Protein AF-A0A075GXA5-F1 (afdb_monomer)

Sequence (388 aa):
MFFSLITSTILVPNSSAQEGTQVPSWIKNVAGWWANGEISENQFLDAIGYLINNNIISIPFIQCSEKPVSQTTSSDKKVPDWIKNNAKWWAEDLIEDTDFINGIEYLIKNQIMGIDNKKVVGEVPLEDIIFSDSWTVEKNNMIFVSSLFFEIYGASGDCYISNAGNIVWNSLALGLNPNQIDKYNEVAVWNDPQKTVVVYPYFTYSAYHEPGFYTYYRGECDDCTTTKLVQPAIEYTSSGIGHQALTLLGYATITDIEIDRNPSILQQFDKVLMLHSEYVTRTMFDAITNHPNVIYLYPNALYAEIEVDYIAETITLIRGHNYPEPEIINGFDWEFENTHPYEYDTECLEMELYQIKNGWMTNCYPENFFMGNDPVKLMNLLYLIKDL

Mean predicted aligned error: 7.01 Å

Organism: NCBI:txid1456117

Secondary structure (DSSP, 8-state):
---------------------PPPHHHHHHHHHHHTTSS-HHHHHHHHHHHHHTTSS--SS----PPPGGG--TT--SS-TTHHHHHHHHHTTSS-HHHHHHHHHHHHHTTSS---GGG---SS-GGG-EE-TTS---GGGEEEEEESSSEEEEETT-EEE-TTS-EEES-EEEEE-GGGHHHHHHH--TT----EEEEE-HHHHHHHSSSSHHHHHTTS-TTTTEEE-----S-GGGTHHHHHHHHHTT-EEEEHHHHHH-GGGGGG-SEEEE-S--EE-HHHHHHHHHSS-EEE-SSSTT-EEEEEETTTTEEEEEEBTTBSSTT--SSS--TT---TTGGG--S-TT--EEEETTEEEESS-TTTGGGTSSHHHHHHHHHHHHH-

Structure (mmCIF, N/CA/C/O backbone):
data_AF-A0A075GXA5-F1
#
_entry.id   AF-A0A075GXA5-F1
#
loop_
_atom_site.group_PDB
_atom_site.id
_atom_site.type_symbol
_atom_site.label_atom_id
_atom_site.label_alt_id
_atom_site.label_comp_id
_atom_site.label_asym_id
_atom_site.label_entity_id
_atom_site.label_seq_id
_atom_site.pdbx_PDB_ins_code
_atom_site.Cartn_x
_atom_site.Cartn_y
_atom_site.Cartn_z
_at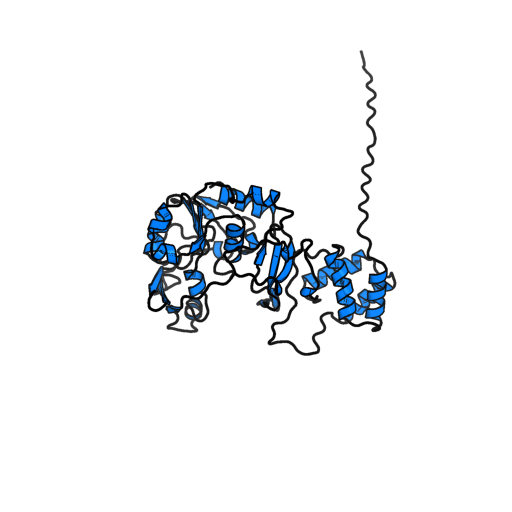om_site.occupancy
_atom_site.B_iso_or_equiv
_atom_site.auth_seq_id
_atom_site.auth_comp_id
_atom_site.auth_asym_id
_atom_site.auth_atom_id
_atom_site.pdbx_PDB_model_num
ATOM 1 N N . MET A 1 1 ? -60.412 40.325 -13.247 1.00 36.84 1 MET A N 1
ATOM 2 C CA . MET A 1 1 ? -60.266 38.956 -12.712 1.00 36.84 1 MET A CA 1
ATOM 3 C C . MET A 1 1 ? -59.029 38.934 -11.832 1.00 36.84 1 MET A C 1
ATOM 5 O O . MET A 1 1 ? -57.929 38.880 -12.357 1.00 36.84 1 MET A O 1
ATOM 9 N N . PHE A 1 2 ? -59.208 39.070 -10.520 1.00 30.45 2 PHE A N 1
ATOM 10 C CA . PHE A 1 2 ? -58.168 38.779 -9.533 1.00 30.45 2 PHE A CA 1
ATOM 11 C C . PHE A 1 2 ? -58.436 37.357 -9.042 1.00 30.45 2 PHE A C 1
ATOM 13 O O . PHE A 1 2 ? -59.476 37.116 -8.432 1.00 30.45 2 PHE A O 1
ATOM 20 N N . PHE A 1 3 ? -57.558 36.414 -9.375 1.00 29.17 3 PHE A N 1
ATOM 21 C CA . PHE A 1 3 ? -57.617 35.061 -8.832 1.00 29.17 3 PHE A CA 1
ATOM 22 C C . PHE A 1 3 ? -56.839 35.029 -7.517 1.00 29.17 3 PHE A C 1
ATOM 24 O O . PHE A 1 3 ? -55.627 35.224 -7.490 1.00 29.17 3 PHE A O 1
ATOM 31 N N . SER A 1 4 ? -57.573 34.808 -6.430 1.00 30.75 4 SER A N 1
ATOM 32 C CA . SER A 1 4 ? -57.033 34.359 -5.152 1.00 30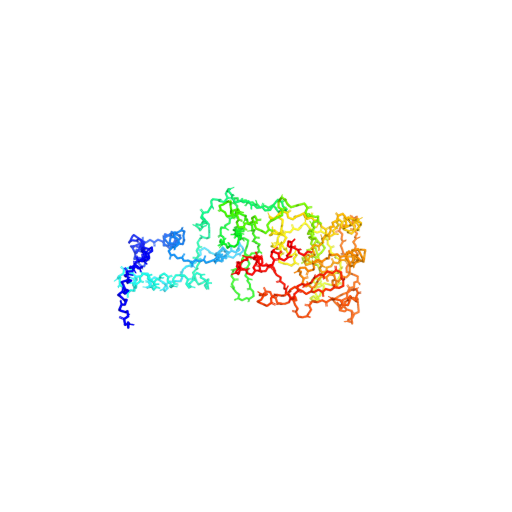.75 4 SER A CA 1
ATOM 33 C C . SER A 1 4 ? -56.716 32.868 -5.286 1.00 30.75 4 SER A C 1
ATOM 35 O O . SER A 1 4 ? -57.602 32.082 -5.621 1.00 30.75 4 SER A O 1
ATOM 37 N N . LEU A 1 5 ? -55.456 32.489 -5.076 1.00 31.30 5 LEU A N 1
ATOM 38 C CA . LEU A 1 5 ? -55.023 31.098 -4.973 1.00 31.30 5 LEU A CA 1
ATOM 39 C C . LEU A 1 5 ? -54.539 30.869 -3.544 1.00 31.30 5 LEU A C 1
ATOM 41 O O . LEU A 1 5 ? -53.508 31.385 -3.122 1.00 31.30 5 LEU A O 1
ATOM 45 N N . ILE A 1 6 ? -55.344 30.116 -2.803 1.00 37.97 6 ILE A N 1
ATOM 46 C CA . ILE A 1 6 ? -55.005 29.553 -1.503 1.00 37.97 6 ILE A CA 1
ATOM 47 C C . ILE A 1 6 ? -54.059 28.387 -1.788 1.00 37.97 6 ILE A C 1
ATOM 49 O O . ILE A 1 6 ? -54.489 27.358 -2.304 1.00 37.97 6 ILE A O 1
ATOM 53 N N . THR A 1 7 ? -52.776 28.538 -1.478 1.00 31.98 7 THR A N 1
ATOM 54 C CA . THR A 1 7 ? -51.835 27.416 -1.460 1.00 31.98 7 THR A CA 1
ATOM 55 C C . THR A 1 7 ? -51.675 26.939 -0.025 1.00 31.98 7 THR A C 1
ATOM 57 O O . THR A 1 7 ? -50.974 27.548 0.780 1.00 31.98 7 THR A O 1
ATOM 60 N N . SER A 1 8 ? -52.355 25.841 0.294 1.00 35.59 8 SER A N 1
ATOM 61 C CA . SER A 1 8 ? -52.009 24.982 1.420 1.00 35.59 8 SER A CA 1
ATOM 62 C C . SER A 1 8 ? -50.763 24.181 1.048 1.00 35.59 8 SER A C 1
ATOM 64 O O . SER A 1 8 ? -50.816 23.353 0.144 1.00 35.59 8 SER A O 1
ATOM 66 N N . THR A 1 9 ? -49.660 24.389 1.760 1.00 32.97 9 THR A N 1
ATOM 67 C CA . THR A 1 9 ? -48.514 23.473 1.741 1.00 32.97 9 THR A CA 1
ATOM 68 C C . THR A 1 9 ? -48.208 23.030 3.161 1.00 32.97 9 THR A C 1
ATOM 70 O O . THR A 1 9 ? -47.616 23.743 3.964 1.00 32.97 9 THR A O 1
ATOM 73 N N . ILE A 1 10 ? -48.756 21.849 3.432 1.00 34.88 10 ILE A N 1
ATOM 74 C CA . ILE A 1 10 ? -48.333 20.773 4.327 1.00 34.88 10 ILE A CA 1
ATOM 75 C C . ILE A 1 10 ? -46.957 21.023 4.966 1.00 34.88 10 ILE A C 1
ATOM 77 O O . ILE A 1 10 ? -45.926 20.977 4.299 1.00 34.88 10 ILE A O 1
ATOM 81 N N . LEU A 1 11 ? -46.963 21.229 6.284 1.00 30.44 11 LEU A N 1
ATOM 82 C CA . LEU A 1 11 ? -45.794 21.050 7.139 1.00 30.44 11 LEU A CA 1
ATOM 83 C C . LEU A 1 11 ? -45.446 19.557 7.141 1.00 30.44 11 LEU A C 1
ATOM 85 O O . LEU A 1 11 ? -46.183 18.756 7.712 1.00 30.44 11 LEU A O 1
ATOM 89 N N . VAL A 1 12 ? -44.349 19.185 6.486 1.00 30.89 12 VAL A N 1
ATOM 90 C CA . VAL A 1 12 ? -43.719 17.875 6.677 1.00 30.89 12 VAL A CA 1
ATOM 91 C C . VAL A 1 12 ? -42.797 18.005 7.892 1.00 30.89 12 VAL A C 1
ATOM 93 O O . VAL A 1 12 ? -41.834 18.774 7.828 1.00 30.89 12 VAL A O 1
ATOM 96 N N . PRO A 1 13 ? -43.061 17.317 9.014 1.00 28.53 13 PRO A N 1
ATOM 97 C CA . PRO A 1 13 ? -42.126 17.290 10.120 1.00 28.53 13 PRO A CA 1
ATOM 98 C C . PRO A 1 13 ? -41.024 16.292 9.756 1.00 28.53 13 PRO A C 1
ATOM 100 O O . PRO A 1 13 ? -41.189 15.093 9.949 1.00 28.53 13 PRO A O 1
ATOM 103 N N . ASN A 1 14 ? -39.886 16.767 9.251 1.00 27.81 14 ASN A N 1
ATOM 104 C CA . ASN A 1 14 ? -38.660 15.968 9.291 1.00 27.81 14 ASN A CA 1
ATOM 105 C C . ASN A 1 14 ? -38.108 16.011 10.721 1.00 27.81 14 ASN A C 1
ATOM 107 O O . ASN A 1 14 ? -37.118 16.670 11.019 1.00 27.81 14 ASN A O 1
ATOM 111 N N . SER A 1 15 ? -38.802 15.322 11.626 1.00 33.91 15 SER A N 1
ATOM 112 C CA . SER A 1 15 ? -38.199 14.797 12.844 1.00 33.91 15 SER A CA 1
ATOM 113 C C . SER A 1 15 ? -37.654 13.416 12.495 1.00 33.91 15 SER A C 1
ATOM 115 O O . SER A 1 15 ? -38.335 12.407 12.627 1.00 33.91 15 SER A O 1
ATOM 117 N N . SER A 1 16 ? -36.426 13.394 11.989 1.00 35.12 16 SER A N 1
ATOM 118 C CA . SER A 1 16 ? -35.542 12.255 12.200 1.00 35.12 16 SER A CA 1
ATOM 119 C C . SER A 1 16 ? -34.619 12.681 13.327 1.00 35.12 16 SER A C 1
ATOM 121 O O . SER A 1 16 ? -33.530 13.198 13.087 1.00 35.12 16 SER A O 1
ATOM 123 N N . ALA A 1 17 ? -35.100 12.557 14.563 1.00 32.34 17 ALA A N 1
ATOM 124 C CA . ALA A 1 17 ? -34.189 12.482 15.688 1.00 32.34 17 ALA A CA 1
ATOM 125 C C . ALA A 1 17 ? -33.294 11.266 15.418 1.00 32.34 17 ALA A C 1
ATOM 127 O O . ALA A 1 17 ? -33.782 10.138 15.407 1.00 32.34 17 ALA A O 1
ATOM 128 N N . GLN A 1 18 ? -32.014 11.495 15.120 1.00 35.03 18 GLN A N 1
ATOM 129 C CA . GLN A 1 18 ? -31.007 10.469 15.344 1.00 35.03 18 GLN A CA 1
ATOM 130 C C . GLN A 1 18 ? -31.108 10.127 16.831 1.00 35.03 18 GLN A C 1
ATOM 132 O O . GLN A 1 18 ? -30.729 10.932 17.681 1.00 35.03 18 GLN A O 1
ATOM 137 N N . GLU A 1 19 ? -31.679 8.968 17.152 1.00 37.47 19 GLU A N 1
ATOM 138 C CA . GLU A 1 19 ? -31.339 8.269 18.385 1.00 37.47 19 GLU A CA 1
ATOM 139 C C . GLU A 1 19 ? -29.827 8.043 18.307 1.00 37.47 19 GLU A C 1
ATOM 141 O O . GLU A 1 19 ? -29.355 7.124 17.643 1.00 37.47 19 GLU A O 1
ATOM 146 N N . GLY A 1 20 ? -29.050 8.972 18.871 1.00 48.44 20 GLY A N 1
ATOM 147 C CA . GLY A 1 20 ? -27.619 8.776 19.039 1.00 48.44 20 GLY A CA 1
ATOM 148 C C . GLY A 1 20 ? -27.439 7.503 19.850 1.00 48.44 20 GLY A C 1
ATOM 149 O O . GLY A 1 20 ? -28.100 7.350 20.878 1.00 48.44 20 GLY A O 1
ATOM 150 N N . THR A 1 21 ? -26.616 6.575 19.362 1.00 61.81 21 THR A N 1
ATOM 151 C CA . THR A 1 21 ? -26.327 5.308 20.036 1.00 61.81 21 THR A CA 1
ATOM 152 C C . THR A 1 21 ? -25.918 5.599 21.478 1.00 61.81 21 THR A C 1
ATOM 154 O O . THR A 1 21 ? -24.813 6.068 21.743 1.00 61.81 21 THR A O 1
ATOM 157 N N . GLN A 1 22 ? -26.847 5.401 22.413 1.00 85.75 22 GLN A N 1
ATOM 158 C CA . GLN A 1 22 ? -26.647 5.778 23.804 1.00 85.75 22 GLN A CA 1
ATOM 159 C C . GLN A 1 22 ? -25.599 4.854 24.421 1.00 85.75 22 GLN A C 1
ATOM 161 O O . GLN A 1 22 ? -25.671 3.632 24.257 1.00 85.75 22 GLN A O 1
ATOM 166 N N . VAL A 1 23 ? -24.639 5.422 25.157 1.00 91.69 23 VAL A N 1
ATOM 167 C CA . VAL A 1 23 ? -23.620 4.616 25.830 1.00 91.69 23 VAL A CA 1
ATOM 168 C C . VAL A 1 23 ? -24.297 3.693 26.845 1.00 91.69 23 VAL A C 1
ATOM 170 O O . VAL A 1 23 ? -25.029 4.171 27.719 1.00 91.69 23 VAL A O 1
ATOM 173 N N . PRO A 1 24 ? -24.077 2.367 26.779 1.00 93.94 24 PRO A N 1
ATOM 174 C CA . PRO A 1 24 ? -24.674 1.459 27.744 1.00 93.94 24 PRO A CA 1
ATOM 175 C C . PRO A 1 24 ? -24.221 1.787 29.168 1.00 93.94 24 PRO A C 1
ATOM 177 O O . PRO A 1 24 ? -23.025 1.865 29.449 1.00 93.94 24 PRO A O 1
ATOM 180 N N . SER A 1 25 ? -25.167 1.898 30.106 1.00 90.12 25 SER A N 1
ATOM 181 C CA . SER A 1 25 ? -24.871 2.316 31.487 1.00 90.12 25 SER A CA 1
ATOM 182 C C . SER A 1 25 ? -23.862 1.410 32.204 1.00 90.12 25 SER A C 1
ATOM 184 O O . SER A 1 25 ? -23.162 1.850 33.112 1.00 90.12 25 SER A O 1
ATOM 186 N N . TRP A 1 26 ? -23.747 0.141 31.799 1.00 94.88 26 TRP A N 1
ATOM 187 C CA . TRP A 1 26 ? -22.756 -0.771 32.369 1.00 94.88 26 TRP A CA 1
ATOM 188 C C . TRP A 1 26 ? -21.312 -0.367 32.032 1.00 94.88 26 TRP A C 1
ATOM 190 O O . TRP A 1 26 ? -20.433 -0.588 32.859 1.00 94.88 26 TRP A O 1
ATOM 200 N N . ILE A 1 27 ? -21.062 0.268 30.879 1.00 95.94 27 ILE A N 1
ATOM 201 C CA . ILE A 1 27 ? -19.729 0.767 30.496 1.00 95.94 27 ILE A CA 1
ATOM 202 C C . ILE A 1 27 ? -19.293 1.863 31.473 1.00 95.94 27 ILE A C 1
ATOM 204 O O . ILE A 1 27 ? -18.152 1.894 31.931 1.00 95.94 27 ILE A O 1
ATOM 208 N N . LYS A 1 28 ? -20.233 2.734 31.845 1.00 94.19 28 LYS A N 1
ATOM 209 C CA . LYS A 1 28 ? -20.011 3.812 32.808 1.00 94.19 28 LYS A CA 1
ATOM 210 C C . LYS A 1 28 ? -19.643 3.270 34.193 1.00 94.19 28 LYS A C 1
ATOM 212 O O . LYS A 1 28 ? -18.704 3.756 34.821 1.00 94.19 28 LYS A O 1
ATOM 217 N N . ASN A 1 29 ? -20.297 2.186 34.621 1.00 95.06 29 ASN A N 1
ATOM 218 C CA . ASN A 1 29 ? -19.924 1.473 35.848 1.00 95.06 29 ASN A CA 1
ATOM 219 C C . ASN A 1 29 ? -18.505 0.885 35.761 1.00 95.06 29 ASN A C 1
ATOM 221 O O . ASN A 1 29 ? -17.735 1.017 36.709 1.00 95.06 29 ASN A O 1
ATOM 225 N N . VAL A 1 30 ? -18.134 0.289 34.620 1.00 96.88 30 VAL A N 1
ATOM 226 C CA . VAL A 1 30 ? -16.776 -0.237 34.380 1.00 96.88 30 VAL A CA 1
ATOM 227 C C . VAL A 1 30 ? -15.727 0.871 34.498 1.00 96.88 30 VAL A C 1
ATOM 229 O O . VAL A 1 30 ? -14.705 0.671 35.156 1.00 96.88 30 VAL A O 1
ATOM 232 N N . ALA A 1 31 ? -15.987 2.054 33.938 1.00 95.81 31 ALA A N 1
ATOM 233 C CA . ALA A 1 31 ? -15.096 3.205 34.080 1.00 95.81 31 ALA A CA 1
ATOM 234 C C . ALA A 1 31 ? -14.915 3.625 35.551 1.00 95.81 31 ALA A C 1
ATOM 236 O O . ALA A 1 31 ? -13.782 3.840 35.990 1.00 95.81 31 ALA A O 1
ATOM 237 N N . GLY A 1 32 ? -16.002 3.662 36.331 1.00 96.62 32 GLY A N 1
ATOM 238 C CA . GLY A 1 32 ? -15.960 3.956 37.767 1.00 96.62 32 GLY A CA 1
ATOM 239 C C . GLY A 1 32 ? -15.155 2.926 38.566 1.00 96.62 32 GLY A C 1
ATOM 240 O O . GLY A 1 32 ? -14.261 3.292 39.332 1.00 96.62 32 GLY A O 1
ATOM 241 N N . TRP A 1 33 ? -15.400 1.633 38.339 1.00 97.81 33 TRP A N 1
ATOM 242 C CA . TRP A 1 33 ? -14.645 0.549 38.979 1.00 97.81 33 TRP A CA 1
ATOM 243 C C . TRP A 1 33 ? -13.152 0.612 38.646 1.00 97.81 33 TRP A C 1
ATOM 245 O O . TRP A 1 33 ? -12.308 0.417 39.524 1.00 97.81 33 TRP A O 1
ATOM 255 N N . TRP A 1 34 ? -12.793 0.919 37.398 1.00 96.44 34 TRP A N 1
ATOM 256 C CA . TRP A 1 34 ? -11.389 1.043 36.999 1.00 96.44 34 TRP A CA 1
ATOM 257 C C . TRP A 1 34 ? -10.707 2.246 37.655 1.00 96.44 34 TRP A C 1
ATOM 259 O O . TRP A 1 34 ? -9.577 2.134 38.151 1.00 96.44 34 TRP A O 1
ATOM 269 N N . ALA A 1 35 ? -11.404 3.382 37.718 1.00 96.00 35 ALA A N 1
ATOM 270 C CA . ALA A 1 35 ? -10.909 4.578 38.383 1.00 96.00 35 ALA A CA 1
ATOM 271 C C . ALA A 1 35 ? -10.651 4.347 39.883 1.00 96.00 35 ALA A C 1
ATOM 273 O O . ALA A 1 35 ? -9.647 4.827 40.413 1.00 96.00 35 ALA A O 1
ATOM 274 N N . ASN A 1 36 ? -11.491 3.542 40.539 1.00 95.62 36 ASN A N 1
ATOM 275 C CA . ASN A 1 36 ? -11.330 3.144 41.942 1.00 95.62 36 ASN A CA 1
ATOM 276 C C . ASN A 1 36 ? -10.306 2.013 42.161 1.00 95.62 36 ASN A C 1
ATOM 278 O O . ASN A 1 36 ? -9.988 1.688 43.304 1.00 95.62 36 ASN A O 1
ATOM 282 N N . GLY A 1 37 ? -9.767 1.416 41.091 1.00 94.25 37 GLY A N 1
ATOM 283 C CA . GLY A 1 37 ? -8.821 0.299 41.174 1.00 94.25 37 GLY A CA 1
ATOM 284 C C . GLY A 1 37 ? -9.461 -1.050 41.516 1.00 94.25 37 GLY A C 1
ATOM 285 O O . GLY A 1 37 ? -8.759 -1.959 41.952 1.00 94.25 37 GLY A O 1
ATOM 286 N N . GLU A 1 38 ? -10.773 -1.184 41.322 1.00 97.06 38 GLU A N 1
ATOM 287 C CA . GLU A 1 38 ? -11.536 -2.411 41.585 1.00 97.06 38 GLU A CA 1
ATOM 288 C C . GLU A 1 38 ? -11.393 -3.436 40.450 1.00 97.06 38 GLU A C 1
ATOM 290 O O . GLU A 1 38 ? -11.498 -4.641 40.679 1.00 97.06 38 GLU A O 1
ATOM 295 N N . ILE A 1 39 ? -11.119 -2.964 39.230 1.00 95.06 39 ILE A N 1
ATOM 296 C CA . ILE A 1 39 ? -10.855 -3.795 38.051 1.00 95.06 39 ILE A CA 1
ATOM 297 C C . ILE A 1 39 ? -9.529 -3.417 37.383 1.00 95.06 39 ILE A C 1
ATOM 299 O O . ILE A 1 39 ? -8.989 -2.323 37.571 1.00 95.06 39 ILE A O 1
ATOM 303 N N . SER A 1 40 ? -9.004 -4.341 36.582 1.00 92.81 40 SER A N 1
ATOM 304 C CA . SER A 1 40 ? -7.761 -4.154 35.827 1.00 92.81 40 SER A CA 1
ATOM 305 C C . SER A 1 40 ? -7.915 -3.191 34.641 1.00 92.81 40 SER A C 1
ATOM 307 O O . SER A 1 40 ? -9.012 -2.982 34.127 1.00 92.81 40 SER A O 1
ATOM 309 N N . GLU A 1 41 ? -6.792 -2.643 34.163 1.00 90.88 41 GLU A N 1
ATOM 310 C CA . GLU A 1 41 ? -6.733 -1.846 32.925 1.00 90.88 41 GLU A CA 1
ATOM 311 C C . GLU A 1 41 ? -7.262 -2.619 31.710 1.00 90.88 41 GLU A C 1
ATOM 313 O O . GLU A 1 41 ? -8.026 -2.065 30.928 1.00 90.88 41 GLU A O 1
ATOM 318 N N . ASN A 1 42 ? -6.954 -3.915 31.596 1.00 90.44 42 ASN A N 1
ATOM 319 C CA . ASN A 1 42 ? -7.454 -4.744 30.498 1.00 90.44 42 ASN A CA 1
ATOM 320 C C . ASN A 1 42 ? -8.986 -4.840 30.493 1.00 90.44 42 ASN A C 1
ATOM 322 O O . ASN A 1 42 ? -9.593 -4.769 29.435 1.00 90.44 42 ASN A O 1
ATOM 326 N N . GLN A 1 43 ? -9.630 -4.941 31.661 1.00 93.19 43 GLN A N 1
ATOM 327 C CA . GLN A 1 43 ? -11.098 -4.969 31.735 1.00 93.19 43 GLN A CA 1
ATOM 328 C C . GLN A 1 43 ? -11.727 -3.630 31.328 1.00 93.19 43 GLN A C 1
ATOM 330 O O . GLN A 1 43 ? -12.807 -3.615 30.743 1.00 93.19 43 GLN A O 1
ATOM 335 N N . PHE A 1 44 ? -11.057 -2.511 31.618 1.00 94.56 44 PHE A N 1
ATOM 336 C CA . PHE A 1 44 ? -11.469 -1.200 31.120 1.00 94.56 44 PHE A CA 1
ATOM 337 C C . PHE A 1 44 ? -11.307 -1.102 29.596 1.00 94.56 44 PHE A C 1
ATOM 339 O O . PHE A 1 44 ? -12.243 -0.700 28.909 1.00 94.56 44 PHE A O 1
ATOM 346 N N . LEU A 1 45 ? -10.164 -1.535 29.056 1.00 93.25 45 LEU A N 1
ATOM 347 C CA . LEU A 1 45 ? -9.913 -1.549 27.612 1.00 93.25 45 LEU A CA 1
ATOM 348 C C . LEU A 1 45 ? -10.879 -2.462 26.850 1.00 93.25 45 LEU A C 1
ATOM 350 O O . LEU A 1 45 ? -11.253 -2.130 25.732 1.00 93.25 45 LEU A O 1
ATOM 354 N N . ASP A 1 46 ? -11.350 -3.553 27.456 1.00 93.38 46 ASP A N 1
ATOM 355 C CA . ASP A 1 46 ? -12.373 -4.423 26.860 1.00 93.38 46 ASP A CA 1
ATOM 356 C C . ASP A 1 46 ? -13.713 -3.698 26.694 1.00 93.38 46 ASP A C 1
ATOM 358 O O . ASP A 1 46 ? -14.393 -3.865 25.681 1.00 93.38 46 ASP A O 1
ATOM 362 N N . ALA A 1 47 ? -14.075 -2.841 27.652 1.00 95.12 47 ALA A N 1
ATOM 363 C CA . ALA A 1 47 ? -15.251 -1.988 27.535 1.00 95.12 47 ALA A CA 1
ATOM 364 C C . ALA A 1 47 ? -15.067 -0.896 26.469 1.00 95.12 47 ALA A C 1
ATOM 366 O O . ALA A 1 47 ? -16.000 -0.631 25.715 1.00 95.12 47 ALA A O 1
ATOM 367 N N . ILE A 1 48 ? -13.870 -0.313 26.337 1.00 94.94 48 ILE A N 1
ATOM 368 C CA . ILE A 1 48 ? -13.561 0.602 25.225 1.00 94.94 48 ILE A CA 1
ATOM 369 C C . ILE A 1 48 ? -13.634 -0.128 23.876 1.00 94.94 48 ILE A C 1
ATOM 371 O O . ILE A 1 48 ? -14.237 0.386 22.938 1.00 94.94 48 ILE A O 1
ATOM 375 N N . GLY A 1 49 ? -13.111 -1.354 23.791 1.00 94.25 49 GLY A N 1
ATOM 376 C CA . GLY A 1 49 ? -13.223 -2.207 22.607 1.00 94.25 49 GLY A CA 1
ATOM 377 C C . GLY A 1 49 ? -14.677 -2.484 22.223 1.00 94.25 49 GLY A C 1
ATOM 378 O O . GLY A 1 49 ? -15.024 -2.402 21.049 1.00 94.25 49 GLY A O 1
ATOM 379 N N . TYR A 1 50 ? -15.560 -2.710 23.204 1.00 95.00 50 TYR A N 1
ATOM 380 C CA . TYR A 1 50 ? -16.999 -2.809 22.948 1.00 95.00 50 TYR A CA 1
ATOM 381 C C . TYR A 1 50 ? -17.557 -1.534 22.301 1.00 95.00 50 TYR A C 1
ATOM 383 O O . TYR A 1 50 ? -18.322 -1.630 21.343 1.00 95.00 50 TYR A O 1
ATOM 391 N N . LEU A 1 51 ? -17.188 -0.348 22.801 1.00 95.31 51 LEU A N 1
ATOM 392 C CA . LEU A 1 51 ? -17.652 0.918 22.227 1.00 95.31 51 LEU A CA 1
ATOM 393 C C . LEU A 1 51 ? -17.171 1.108 20.781 1.00 95.31 51 LEU A C 1
ATOM 395 O O . LEU A 1 51 ? -17.944 1.592 19.958 1.00 95.31 51 LEU A O 1
ATOM 399 N N . ILE A 1 52 ? -15.934 0.707 20.471 1.00 94.69 52 ILE A N 1
ATOM 400 C CA . ILE A 1 52 ? -15.380 0.750 19.108 1.00 94.69 52 ILE A CA 1
ATOM 401 C C . ILE A 1 52 ? -16.151 -0.212 18.195 1.00 94.69 52 ILE A C 1
ATOM 403 O O . ILE A 1 52 ? -16.700 0.210 17.185 1.00 94.69 52 ILE A O 1
ATOM 407 N N . ASN A 1 53 ? -16.287 -1.481 18.591 1.00 94.12 53 ASN A N 1
ATOM 408 C CA . ASN A 1 53 ? -16.945 -2.516 17.782 1.00 94.12 53 ASN A CA 1
ATOM 409 C C . ASN A 1 53 ? -18.448 -2.270 17.554 1.00 94.12 53 ASN A C 1
ATOM 411 O O . ASN A 1 53 ? -19.041 -2.872 16.667 1.00 94.12 53 ASN A O 1
ATOM 415 N N . ASN A 1 54 ? -19.085 -1.425 18.370 1.00 92.75 54 ASN A N 1
ATOM 416 C CA . ASN A 1 54 ? -20.489 -1.031 18.208 1.00 92.75 54 ASN A CA 1
ATOM 417 C C . ASN A 1 54 ? -20.637 0.373 17.593 1.00 92.75 54 ASN A C 1
ATOM 419 O O . ASN A 1 54 ? -21.710 0.968 17.700 1.00 92.75 54 ASN A O 1
ATOM 423 N N . ASN A 1 55 ? -19.574 0.917 16.986 1.00 91.25 55 ASN A N 1
ATOM 424 C CA . ASN A 1 55 ? -19.554 2.231 16.338 1.00 91.25 55 ASN A CA 1
ATOM 425 C C . ASN A 1 55 ? -20.008 3.390 17.258 1.00 91.25 55 ASN A C 1
ATOM 427 O O . ASN A 1 55 ? -20.517 4.405 16.785 1.00 91.25 55 ASN A O 1
ATOM 431 N N . ILE A 1 56 ? -19.832 3.255 18.580 1.00 93.69 56 ILE A N 1
ATOM 432 C CA . ILE A 1 56 ? -20.070 4.333 19.558 1.00 93.69 56 ILE A CA 1
ATOM 433 C C . ILE A 1 56 ? -18.849 5.259 19.616 1.00 93.69 56 ILE A C 1
ATOM 435 O O . ILE A 1 56 ? -18.998 6.475 19.689 1.00 93.69 56 ILE A O 1
ATOM 439 N N . ILE A 1 57 ? -17.643 4.683 19.558 1.00 93.12 57 ILE A N 1
ATOM 440 C CA . ILE A 1 57 ? -16.394 5.416 19.317 1.00 93.12 57 ILE A CA 1
ATOM 441 C C . ILE A 1 57 ? -15.976 5.137 17.876 1.00 93.12 57 ILE A C 1
ATOM 443 O O . ILE A 1 57 ? -15.716 3.989 17.524 1.00 93.12 57 ILE A O 1
ATOM 447 N N . SER A 1 58 ? -15.884 6.182 17.055 1.00 90.06 58 SER A N 1
ATOM 448 C CA . SER A 1 58 ? -15.473 6.052 15.657 1.00 90.06 58 SER A CA 1
ATOM 449 C C . SER A 1 58 ? -13.965 6.241 15.515 1.00 90.06 58 SER A C 1
ATOM 451 O O . SER A 1 58 ? -13.435 7.337 15.715 1.00 90.06 58 SER A O 1
ATOM 453 N N . ILE A 1 59 ? -13.261 5.169 15.150 1.00 90.50 59 ILE A N 1
ATOM 454 C CA . ILE A 1 59 ? -11.839 5.211 14.801 1.00 90.50 59 ILE A CA 1
ATOM 455 C C . ILE A 1 59 ? -11.700 4.796 13.333 1.00 90.50 59 ILE A C 1
ATOM 457 O O . ILE A 1 59 ? -11.668 3.602 13.048 1.00 90.50 59 ILE A O 1
ATOM 461 N N . PRO A 1 60 ? -11.604 5.759 12.394 1.00 88.94 60 PRO A N 1
ATOM 462 C CA . PRO A 1 60 ? -11.535 5.451 10.967 1.00 88.94 60 PRO A CA 1
ATOM 463 C C . PRO A 1 60 ? -10.330 4.594 10.586 1.00 88.94 60 PRO A C 1
ATOM 465 O O . PRO A 1 60 ? -10.408 3.828 9.639 1.00 88.94 60 PRO A O 1
ATOM 468 N N . PHE A 1 61 ? -9.218 4.722 11.312 1.00 92.06 61 PHE A N 1
ATOM 469 C CA . PHE A 1 61 ? -8.007 3.946 11.078 1.00 92.06 61 PHE A CA 1
ATOM 470 C C . PHE A 1 61 ? -7.368 3.567 12.412 1.00 92.06 61 PHE A C 1
ATOM 472 O O . PHE A 1 61 ? -6.924 4.429 13.179 1.00 92.06 61 PHE A O 1
ATOM 479 N N . ILE A 1 62 ? -7.337 2.271 12.697 1.00 92.25 62 ILE A N 1
ATOM 480 C CA . ILE A 1 62 ? -6.775 1.705 13.916 1.00 92.25 62 ILE A CA 1
ATOM 481 C C . ILE A 1 62 ? -5.256 1.610 13.757 1.00 92.25 62 ILE A C 1
ATOM 483 O O . ILE A 1 62 ? -4.730 0.791 13.005 1.00 92.25 62 ILE A O 1
ATOM 487 N N . GLN A 1 63 ? -4.538 2.455 14.493 1.00 90.69 63 GLN A N 1
ATOM 488 C CA . GLN A 1 63 ? -3.079 2.416 14.525 1.00 90.69 63 GLN A CA 1
ATOM 489 C C . GLN A 1 63 ? -2.575 1.122 15.168 1.00 90.69 63 GLN A C 1
ATOM 491 O O . GLN A 1 63 ? -3.234 0.550 16.050 1.00 90.69 63 GLN A O 1
ATOM 496 N N . CYS A 1 64 ? -1.382 0.684 14.765 1.00 89.62 64 CYS A N 1
ATOM 497 C CA . CYS A 1 64 ? -0.752 -0.425 15.455 1.00 89.62 64 CYS A CA 1
ATOM 498 C C . CYS A 1 64 ? -0.421 -0.026 16.897 1.00 89.62 64 CYS A C 1
ATOM 500 O O . CYS A 1 64 ? 0.133 1.040 17.159 1.00 89.62 64 CYS A O 1
ATOM 502 N N . SER A 1 65 ? -0.768 -0.896 17.842 1.00 78.62 65 SER A N 1
ATOM 503 C CA . SER A 1 65 ? -0.488 -0.708 19.268 1.00 78.62 65 SER A CA 1
ATOM 504 C C . SER A 1 65 ? 0.262 -1.885 19.901 1.00 78.62 65 SER A C 1
ATOM 506 O O . SER A 1 65 ? 0.521 -1.882 21.107 1.00 78.62 65 SER A O 1
ATOM 508 N N . GLU A 1 66 ? 0.653 -2.882 19.101 1.00 68.69 66 GLU A N 1
ATOM 509 C CA . GLU A 1 66 ? 1.562 -3.940 19.535 1.00 68.69 66 GLU A CA 1
ATOM 510 C C . GLU A 1 66 ? 3.008 -3.433 19.453 1.00 68.69 66 GLU A C 1
ATOM 512 O O . GLU A 1 66 ? 3.476 -2.989 18.406 1.00 68.69 66 GLU A O 1
ATOM 517 N N . LYS A 1 67 ? 3.733 -3.478 20.577 1.00 58.56 67 LYS A N 1
ATOM 518 C CA . LYS A 1 67 ? 5.173 -3.212 20.550 1.00 58.56 67 LYS A CA 1
ATOM 519 C C . LYS A 1 67 ? 5.882 -4.371 19.844 1.00 58.56 67 LYS A C 1
ATOM 521 O O . LYS A 1 67 ? 5.552 -5.525 20.137 1.00 58.56 67 LYS A O 1
ATOM 526 N N . PRO A 1 68 ? 6.895 -4.101 19.005 1.00 52.62 68 PRO A N 1
ATOM 527 C CA . PRO A 1 68 ? 7.731 -5.156 18.451 1.00 52.62 68 PRO A CA 1
ATOM 528 C C . PRO A 1 68 ? 8.339 -5.995 19.585 1.00 52.62 68 PRO A C 1
ATOM 530 O O . PRO A 1 68 ? 8.700 -5.473 20.645 1.00 52.62 68 PRO A O 1
ATOM 533 N N . VAL A 1 69 ? 8.454 -7.309 19.361 1.00 47.56 69 VAL A N 1
ATOM 534 C CA . VAL A 1 69 ? 8.869 -8.331 20.352 1.00 47.56 69 VAL A CA 1
ATOM 535 C C . VAL A 1 69 ? 10.181 -7.973 21.073 1.00 47.56 69 VAL A C 1
ATOM 537 O O . VAL A 1 69 ? 10.414 -8.388 22.206 1.00 47.56 69 VAL A O 1
ATOM 540 N N . SER A 1 70 ? 11.028 -7.148 20.455 1.00 43.81 70 SER A N 1
ATOM 541 C CA . SER A 1 70 ? 12.294 -6.663 21.011 1.00 43.81 70 SER A CA 1
ATOM 542 C C . SER A 1 70 ? 12.164 -5.622 22.139 1.00 43.81 70 SER A C 1
ATOM 544 O O . SER 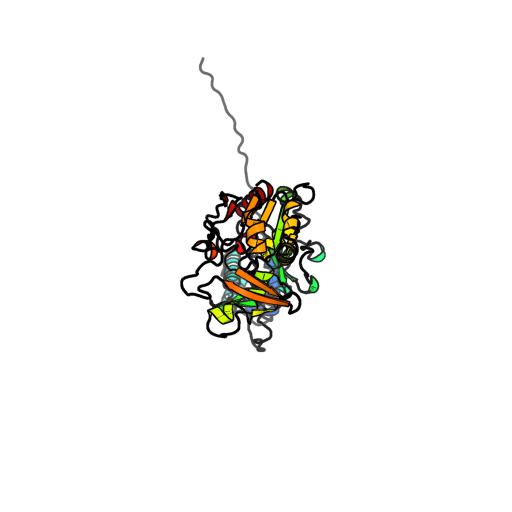A 1 70 ? 13.175 -5.304 22.763 1.00 43.81 70 SER A O 1
ATOM 546 N N . GLN A 1 71 ? 10.965 -5.096 22.432 1.00 46.72 71 GLN A N 1
ATOM 547 C CA . GLN A 1 71 ? 10.762 -3.992 23.391 1.00 46.72 71 GLN A CA 1
ATOM 548 C C . GLN A 1 71 ? 9.764 -4.274 24.528 1.00 46.72 71 GLN A C 1
ATOM 550 O O . GLN A 1 71 ? 9.463 -3.370 25.310 1.00 46.72 71 GLN A O 1
ATOM 555 N N . THR A 1 72 ? 9.245 -5.496 24.673 1.00 41.94 72 THR A N 1
ATOM 556 C CA . THR A 1 72 ? 8.271 -5.792 25.736 1.00 41.94 72 THR A CA 1
ATOM 557 C C . THR A 1 72 ? 8.946 -5.849 27.111 1.00 41.94 72 THR A C 1
ATOM 559 O O . THR A 1 72 ? 9.667 -6.801 27.414 1.00 41.94 72 THR A O 1
ATOM 562 N N . THR A 1 73 ? 8.678 -4.864 27.973 1.00 39.25 73 THR A N 1
ATOM 563 C CA . THR A 1 73 ? 8.934 -4.970 29.421 1.00 39.25 73 THR A CA 1
ATOM 564 C C . THR A 1 73 ? 7.609 -5.184 30.152 1.00 39.25 73 THR A C 1
ATOM 566 O O . THR A 1 73 ? 6.567 -4.680 29.740 1.00 39.25 73 THR A O 1
ATOM 569 N N . SER A 1 74 ? 7.614 -5.961 31.237 1.00 41.19 74 SER A N 1
ATOM 570 C CA . SER A 1 74 ? 6.406 -6.462 31.921 1.00 41.19 74 SER A CA 1
ATOM 571 C C . SER A 1 74 ? 5.547 -5.400 32.636 1.00 41.19 74 SER A C 1
ATOM 573 O O . SER A 1 74 ? 4.708 -5.761 33.458 1.00 41.19 74 SER A O 1
ATOM 575 N N . SER A 1 75 ? 5.768 -4.105 32.394 1.00 47.94 75 SER A N 1
ATOM 576 C CA . SER A 1 75 ? 5.075 -2.993 33.064 1.00 47.94 75 SER A CA 1
ATOM 577 C C . SER A 1 75 ? 4.546 -1.916 32.114 1.00 47.94 75 SER A C 1
ATOM 579 O O . SER A 1 75 ? 4.263 -0.805 32.563 1.00 47.94 75 SER A O 1
ATOM 581 N N . ASP A 1 76 ? 4.431 -2.206 30.820 1.00 62.56 76 ASP A N 1
ATOM 582 C CA . ASP A 1 76 ? 3.928 -1.246 29.838 1.00 62.56 76 ASP A CA 1
ATOM 583 C C . ASP A 1 76 ? 2.421 -1.007 30.034 1.00 62.56 76 ASP A C 1
ATOM 585 O O . ASP A 1 76 ? 1.585 -1.717 29.478 1.00 62.56 76 ASP A O 1
ATOM 589 N N . LYS A 1 77 ? 2.069 -0.016 30.864 1.00 68.44 77 LYS A N 1
ATOM 590 C CA . LYS A 1 77 ? 0.692 0.485 30.970 1.00 68.44 77 LYS A CA 1
ATOM 591 C C . LYS A 1 77 ? 0.260 1.025 29.610 1.00 68.44 77 LYS A C 1
ATOM 593 O O . LYS A 1 77 ? 0.928 1.906 29.067 1.00 68.44 77 LYS A O 1
ATOM 598 N N . LYS A 1 78 ? -0.859 0.528 29.083 1.00 81.56 78 LYS A N 1
ATOM 599 C CA . LYS A 1 78 ? -1.455 1.011 27.828 1.00 81.56 78 LYS A CA 1
ATOM 600 C C . LYS A 1 78 ? -2.229 2.309 28.028 1.00 81.56 78 LYS A C 1
ATOM 602 O O . LYS A 1 78 ? -2.509 3.004 27.054 1.00 81.56 78 LYS A O 1
ATOM 607 N N . VAL A 1 79 ? -2.577 2.636 29.273 1.00 86.56 79 VAL A N 1
ATOM 608 C CA . VAL A 1 79 ? -3.359 3.819 29.619 1.00 86.56 79 VAL A CA 1
ATOM 609 C C . VAL A 1 79 ? -2.599 4.675 30.638 1.00 86.56 79 VAL A C 1
ATOM 611 O O . VAL A 1 79 ? -2.236 4.189 31.711 1.00 86.56 79 VAL A O 1
ATOM 614 N N . PRO A 1 80 ? -2.373 5.972 30.366 1.00 88.25 80 PRO A N 1
ATOM 615 C CA . PRO A 1 80 ? -1.787 6.866 31.355 1.00 88.25 80 PRO A CA 1
ATOM 616 C C . PRO A 1 80 ? -2.660 6.999 32.610 1.00 88.25 80 PRO A C 1
ATOM 618 O O . PRO A 1 80 ? -3.874 7.173 32.521 1.00 88.25 80 PRO A O 1
ATOM 621 N N . ASP A 1 81 ? -2.040 7.003 33.794 1.00 87.56 81 ASP A N 1
ATOM 622 C CA . ASP A 1 81 ? -2.769 6.994 35.074 1.00 87.56 81 ASP A CA 1
ATOM 623 C C . ASP A 1 81 ? -3.739 8.174 35.246 1.00 87.56 81 ASP A C 1
ATOM 625 O O . ASP A 1 81 ? -4.786 8.032 35.877 1.00 87.56 81 ASP A O 1
ATOM 629 N N . TRP A 1 82 ? -3.428 9.336 34.664 1.00 89.44 82 TRP A N 1
ATOM 630 C CA . TRP A 1 82 ? -4.275 10.526 34.757 1.00 89.44 82 TRP A CA 1
ATOM 631 C C . TRP A 1 82 ? -5.639 10.356 34.067 1.00 89.44 82 TRP A C 1
ATOM 633 O O . TRP A 1 82 ? -6.590 11.043 34.442 1.00 89.44 82 TRP A O 1
ATOM 643 N N . ILE A 1 83 ? -5.781 9.396 33.146 1.00 92.56 83 ILE A N 1
ATOM 644 C CA . ILE A 1 83 ? -7.059 9.050 32.504 1.00 92.56 83 ILE A CA 1
ATOM 645 C C . ILE A 1 83 ? -8.075 8.499 33.505 1.00 92.56 83 ILE A C 1
ATOM 647 O O . ILE A 1 83 ? -9.279 8.679 33.315 1.00 92.56 83 ILE A O 1
ATOM 651 N N . LYS A 1 84 ? -7.626 7.911 34.620 1.00 92.88 84 LYS A N 1
ATOM 652 C CA . LYS A 1 84 ? -8.529 7.454 35.685 1.00 92.88 84 LYS A CA 1
ATOM 653 C C . LYS A 1 84 ? -9.378 8.581 36.264 1.00 92.88 84 LYS A C 1
ATOM 655 O O . LYS A 1 84 ? -10.519 8.334 36.639 1.00 92.88 84 LYS A O 1
ATOM 660 N N . ASN A 1 85 ? -8.863 9.812 36.298 1.00 93.88 85 ASN A N 1
ATOM 661 C CA . ASN A 1 85 ? -9.644 10.963 36.755 1.00 93.88 85 ASN A CA 1
ATOM 662 C C . ASN A 1 85 ? -10.800 11.261 35.796 1.00 93.88 85 ASN A C 1
ATOM 664 O O . ASN A 1 85 ? -11.918 11.474 36.252 1.00 93.88 85 ASN A O 1
ATOM 668 N N . ASN A 1 86 ? -10.554 11.193 34.485 1.00 94.56 86 ASN A N 1
ATOM 669 C CA . ASN A 1 86 ? -11.594 11.385 33.473 1.00 94.56 86 ASN A CA 1
ATOM 670 C C . ASN A 1 86 ? -12.645 10.268 33.544 1.00 94.56 86 ASN A C 1
ATOM 672 O O . ASN A 1 86 ? -13.837 10.549 33.514 1.00 94.56 86 ASN A O 1
ATOM 676 N N . ALA A 1 87 ? -12.215 9.012 33.717 1.00 95.44 87 ALA A N 1
ATOM 677 C CA . ALA A 1 87 ? -13.123 7.882 33.919 1.00 95.44 87 ALA A CA 1
ATOM 678 C C . ALA A 1 87 ? -13.973 8.034 35.192 1.00 95.44 87 ALA A C 1
ATOM 680 O O . ALA A 1 87 ? -15.166 7.736 35.171 1.00 95.44 87 ALA A O 1
ATOM 681 N N . LYS A 1 88 ? -13.386 8.549 36.281 1.00 96.56 88 LYS A N 1
ATOM 682 C CA . LYS A 1 88 ? -14.109 8.858 37.520 1.00 96.56 88 LYS A CA 1
ATOM 683 C C . LYS A 1 88 ? -15.146 9.957 37.315 1.00 96.56 88 LYS A C 1
ATOM 685 O O . LYS A 1 88 ? -16.300 9.767 37.677 1.00 96.56 88 LYS A O 1
ATOM 690 N N . TRP A 1 89 ? -14.742 11.087 36.736 1.00 97.06 89 TRP A N 1
ATOM 691 C CA . TRP A 1 89 ? -15.649 12.201 36.457 1.00 97.06 89 TRP A CA 1
ATOM 692 C C . TRP A 1 89 ? -16.790 11.777 35.550 1.00 97.06 89 TRP A C 1
ATOM 694 O O . TRP A 1 89 ? -17.926 12.179 35.781 1.00 97.06 89 TRP A O 1
ATOM 704 N N . TRP A 1 90 ? -16.506 10.927 34.565 1.00 96.56 90 TRP A N 1
ATOM 705 C CA . TRP A 1 90 ? -17.546 10.368 33.727 1.00 96.56 90 TRP A CA 1
ATOM 706 C C . TRP A 1 90 ? -18.511 9.528 34.558 1.00 96.56 90 TRP A C 1
ATOM 708 O O . TRP A 1 90 ? -19.700 9.822 34.565 1.00 96.56 90 TRP A O 1
ATOM 718 N N . ALA A 1 91 ? -18.016 8.560 35.334 1.00 96.44 91 ALA A N 1
ATOM 719 C CA . ALA A 1 91 ? -18.844 7.691 36.171 1.00 96.44 91 ALA A CA 1
ATOM 720 C C . ALA A 1 91 ? -19.687 8.432 37.230 1.00 96.44 91 ALA A C 1
ATOM 722 O O . ALA A 1 91 ? -20.751 7.944 37.601 1.00 96.44 91 ALA A O 1
ATOM 723 N N . GLU A 1 92 ? -19.234 9.598 37.695 1.00 96.62 92 GLU A N 1
ATOM 724 C CA . GLU A 1 92 ? -19.929 10.466 38.660 1.00 96.62 92 GLU A CA 1
ATOM 725 C C . GLU A 1 92 ? -20.839 11.523 37.996 1.00 96.62 92 GLU A C 1
ATOM 727 O O . GLU A 1 92 ? -21.297 12.441 38.675 1.00 96.62 92 GLU A O 1
ATOM 732 N N . ASP A 1 93 ? -21.095 11.416 36.685 1.00 95.69 93 ASP A N 1
ATOM 733 C CA . ASP A 1 93 ? -21.913 12.357 35.899 1.00 95.69 93 ASP A CA 1
ATOM 734 C C . ASP A 1 93 ? -21.382 13.811 35.905 1.00 95.69 93 ASP A C 1
ATOM 736 O O . ASP A 1 93 ? -22.136 14.764 35.710 1.00 95.69 93 ASP A O 1
ATOM 740 N N . LEU A 1 94 ? -20.074 14.002 36.121 1.00 96.94 94 LEU A N 1
ATOM 741 C CA . LEU A 1 94 ? -19.414 15.316 36.094 1.00 96.94 94 LEU A CA 1
ATOM 742 C C . LEU A 1 94 ? -18.985 15.747 34.684 1.00 96.94 94 LEU A C 1
ATOM 744 O O . LEU A 1 94 ? -18.770 16.937 34.460 1.00 96.94 94 LEU A O 1
ATOM 748 N N . ILE A 1 95 ? -18.844 14.794 33.759 1.00 95.81 95 ILE A N 1
ATOM 749 C CA . ILE A 1 95 ? -18.663 15.038 32.321 1.00 95.81 95 ILE A CA 1
ATOM 750 C C . ILE A 1 95 ? -19.665 14.201 31.524 1.00 95.81 95 ILE A C 1
ATOM 752 O O . ILE A 1 95 ? -20.069 13.119 31.964 1.00 95.81 95 ILE A O 1
ATOM 756 N N . GLU A 1 96 ? -20.065 14.707 30.360 1.00 95.31 96 GLU A N 1
ATOM 757 C CA . GLU A 1 96 ? -21.045 14.051 29.495 1.00 95.31 96 GLU A CA 1
ATOM 758 C C . GLU A 1 96 ? -20.421 12.874 28.727 1.00 95.31 96 GLU A C 1
ATOM 760 O O . GLU A 1 96 ? -19.202 12.791 28.548 1.00 95.31 96 GLU A O 1
ATOM 765 N N . ASP A 1 97 ? -21.262 11.955 28.242 1.00 94.62 97 ASP A N 1
ATOM 766 C CA . ASP A 1 97 ? -20.817 10.806 27.441 1.00 94.62 97 ASP A CA 1
ATOM 767 C C . ASP A 1 97 ? -20.017 11.250 26.208 1.00 94.62 97 ASP A C 1
ATOM 769 O O . ASP A 1 97 ? -19.001 10.642 25.877 1.00 94.62 97 ASP A O 1
ATOM 773 N N . THR A 1 98 ? -20.432 12.347 25.567 1.00 94.25 98 THR A N 1
ATOM 774 C CA . THR A 1 98 ? -19.752 12.936 24.407 1.00 94.25 98 THR A CA 1
ATOM 775 C C . THR A 1 98 ? -18.345 13.418 24.739 1.00 94.25 98 THR A C 1
ATOM 777 O O . THR A 1 98 ? -17.426 13.177 23.961 1.00 94.25 98 THR A O 1
ATOM 780 N N . ASP A 1 99 ? -18.147 14.059 25.894 1.00 94.88 99 ASP A N 1
ATOM 781 C CA . ASP A 1 99 ? -16.828 14.544 26.315 1.00 94.88 99 ASP A CA 1
ATOM 782 C C . ASP A 1 99 ? -15.877 13.378 26.587 1.00 94.88 99 ASP A C 1
ATOM 784 O O . ASP A 1 99 ? -14.716 13.398 26.169 1.00 94.88 99 ASP A O 1
ATOM 788 N N . PHE A 1 100 ? -16.376 12.335 27.257 1.00 95.12 100 PHE A N 1
ATOM 789 C CA . PHE A 1 100 ? -15.593 11.135 27.525 1.00 95.12 100 PHE A CA 1
ATOM 790 C C . PHE A 1 100 ? -15.235 10.396 26.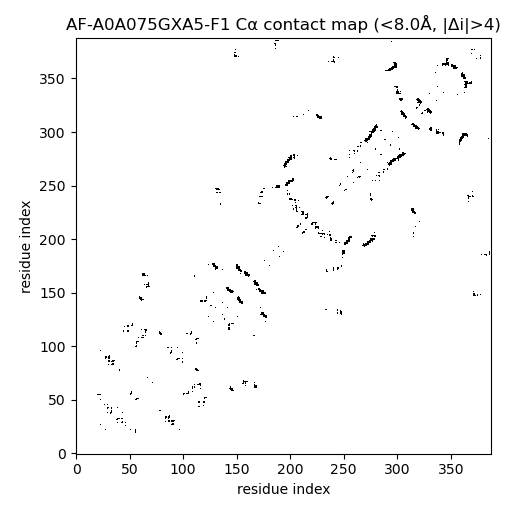229 1.00 95.12 100 PHE A C 1
ATOM 792 O O . PHE A 1 100 ? -14.062 10.090 26.016 1.00 95.12 100 PHE A O 1
ATOM 799 N N . ILE A 1 101 ? -16.209 10.164 25.340 1.00 95.06 101 ILE A N 1
ATOM 800 C CA . ILE A 1 101 ? -16.005 9.507 24.038 1.00 95.06 101 ILE A CA 1
ATOM 801 C C . ILE A 1 101 ? -14.976 10.259 23.195 1.00 95.06 101 ILE A C 1
ATOM 803 O O . ILE A 1 101 ? -13.993 9.653 22.770 1.00 95.06 101 ILE A O 1
ATOM 807 N N . ASN A 1 102 ? -15.151 11.572 23.014 1.00 94.00 102 ASN A N 1
ATOM 808 C CA . ASN A 1 102 ? -14.224 12.398 22.237 1.00 94.00 102 ASN A CA 1
ATOM 809 C C . ASN A 1 102 ? -12.815 12.381 22.848 1.00 94.00 102 ASN A C 1
ATOM 811 O O . ASN A 1 102 ? -11.815 12.356 22.130 1.00 94.00 102 ASN A O 1
ATOM 815 N N . GLY A 1 103 ? -12.727 12.360 24.182 1.00 94.88 103 GLY A N 1
ATOM 816 C CA . GLY A 1 103 ? -11.468 12.202 24.902 1.00 94.88 103 GLY A CA 1
ATOM 817 C C . GLY A 1 103 ? -10.782 10.872 24.585 1.00 94.88 103 GLY A C 1
ATOM 818 O O . GLY A 1 103 ? -9.608 10.870 24.225 1.00 94.88 103 GLY A O 1
ATOM 819 N N . ILE A 1 104 ? -11.495 9.746 24.678 1.00 95.12 104 ILE A N 1
ATOM 820 C CA . ILE A 1 104 ? -10.950 8.418 24.347 1.00 95.12 104 ILE A CA 1
ATOM 821 C C . ILE A 1 104 ? -10.532 8.344 22.876 1.00 95.12 104 ILE A C 1
ATOM 823 O O . ILE A 1 104 ? -9.422 7.902 22.582 1.00 95.12 104 ILE A O 1
ATOM 827 N N . GLU A 1 105 ? -11.373 8.832 21.965 1.00 94.06 105 GLU A N 1
ATOM 828 C CA . GLU A 1 105 ? -11.075 8.901 20.534 1.00 94.06 105 GLU A CA 1
ATOM 829 C C . GLU A 1 105 ? -9.766 9.657 20.272 1.00 94.06 105 GLU A C 1
ATOM 831 O O . GLU A 1 105 ? -8.873 9.149 19.590 1.00 94.06 105 GLU A O 1
ATOM 836 N N . TYR A 1 106 ? -9.612 10.842 20.870 1.00 93.69 106 TYR A N 1
ATOM 837 C CA . TYR A 1 106 ? -8.398 11.645 20.755 1.00 93.69 106 TYR A CA 1
ATOM 838 C C . TYR A 1 106 ? -7.161 10.892 21.259 1.00 93.69 106 TYR A C 1
ATOM 840 O O . TYR A 1 106 ? -6.111 10.920 20.614 1.00 93.69 106 TYR A O 1
ATOM 848 N N . LEU A 1 107 ? -7.264 10.211 22.401 1.00 92.94 107 LEU A N 1
ATOM 849 C CA . LEU A 1 107 ? -6.135 9.508 23.015 1.00 92.94 107 LEU A CA 1
ATOM 850 C C . LEU A 1 107 ? -5.667 8.318 22.184 1.00 92.94 107 LEU A C 1
ATOM 852 O O . LEU A 1 107 ? -4.460 8.099 22.085 1.00 92.94 107 LEU A O 1
ATOM 856 N N . ILE A 1 108 ? -6.603 7.582 21.584 1.00 92.12 108 ILE A N 1
ATOM 857 C CA . ILE A 1 108 ? -6.299 6.466 20.684 1.00 92.12 108 ILE A CA 1
ATOM 858 C C . ILE A 1 108 ? -5.660 7.000 19.397 1.00 92.12 108 ILE A C 1
ATOM 860 O O . ILE A 1 108 ? -4.589 6.535 19.010 1.00 92.12 108 ILE A O 1
ATOM 864 N N . LYS A 1 109 ? -6.258 8.022 18.765 1.00 90.19 109 LYS A N 1
ATOM 865 C CA . LYS A 1 109 ? -5.737 8.619 17.519 1.00 90.19 109 LYS A CA 1
ATOM 866 C C . LYS A 1 109 ? -4.317 9.164 17.667 1.00 90.19 109 LYS A C 1
ATOM 868 O O . LYS A 1 109 ? -3.514 9.018 16.754 1.00 90.19 109 LYS A O 1
ATOM 873 N N . ASN A 1 110 ? -4.003 9.758 18.817 1.00 89.44 110 ASN A N 1
ATOM 874 C CA . ASN A 1 110 ? -2.675 10.305 19.110 1.00 89.44 110 ASN A CA 1
ATOM 875 C C . ASN A 1 110 ? -1.722 9.286 19.760 1.00 89.44 110 ASN A C 1
ATOM 877 O O . ASN A 1 110 ? -0.668 9.683 20.248 1.00 89.44 110 ASN A O 1
ATOM 881 N N . GLN A 1 111 ? -2.092 8.000 19.821 1.00 88.69 111 GLN A N 1
ATOM 882 C CA . GLN A 1 111 ? -1.294 6.923 20.432 1.00 88.69 111 GLN A CA 1
ATOM 883 C C . GLN A 1 111 ? -0.860 7.196 21.885 1.00 88.69 111 GLN A C 1
ATOM 885 O O . GLN A 1 111 ? 0.124 6.649 22.379 1.00 88.69 111 GLN A O 1
ATOM 890 N N . ILE A 1 112 ? -1.621 8.028 22.600 1.00 89.56 112 ILE A N 1
ATOM 891 C CA . ILE A 1 112 ? -1.449 8.277 24.037 1.00 89.56 112 ILE A CA 1
ATOM 892 C C . ILE A 1 112 ? -2.036 7.103 24.834 1.00 89.56 112 ILE A C 1
ATOM 894 O O . ILE A 1 112 ? -1.546 6.771 25.913 1.00 89.56 112 ILE A O 1
ATOM 898 N N . MET A 1 113 ? -3.095 6.490 24.299 1.00 88.12 113 MET A N 1
ATOM 899 C CA . MET A 1 113 ? -3.743 5.289 24.814 1.00 88.12 113 MET A CA 1
ATOM 900 C C . MET A 1 113 ? -3.616 4.162 23.787 1.00 88.12 113 MET A C 1
ATOM 902 O O . MET A 1 113 ? -4.045 4.311 22.645 1.00 88.12 113 MET A O 1
ATOM 906 N N . GLY A 1 114 ? -3.067 3.025 24.209 1.00 85.19 114 GLY A N 1
ATOM 907 C CA . GLY A 1 114 ? -3.072 1.795 23.421 1.00 85.19 114 GLY A CA 1
ATOM 908 C C . GLY A 1 114 ? -4.366 1.010 23.616 1.00 85.19 114 GLY A C 1
ATOM 909 O O . GLY A 1 114 ? -4.945 1.008 24.703 1.00 85.19 114 GLY A O 1
ATOM 910 N N . ILE A 1 115 ? -4.789 0.292 22.581 1.00 88.12 115 ILE A N 1
ATOM 911 C CA . ILE A 1 115 ? -5.889 -0.673 22.666 1.00 88.12 115 ILE A CA 1
ATOM 912 C C . ILE A 1 115 ? -5.344 -2.096 22.513 1.00 88.12 115 ILE A C 1
ATOM 914 O O . ILE A 1 115 ? -4.135 -2.339 22.504 1.00 88.12 115 ILE A O 1
ATOM 918 N N . ASP A 1 116 ? -6.226 -3.085 22.517 1.00 87.69 116 ASP A N 1
ATOM 919 C CA . ASP A 1 116 ? -5.880 -4.426 22.064 1.00 87.69 116 ASP A CA 1
ATOM 920 C C . ASP A 1 116 ? -6.421 -4.577 20.647 1.00 87.69 116 ASP A C 1
ATOM 922 O O . ASP A 1 116 ? -7.623 -4.783 20.470 1.00 87.69 116 ASP A O 1
ATOM 926 N N . ASN A 1 117 ? -5.556 -4.413 19.639 1.00 90.12 117 ASN A N 1
ATOM 927 C CA . ASN A 1 117 ? -6.008 -4.443 18.251 1.00 90.12 117 ASN A CA 1
ATOM 928 C C . ASN A 1 117 ? -6.701 -5.781 17.909 1.00 90.12 117 ASN A C 1
ATOM 930 O O . ASN A 1 117 ? -7.632 -5.784 17.115 1.00 90.12 117 ASN A O 1
ATOM 934 N N . LYS A 1 118 ? -6.344 -6.895 18.575 1.00 89.19 118 LYS A N 1
ATOM 935 C CA . LYS A 1 118 ? -6.974 -8.220 18.379 1.00 89.19 118 LYS A CA 1
ATOM 936 C C . LYS A 1 118 ? -8.434 -8.286 18.819 1.00 89.19 118 LYS A C 1
ATOM 938 O O . LYS A 1 118 ? -9.139 -9.223 18.456 1.00 89.19 118 LYS A O 1
ATOM 943 N N . LYS A 1 119 ? -8.878 -7.334 19.642 1.00 89.69 119 LYS A N 1
ATOM 944 C CA . LYS A 1 119 ? -10.267 -7.236 20.107 1.00 89.69 119 LYS A CA 1
ATOM 945 C C . LYS A 1 119 ? -11.110 -6.304 19.248 1.00 89.69 119 LYS A C 1
ATOM 947 O O . LYS A 1 119 ? -12.325 -6.271 19.440 1.00 89.69 119 LYS A O 1
ATOM 952 N N . VAL A 1 120 ? -10.489 -5.561 18.333 1.00 91.38 120 VAL A N 1
ATOM 953 C CA . VAL A 1 120 ? -11.202 -4.735 17.363 1.00 91.38 120 VAL A CA 1
ATOM 954 C C . VAL A 1 120 ? -11.533 -5.596 16.153 1.00 91.38 120 VAL A C 1
ATOM 956 O O . VAL A 1 120 ? -10.659 -6.263 15.602 1.00 91.38 120 VAL A O 1
ATOM 959 N N . VAL A 1 121 ? -12.800 -5.599 15.759 1.00 92.19 121 VAL A N 1
ATOM 960 C CA . VAL A 1 121 ? -13.293 -6.403 14.638 1.00 92.19 121 VAL A CA 1
ATOM 961 C C . VAL A 1 121 ? -14.011 -5.515 13.631 1.00 92.19 121 VAL A C 1
ATOM 963 O O . VAL A 1 121 ? -14.675 -4.554 14.013 1.00 92.19 121 VAL A O 1
ATOM 966 N N . GLY A 1 122 ? -13.867 -5.846 12.348 1.00 92.00 122 GLY A N 1
ATOM 967 C CA . GLY A 1 122 ? -14.662 -5.234 11.287 1.00 92.00 122 GLY A CA 1
ATOM 968 C C . GLY A 1 122 ? -16.106 -5.738 11.308 1.00 92.00 122 GLY A C 1
ATOM 969 O O . GLY A 1 122 ? -16.422 -6.739 11.952 1.00 92.00 122 GLY A O 1
ATOM 970 N N . GLU A 1 123 ? -16.987 -5.061 10.571 1.00 90.69 123 GLU A N 1
ATOM 971 C CA . GLU A 1 123 ? -18.406 -5.439 10.471 1.00 90.69 123 GLU A CA 1
ATOM 972 C C . GLU A 1 123 ? -18.617 -6.792 9.775 1.00 90.69 123 GLU A C 1
ATOM 974 O O . GLU A 1 123 ? -19.637 -7.453 9.982 1.00 90.69 123 GLU A O 1
ATOM 979 N N . VAL A 1 124 ? -17.653 -7.204 8.948 1.00 93.88 124 VAL A N 1
ATOM 980 C CA . VAL A 1 124 ? -17.690 -8.452 8.186 1.00 93.88 124 VAL A CA 1
ATOM 981 C C . VAL A 1 124 ? -16.676 -9.444 8.754 1.00 93.88 124 VAL A C 1
ATOM 983 O O . VAL A 1 124 ? -15.534 -9.056 9.024 1.00 93.88 124 VAL A O 1
ATOM 986 N N . PRO A 1 125 ? -17.057 -10.724 8.931 1.00 94.44 125 PRO A N 1
ATOM 987 C CA . PRO A 1 125 ? -16.124 -11.752 9.367 1.00 94.44 125 PRO A CA 1
ATOM 988 C C . PRO A 1 125 ? -14.929 -11.884 8.416 1.00 94.44 125 PRO A C 1
ATOM 990 O O . PRO A 1 125 ? -15.073 -11.876 7.193 1.00 94.44 125 PRO A O 1
ATOM 993 N N . LEU A 1 126 ? -13.730 -12.033 8.977 1.00 94.69 126 LEU A N 1
ATOM 994 C CA . LEU A 1 126 ? -12.480 -12.091 8.214 1.00 94.69 126 LEU A CA 1
ATOM 995 C C . LEU A 1 126 ? -12.432 -13.279 7.232 1.00 94.69 126 LEU A C 1
ATOM 997 O O . LEU A 1 126 ? -11.797 -13.220 6.172 1.00 94.69 126 LEU A O 1
ATOM 1001 N N . GLU A 1 127 ? -13.093 -14.382 7.571 1.00 94.12 127 GLU A N 1
ATOM 1002 C CA . GLU A 1 127 ? -13.238 -15.547 6.703 1.00 94.12 127 GLU A CA 1
ATOM 1003 C C . GLU A 1 127 ? -13.910 -15.211 5.366 1.00 94.12 127 GLU A C 1
ATOM 1005 O O . GLU A 1 127 ? -13.497 -15.774 4.349 1.00 94.12 127 GLU A O 1
ATOM 1010 N N . ASP A 1 128 ? -14.828 -14.242 5.356 1.00 96.19 128 ASP A N 1
ATOM 1011 C CA . ASP A 1 128 ? -15.604 -13.830 4.183 1.00 96.19 128 ASP A CA 1
ATOM 1012 C C . ASP A 1 128 ? -14.881 -12.773 3.334 1.00 96.19 128 ASP A C 1
ATOM 1014 O O . ASP A 1 128 ? -15.246 -12.545 2.180 1.00 96.19 128 ASP A O 1
ATOM 1018 N N . ILE A 1 129 ? -13.831 -12.145 3.873 1.00 97.50 129 ILE A N 1
ATOM 1019 C CA . ILE A 1 129 ? -13.019 -11.174 3.134 1.00 97.50 129 ILE A CA 1
ATOM 1020 C C . ILE A 1 129 ? -12.210 -11.866 2.040 1.00 97.50 129 ILE A C 1
ATOM 1022 O O . ILE A 1 129 ? -11.539 -12.883 2.270 1.00 97.50 129 ILE A O 1
ATOM 1026 N N . ILE A 1 130 ? -12.244 -11.274 0.848 1.00 96.75 130 ILE A N 1
ATOM 1027 C CA . ILE A 1 130 ? -11.522 -11.751 -0.332 1.00 96.75 130 ILE A CA 1
ATOM 1028 C C . ILE A 1 130 ? -10.231 -10.941 -0.460 1.00 96.75 130 ILE A C 1
ATOM 1030 O O . ILE A 1 130 ? -10.280 -9.736 -0.694 1.00 96.75 130 ILE A O 1
ATOM 1034 N N . PHE A 1 131 ? -9.087 -11.603 -0.300 1.00 97.12 131 PHE A N 1
ATOM 1035 C CA . PHE A 1 131 ? -7.760 -11.017 -0.510 1.00 97.12 131 PHE A CA 1
ATOM 1036 C C . PHE A 1 131 ? -7.267 -11.304 -1.933 1.00 97.12 131 PHE A C 1
ATOM 1038 O O . PHE A 1 131 ? -7.807 -12.174 -2.614 1.00 97.12 131 PHE A O 1
ATOM 1045 N N . SER A 1 132 ? -6.247 -10.573 -2.385 1.00 95.44 132 SER A N 1
ATOM 1046 C CA . SER A 1 132 ? -5.630 -10.828 -3.689 1.00 95.44 132 SER A CA 1
ATOM 1047 C C . SER A 1 132 ? -4.872 -12.153 -3.673 1.00 95.44 132 SER A C 1
ATOM 1049 O O . SER A 1 132 ? -4.010 -12.355 -2.822 1.00 95.44 132 SER A O 1
ATOM 1051 N N . ASP A 1 133 ? -5.114 -13.006 -4.669 1.00 94.06 133 ASP A N 1
ATOM 1052 C CA . ASP A 1 133 ? -4.369 -14.259 -4.867 1.00 94.06 133 ASP A CA 1
ATOM 1053 C C . ASP A 1 133 ? -2.895 -14.029 -5.254 1.00 94.06 133 ASP A C 1
ATOM 1055 O O . ASP A 1 133 ? -2.101 -14.969 -5.278 1.00 94.06 133 ASP A O 1
ATOM 1059 N N . SER A 1 134 ? -2.508 -12.783 -5.555 1.00 93.81 134 SER A N 1
ATOM 1060 C CA . SER A 1 134 ? -1.113 -12.424 -5.848 1.00 93.81 134 SER A CA 1
ATOM 1061 C C . SER A 1 134 ? -0.235 -12.373 -4.596 1.00 93.81 134 SER A C 1
ATOM 1063 O O . SER A 1 134 ? 0.987 -12.321 -4.716 1.00 93.81 134 SER A O 1
ATOM 1065 N N . TRP A 1 135 ? -0.834 -12.383 -3.402 1.00 93.25 135 TRP A N 1
ATOM 1066 C CA . TRP A 1 135 ? -0.123 -12.240 -2.136 1.00 93.25 135 TRP A CA 1
ATOM 1067 C C . TRP A 1 135 ? -0.567 -13.296 -1.130 1.00 93.25 135 TRP A C 1
ATOM 1069 O O . TRP A 1 135 ? -1.743 -13.631 -1.014 1.00 93.25 135 TRP A O 1
ATOM 1079 N N . THR A 1 136 ? 0.384 -13.818 -0.355 1.00 89.38 136 THR A N 1
ATOM 1080 C CA . THR A 1 136 ? 0.056 -14.757 0.722 1.00 89.38 136 THR A CA 1
ATOM 1081 C C . THR A 1 136 ? -0.409 -13.979 1.948 1.00 89.38 136 THR A C 1
ATOM 1083 O O . THR A 1 136 ? 0.388 -13.295 2.584 1.00 89.38 136 THR A O 1
ATOM 1086 N N . VAL A 1 137 ? -1.691 -14.104 2.295 1.00 90.56 137 VAL A N 1
ATOM 1087 C CA . VAL A 1 137 ? -2.276 -13.483 3.492 1.00 90.56 137 VAL A CA 1
ATOM 1088 C C . VAL A 1 137 ? -2.673 -14.562 4.498 1.00 90.56 137 VAL A C 1
ATOM 1090 O O . VAL A 1 137 ? -3.613 -15.331 4.288 1.00 90.56 137 VAL A O 1
ATOM 1093 N N . GLU A 1 138 ? -1.974 -14.612 5.631 1.00 90.38 138 GLU A N 1
ATOM 1094 C CA . GLU A 1 138 ? -2.305 -15.522 6.729 1.00 90.38 138 GLU A CA 1
ATOM 1095 C C . GLU A 1 138 ? -3.459 -14.963 7.573 1.00 90.38 138 GLU A C 1
ATOM 1097 O O . GLU A 1 138 ? -3.239 -14.262 8.560 1.00 90.38 138 GLU A O 1
ATOM 1102 N N . LYS A 1 139 ? -4.708 -15.299 7.214 1.00 88.69 139 LYS A N 1
ATOM 1103 C CA . LYS A 1 139 ? -5.920 -14.788 7.890 1.00 88.69 139 LYS A CA 1
ATOM 1104 C C . LYS A 1 139 ? -5.873 -14.909 9.421 1.00 88.69 139 LYS A C 1
ATOM 1106 O O . LYS A 1 139 ? -6.248 -13.979 10.118 1.00 88.69 139 LYS A O 1
ATOM 1111 N N . ASN A 1 140 ? -5.348 -16.006 9.971 1.00 87.44 140 ASN A N 1
ATOM 1112 C CA . ASN A 1 140 ? -5.273 -16.198 11.429 1.00 87.44 140 ASN A CA 1
ATOM 1113 C C . ASN A 1 140 ? -4.418 -15.143 12.158 1.00 87.44 140 ASN A C 1
ATOM 1115 O O . ASN A 1 140 ? -4.502 -15.043 13.381 1.00 87.44 140 ASN A O 1
ATOM 1119 N N . ASN A 1 141 ? -3.592 -14.397 11.423 1.00 88.94 141 ASN A N 1
ATOM 1120 C CA . ASN A 1 141 ? -2.718 -13.358 11.947 1.00 88.94 141 ASN A CA 1
ATOM 1121 C C . ASN A 1 141 ? -3.169 -11.936 11.569 1.00 88.94 141 ASN A C 1
ATOM 1123 O O . ASN A 1 141 ? -2.458 -10.980 11.866 1.00 88.94 141 ASN A O 1
ATOM 1127 N N . MET A 1 142 ? -4.312 -11.778 10.895 1.00 93.75 142 MET A N 1
ATOM 1128 C CA . MET A 1 142 ? -4.790 -10.471 10.446 1.00 93.75 142 MET A CA 1
ATOM 1129 C C . MET A 1 142 ? -5.612 -9.771 11.525 1.00 93.75 142 MET A C 1
ATOM 1131 O O . MET A 1 142 ? -6.473 -10.360 12.178 1.00 93.75 142 MET A O 1
ATOM 1135 N N . ILE A 1 143 ? -5.358 -8.479 11.668 1.00 94.25 143 ILE A N 1
ATOM 1136 C CA . ILE A 1 143 ? -6.003 -7.569 12.604 1.00 94.25 143 ILE A CA 1
ATOM 1137 C C . ILE A 1 143 ? -6.736 -6.506 11.795 1.00 94.25 143 ILE A C 1
ATOM 1139 O O . ILE A 1 143 ? -6.160 -5.934 10.873 1.00 94.25 143 ILE A O 1
ATOM 1143 N N . PHE A 1 144 ? -7.997 -6.237 12.136 1.00 95.56 144 PHE A N 1
ATOM 1144 C CA . PHE A 1 144 ? -8.772 -5.193 11.470 1.00 95.56 144 PHE A CA 1
ATOM 1145 C C . PHE A 1 144 ? -8.151 -3.811 11.710 1.00 95.56 144 PHE A C 1
ATOM 1147 O O . PHE A 1 144 ? -7.864 -3.437 12.851 1.00 95.56 144 PHE A O 1
ATOM 1154 N N . VAL A 1 145 ? -7.966 -3.051 10.631 1.00 95.56 145 VAL A N 1
ATOM 1155 C CA . VAL A 1 145 ? -7.392 -1.701 10.665 1.00 95.56 145 VAL A CA 1
ATOM 1156 C C . VAL A 1 145 ? -8.436 -0.658 10.305 1.00 95.56 145 VAL A C 1
ATOM 1158 O O . VAL A 1 145 ? -8.560 0.355 10.996 1.00 95.56 145 VAL A O 1
ATOM 1161 N N . SER A 1 146 ? -9.165 -0.874 9.214 1.00 95.25 146 SER A N 1
ATOM 1162 C CA . SER A 1 146 ? -10.102 0.109 8.681 1.00 95.25 146 SER A CA 1
ATOM 1163 C C . SER A 1 146 ? -11.052 -0.526 7.666 1.00 95.25 146 SER A C 1
ATOM 1165 O O . SER A 1 146 ? -10.690 -1.497 7.006 1.00 95.25 146 SER A O 1
ATOM 1167 N N . SER A 1 147 ? -12.238 0.063 7.514 1.00 94.19 147 SER A N 1
ATOM 1168 C CA . SER A 1 147 ? -13.170 -0.218 6.420 1.00 94.19 147 SER A CA 1
ATOM 1169 C C . SER A 1 147 ? -13.412 1.092 5.664 1.00 94.19 147 SER A C 1
ATOM 1171 O O . SER A 1 147 ? -14.102 1.986 6.157 1.00 94.19 147 SER A O 1
ATOM 1173 N N . LEU A 1 148 ? -12.773 1.242 4.498 1.00 93.38 148 LEU A N 1
ATOM 1174 C CA . LEU A 1 148 ? -12.870 2.425 3.629 1.00 93.38 148 LEU A CA 1
ATOM 1175 C C . LEU A 1 148 ? -13.415 2.007 2.258 1.00 93.38 148 LEU A C 1
ATOM 1177 O O . LEU A 1 148 ? -14.527 1.487 2.130 1.00 93.38 148 LEU A O 1
ATOM 1181 N N . PHE A 1 149 ? -12.645 2.232 1.191 1.00 94.88 149 PHE A N 1
ATOM 1182 C CA . PHE A 1 149 ? -12.963 1.640 -0.097 1.00 94.88 149 PHE A CA 1
ATOM 1183 C C . PHE A 1 149 ? -12.741 0.121 -0.062 1.00 94.88 149 PHE A C 1
ATOM 1185 O O . PHE A 1 149 ? -13.649 -0.644 -0.393 1.00 94.88 149 PHE A O 1
ATOM 1192 N N . PHE A 1 150 ? -11.571 -0.307 0.402 1.00 96.75 150 PHE A N 1
ATOM 1193 C CA . PHE A 1 150 ? -11.262 -1.696 0.733 1.00 96.75 150 PHE A CA 1
ATOM 1194 C C . PHE A 1 150 ? -11.386 -1.919 2.243 1.00 96.75 150 PHE A C 1
ATOM 1196 O O . PHE A 1 150 ? -11.333 -0.969 3.029 1.00 96.75 150 PHE A O 1
ATOM 1203 N N . GLU A 1 151 ? -11.524 -3.179 2.641 1.00 97.12 151 GLU A N 1
ATOM 1204 C CA . GLU A 1 151 ? -11.198 -3.585 4.006 1.00 97.12 151 GLU A CA 1
ATOM 1205 C C . GLU A 1 151 ? -9.678 -3.627 4.145 1.00 97.12 151 GLU A C 1
ATOM 1207 O O . GLU A 1 151 ? -8.977 -4.084 3.239 1.00 97.12 151 GLU A O 1
ATOM 1212 N N . ILE A 1 152 ? -9.168 -3.142 5.269 1.00 96.94 152 ILE A N 1
ATOM 1213 C CA . ILE A 1 152 ? -7.737 -3.001 5.516 1.00 96.94 152 ILE A CA 1
ATOM 1214 C C . ILE A 1 152 ? -7.389 -3.792 6.764 1.00 96.94 152 ILE A C 1
ATOM 1216 O O . ILE A 1 152 ? -8.010 -3.623 7.820 1.00 96.94 152 ILE A O 1
ATOM 1220 N N . TYR A 1 153 ? -6.366 -4.629 6.643 1.00 96.56 153 TYR A N 1
ATOM 1221 C CA . TYR A 1 153 ? -5.873 -5.470 7.722 1.00 96.56 153 TYR A CA 1
ATOM 1222 C C . TYR A 1 153 ? -4.362 -5.319 7.889 1.00 96.56 153 TYR A C 1
ATOM 1224 O O . TYR A 1 153 ? -3.638 -5.161 6.913 1.00 96.56 153 TYR A O 1
ATOM 1232 N N . GLY A 1 154 ? -3.887 -5.389 9.128 1.00 94.38 154 GLY A N 1
ATOM 1233 C CA . GLY A 1 154 ? -2.465 -5.451 9.468 1.00 94.38 154 GLY A CA 1
ATOM 1234 C C . GLY A 1 154 ? -2.110 -6.819 10.039 1.00 94.38 154 GLY A C 1
ATOM 1235 O O . GLY A 1 154 ? -2.944 -7.458 10.685 1.00 94.38 154 GLY A O 1
ATOM 1236 N N . ALA A 1 155 ? -0.884 -7.288 9.817 1.00 91.12 155 ALA A N 1
ATOM 1237 C CA . ALA A 1 155 ? -0.416 -8.527 10.432 1.00 91.12 155 ALA A CA 1
ATOM 1238 C C . ALA A 1 155 ? -0.062 -8.292 11.911 1.00 91.12 155 ALA A C 1
ATOM 1240 O O . ALA A 1 155 ? 0.622 -7.327 12.245 1.00 91.12 155 ALA A O 1
ATOM 1241 N N . SER A 1 156 ? -0.500 -9.168 12.821 1.00 89.31 156 SER A N 1
ATOM 1242 C CA . SER A 1 156 ? -0.159 -9.042 14.247 1.00 89.31 156 SER A CA 1
ATOM 1243 C C . SER A 1 156 ? 1.354 -8.977 14.441 1.00 89.31 156 SER A C 1
ATOM 1245 O O . SER A 1 156 ? 2.098 -9.807 13.914 1.00 89.31 156 SER A O 1
ATOM 1247 N N . GLY A 1 157 ? 1.792 -8.005 15.237 1.00 85.44 157 GLY A N 1
ATOM 1248 C CA . GLY A 1 157 ? 3.190 -7.750 15.563 1.00 85.44 157 GLY A CA 1
ATOM 1249 C C . GLY A 1 157 ? 4.006 -7.087 14.455 1.00 85.44 157 GLY A C 1
ATOM 1250 O O . GLY A 1 157 ? 5.154 -6.730 14.718 1.00 85.44 157 GLY A O 1
ATOM 1251 N N . ASP A 1 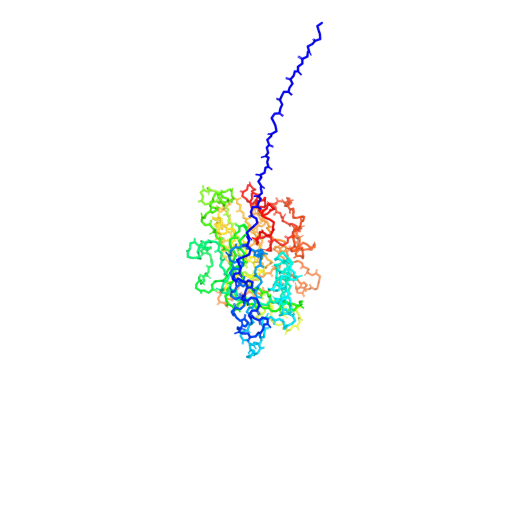158 ? 3.445 -6.901 13.259 1.00 89.38 158 ASP A N 1
ATOM 1252 C CA . ASP A 1 158 ? 4.146 -6.329 12.111 1.00 89.38 158 ASP A CA 1
ATOM 1253 C C . ASP A 1 158 ? 4.090 -4.799 12.126 1.00 89.38 158 ASP A C 1
ATOM 1255 O O . ASP A 1 158 ? 3.349 -4.144 11.387 1.00 89.38 158 ASP A O 1
ATOM 1259 N N . CYS A 1 159 ? 4.832 -4.224 13.070 1.00 89.44 159 CYS A N 1
ATOM 1260 C CA . CYS A 1 159 ? 4.807 -2.798 13.353 1.00 89.44 159 CYS A CA 1
ATOM 1261 C C . CYS A 1 159 ? 6.206 -2.255 13.608 1.00 89.44 159 CYS A C 1
ATOM 1263 O O . CYS A 1 159 ? 7.051 -2.916 14.219 1.00 89.44 159 CYS A O 1
ATOM 1265 N N . TYR A 1 160 ? 6.427 -1.006 13.210 1.00 88.12 160 TYR A N 1
ATOM 1266 C CA . TYR A 1 160 ? 7.683 -0.300 13.431 1.00 88.12 160 TYR A CA 1
ATOM 1267 C C . TYR A 1 160 ? 7.445 1.089 14.022 1.00 88.12 160 TYR A C 1
ATOM 1269 O O . TYR A 1 160 ? 6.335 1.621 14.021 1.00 88.12 160 TYR A O 1
ATOM 1277 N N . ILE A 1 161 ? 8.506 1.673 14.577 1.00 88.56 161 ILE A N 1
ATOM 1278 C CA . ILE A 1 161 ? 8.473 3.029 15.123 1.00 88.56 161 ILE A CA 1
ATOM 1279 C C . ILE A 1 161 ? 8.945 3.977 14.025 1.00 88.56 161 ILE A C 1
ATOM 1281 O O . ILE A 1 161 ? 10.090 3.907 13.584 1.00 88.56 161 ILE A O 1
ATOM 1285 N N . SER A 1 162 ? 8.057 4.865 13.593 1.00 86.06 162 SER A N 1
ATOM 1286 C CA . SER A 1 162 ? 8.373 5.931 12.642 1.00 86.06 162 SER A CA 1
ATOM 1287 C C . SER A 1 162 ? 9.381 6.933 13.222 1.00 86.06 162 SER A C 1
ATOM 1289 O O . SER A 1 162 ? 9.537 7.056 14.438 1.00 86.06 162 SER A O 1
ATOM 1291 N N . ASN A 1 163 ? 10.001 7.745 12.363 1.00 83.12 163 ASN A N 1
ATOM 1292 C CA . ASN A 1 163 ? 10.917 8.815 12.789 1.00 83.12 163 ASN A CA 1
ATOM 1293 C C . ASN A 1 163 ? 10.265 9.843 13.737 1.00 83.12 163 ASN A C 1
ATOM 1295 O O . ASN A 1 163 ? 10.958 10.488 14.520 1.00 83.12 163 ASN A O 1
ATOM 1299 N N . ALA A 1 164 ? 8.937 9.985 13.686 1.00 84.56 164 ALA A N 1
ATOM 1300 C CA . ALA A 1 164 ? 8.166 10.842 14.588 1.00 84.56 164 ALA A CA 1
ATOM 1301 C C . ALA A 1 164 ? 7.913 10.209 15.973 1.00 84.56 164 ALA A C 1
ATOM 1303 O O . ALA A 1 164 ? 7.355 10.864 16.850 1.00 84.56 164 ALA A O 1
ATOM 1304 N N . GLY A 1 165 ? 8.306 8.949 16.179 1.00 85.12 165 GLY A N 1
ATOM 1305 C CA . GLY A 1 165 ? 8.087 8.196 17.415 1.00 85.12 165 GLY A CA 1
ATOM 1306 C C . GLY A 1 165 ? 6.743 7.464 17.494 1.00 85.12 165 GLY A C 1
ATOM 1307 O O . GLY A 1 165 ? 6.491 6.795 18.493 1.00 85.12 165 GLY A O 1
ATOM 1308 N N . ASN A 1 166 ? 5.900 7.552 16.459 1.00 87.25 166 ASN A N 1
ATOM 1309 C CA . ASN A 1 166 ? 4.621 6.839 16.390 1.00 87.25 166 ASN A CA 1
ATOM 1310 C C . ASN A 1 166 ? 4.831 5.386 15.948 1.00 87.25 166 ASN A C 1
ATOM 1312 O O . ASN A 1 166 ? 5.646 5.137 15.055 1.00 87.25 166 ASN A O 1
ATOM 1316 N N . ILE A 1 167 ? 4.065 4.458 16.520 1.00 89.06 167 ILE A N 1
ATOM 1317 C CA . ILE A 1 167 ? 4.009 3.051 16.106 1.00 89.06 167 ILE A CA 1
ATOM 1318 C C . ILE A 1 167 ? 3.076 2.942 14.900 1.00 89.06 167 ILE A C 1
ATOM 1320 O O . ILE A 1 167 ? 1.920 3.351 14.961 1.00 89.06 167 ILE A O 1
ATOM 1324 N N . VAL A 1 168 ? 3.562 2.394 13.799 1.00 90.31 168 VAL A N 1
ATOM 1325 C CA . VAL A 1 168 ? 2.811 2.269 12.547 1.00 90.31 168 VAL A CA 1
ATOM 1326 C C . VAL A 1 168 ? 2.890 0.834 12.040 1.00 90.31 168 VAL A C 1
ATOM 1328 O O . VAL A 1 168 ? 3.816 0.099 12.384 1.00 90.31 168 VAL A O 1
ATOM 1331 N N . TRP A 1 169 ? 1.890 0.425 11.261 1.00 91.25 169 TRP A N 1
ATOM 1332 C CA . TRP A 1 169 ? 1.906 -0.864 10.572 1.00 91.25 169 TRP A CA 1
ATOM 1333 C C . TRP A 1 169 ? 3.050 -0.888 9.559 1.00 91.25 169 TRP A C 1
ATOM 1335 O O . TRP A 1 169 ? 3.240 0.092 8.841 1.00 91.25 169 TRP A O 1
ATOM 1345 N N . ASN A 1 170 ? 3.807 -1.983 9.521 1.00 87.75 170 ASN A N 1
ATOM 1346 C CA . ASN A 1 170 ? 4.853 -2.175 8.521 1.00 87.75 170 ASN A CA 1
ATOM 1347 C C . ASN A 1 170 ? 4.237 -2.574 7.174 1.00 87.75 170 ASN A C 1
ATOM 1349 O O . ASN A 1 170 ? 4.433 -1.871 6.186 1.00 87.75 170 ASN A O 1
ATOM 1353 N N . SER A 1 171 ? 3.398 -3.615 7.158 1.00 86.69 171 SER A N 1
ATOM 1354 C CA . SER A 1 171 ? 2.660 -4.040 5.967 1.00 86.69 171 SER A CA 1
ATOM 1355 C C . SER A 1 171 ? 1.148 -4.092 6.209 1.00 86.69 171 SER A C 1
ATOM 1357 O O . SER A 1 171 ? 0.666 -4.421 7.297 1.00 86.69 171 SER A O 1
ATOM 1359 N N . LEU A 1 172 ? 0.378 -3.772 5.163 1.00 94.00 172 LEU A N 1
ATOM 1360 C CA . LEU A 1 172 ? -1.087 -3.768 5.182 1.00 94.00 172 LEU A CA 1
ATOM 1361 C C . LEU A 1 172 ? -1.649 -4.589 4.018 1.00 94.00 172 LEU A C 1
ATOM 1363 O O . LEU A 1 172 ? -1.203 -4.478 2.876 1.00 94.00 172 LEU A O 1
ATOM 1367 N N . ALA A 1 173 ? -2.654 -5.404 4.317 1.00 95.75 173 ALA A N 1
ATOM 1368 C CA . ALA A 1 173 ? -3.384 -6.205 3.351 1.00 95.75 173 ALA A CA 1
ATOM 1369 C C . ALA A 1 173 ? -4.721 -5.541 3.009 1.00 95.75 173 ALA A C 1
ATOM 1371 O O . ALA A 1 173 ? -5.480 -5.161 3.907 1.00 95.75 173 ALA A O 1
ATOM 1372 N N . LEU A 1 174 ? -5.023 -5.445 1.714 1.00 97.62 174 LEU A N 1
ATOM 1373 C CA . LEU A 1 174 ? -6.330 -5.007 1.228 1.00 97.62 174 LEU A CA 1
ATOM 1374 C C . LEU A 1 174 ? -7.239 -6.211 0.981 1.00 97.62 174 LEU A C 1
ATOM 1376 O O . LEU A 1 174 ? -6.796 -7.242 0.470 1.00 97.62 174 LEU A O 1
ATOM 1380 N N . GLY A 1 175 ? -8.523 -6.061 1.287 1.00 97.12 175 GLY A N 1
ATOM 1381 C CA . GLY A 1 175 ? -9.543 -7.067 1.027 1.00 97.12 175 GLY A CA 1
ATOM 1382 C C . GLY A 1 175 ? -10.845 -6.469 0.501 1.00 97.12 175 GLY A C 1
ATOM 1383 O O . GLY A 1 175 ? -11.187 -5.317 0.772 1.00 97.12 175 GLY A O 1
ATOM 1384 N N . LEU A 1 176 ? -11.592 -7.264 -0.260 1.00 97.81 176 LEU A N 1
ATOM 1385 C CA . LEU A 1 176 ? -12.932 -6.904 -0.712 1.00 97.81 176 LEU A CA 1
ATOM 1386 C C . LEU A 1 176 ? -13.957 -7.335 0.326 1.00 97.81 176 LEU A C 1
ATOM 1388 O O . LEU A 1 176 ? -13.988 -8.492 0.755 1.00 97.81 176 LEU A O 1
ATOM 1392 N N . ASN A 1 177 ? -14.843 -6.404 0.658 1.00 97.19 177 ASN A N 1
ATOM 1393 C CA . ASN A 1 177 ? -16.038 -6.686 1.427 1.00 97.19 177 ASN A CA 1
ATOM 1394 C C . ASN A 1 177 ? -17.122 -7.289 0.504 1.00 97.19 177 ASN A C 1
ATOM 1396 O O . ASN A 1 177 ? -17.637 -6.577 -0.365 1.00 97.19 177 ASN A O 1
ATOM 1400 N N . PRO A 1 178 ? -17.535 -8.558 0.678 1.00 96.81 178 PRO A N 1
ATOM 1401 C CA . PRO A 1 178 ? -18.545 -9.180 -0.183 1.00 96.81 178 PRO A CA 1
ATOM 1402 C C . PRO A 1 178 ? -19.906 -8.466 -0.143 1.00 96.81 178 PRO A C 1
ATOM 1404 O O . PRO A 1 178 ? -20.652 -8.519 -1.120 1.00 96.81 178 PRO A O 1
ATOM 1407 N N . ASN A 1 179 ? -20.214 -7.737 0.934 1.00 96.75 179 ASN A N 1
ATOM 1408 C CA . ASN A 1 179 ? -21.443 -6.948 1.052 1.00 96.75 179 ASN A CA 1
ATOM 1409 C C . ASN A 1 179 ? -21.396 -5.635 0.250 1.00 96.75 179 ASN A C 1
ATOM 1411 O O . ASN A 1 179 ? -22.409 -4.946 0.154 1.00 96.75 179 ASN A O 1
ATOM 1415 N N . GLN A 1 180 ? -20.244 -5.277 -0.325 1.00 95.31 180 GLN A N 1
ATOM 1416 C CA . GLN A 1 180 ? -20.042 -4.057 -1.114 1.00 95.31 180 GLN A CA 1
ATOM 1417 C C . GLN A 1 180 ? -19.671 -4.357 -2.576 1.00 95.31 180 GLN A C 1
ATOM 1419 O O . GLN A 1 180 ? -19.076 -3.521 -3.254 1.00 95.31 180 GLN A O 1
ATOM 1424 N N . ILE A 1 181 ? -20.034 -5.539 -3.087 1.00 95.06 181 ILE A N 1
ATOM 1425 C CA . ILE A 1 181 ? -19.641 -5.989 -4.429 1.00 95.06 181 ILE A CA 1
ATOM 1426 C C . ILE A 1 181 ? -20.097 -5.050 -5.554 1.00 95.06 181 ILE A C 1
ATOM 1428 O O . ILE A 1 181 ? -19.353 -4.843 -6.508 1.00 95.06 181 ILE A O 1
ATOM 1432 N N . ASP A 1 182 ? -21.274 -4.429 -5.425 1.00 95.50 182 ASP A N 1
ATOM 1433 C CA . ASP A 1 182 ? -21.801 -3.492 -6.425 1.00 95.50 182 ASP A CA 1
ATOM 1434 C C . ASP A 1 182 ? -20.891 -2.270 -6.595 1.00 95.50 182 ASP A C 1
ATOM 1436 O O . ASP A 1 182 ? -20.626 -1.857 -7.722 1.00 95.50 182 ASP A O 1
ATOM 1440 N N . LYS A 1 183 ? -20.324 -1.767 -5.490 1.00 94.75 183 LYS A N 1
ATOM 1441 C CA . LYS A 1 183 ? -19.345 -0.673 -5.498 1.00 94.75 183 LYS A CA 1
ATOM 1442 C C . LYS A 1 183 ? -18.071 -1.072 -6.244 1.00 94.75 183 LYS A C 1
ATOM 1444 O O . LYS A 1 183 ? -17.519 -0.278 -6.994 1.00 94.75 183 LYS A O 1
ATOM 1449 N N . TYR A 1 184 ? -17.591 -2.299 -6.045 1.00 96.50 184 TYR A N 1
ATOM 1450 C CA . TYR A 1 184 ? -16.393 -2.779 -6.735 1.00 96.50 184 TYR A CA 1
ATOM 1451 C C . TYR A 1 184 ? -16.652 -3.042 -8.220 1.00 96.50 184 TYR A C 1
ATOM 1453 O O . TYR A 1 184 ? -15.804 -2.707 -9.040 1.00 96.50 184 TYR A O 1
ATOM 1461 N N . ASN A 1 185 ? -17.827 -3.567 -8.584 1.00 95.69 185 ASN A N 1
ATOM 1462 C CA . ASN A 1 185 ? -18.214 -3.841 -9.974 1.00 95.69 185 ASN A CA 1
ATOM 1463 C C . ASN A 1 185 ? -18.136 -2.604 -10.885 1.00 95.69 185 ASN A C 1
ATOM 1465 O O . ASN A 1 185 ? -17.897 -2.741 -12.085 1.00 95.69 185 ASN A O 1
ATOM 1469 N N . GLU A 1 186 ? -18.316 -1.405 -10.331 1.00 95.00 186 GLU A N 1
ATOM 1470 C CA . GLU A 1 186 ? -18.173 -0.144 -11.062 1.00 95.00 186 GLU A CA 1
ATOM 1471 C C . GLU A 1 186 ? -16.774 0.016 -11.687 1.00 95.00 186 GLU A C 1
ATOM 1473 O O . GLU A 1 186 ? -16.644 0.386 -12.858 1.00 95.00 186 GLU A O 1
ATOM 1478 N N . VAL A 1 187 ? -15.728 -0.357 -10.949 1.00 95.75 187 VAL A N 1
ATOM 1479 C CA . VAL A 1 187 ? -14.321 -0.115 -11.316 1.00 95.75 187 VAL A CA 1
ATOM 1480 C C . VAL A 1 187 ? -13.509 -1.389 -11.564 1.00 95.75 187 VAL A C 1
ATOM 1482 O O . VAL A 1 187 ? -12.418 -1.329 -12.127 1.00 95.75 187 VAL A O 1
ATOM 1485 N N . ALA A 1 188 ? -14.046 -2.550 -11.195 1.00 96.94 188 ALA A N 1
ATOM 1486 C CA . ALA A 1 188 ? -13.440 -3.845 -11.460 1.00 96.94 188 ALA A CA 1
ATOM 1487 C C . ALA A 1 188 ? -13.522 -4.227 -12.944 1.00 96.94 188 ALA A C 1
ATOM 1489 O O . ALA A 1 188 ? -14.379 -3.749 -13.700 1.00 96.94 188 ALA A O 1
ATOM 1490 N N . VAL A 1 189 ? -12.635 -5.142 -13.328 1.00 96.50 189 VAL A N 1
ATOM 1491 C CA . VAL A 1 189 ? -12.478 -5.681 -14.684 1.00 96.50 189 VAL A CA 1
ATOM 1492 C C . VAL A 1 189 ? -12.720 -7.196 -14.740 1.00 96.50 189 VAL A C 1
ATOM 1494 O O . VAL A 1 189 ? -12.420 -7.836 -15.739 1.00 96.50 189 VAL A O 1
ATOM 1497 N N . TRP A 1 190 ? -13.332 -7.788 -13.702 1.00 95.19 190 TRP A N 1
ATOM 1498 C CA . TRP A 1 190 ? -13.587 -9.240 -13.594 1.00 95.19 190 TRP A CA 1
ATOM 1499 C C . TRP A 1 190 ? -14.312 -9.864 -14.794 1.00 95.19 190 TRP A C 1
ATOM 1501 O O . TRP A 1 190 ? -14.116 -11.038 -15.092 1.00 95.19 190 TRP A O 1
ATOM 1511 N N . ASN A 1 191 ? -15.169 -9.091 -15.463 1.00 90.56 191 ASN A N 1
ATOM 1512 C CA . ASN A 1 191 ? -15.929 -9.519 -16.640 1.00 90.56 191 ASN A CA 1
ATOM 1513 C C . ASN A 1 191 ? -15.655 -8.620 -17.857 1.00 90.56 191 ASN A C 1
ATOM 1515 O O . ASN A 1 191 ? -16.468 -8.557 -18.781 1.00 90.56 191 ASN A O 1
ATOM 1519 N N . ASP A 1 192 ? -14.545 -7.889 -17.833 1.00 89.25 192 ASP A N 1
ATOM 1520 C CA . ASP A 1 192 ? -14.150 -6.970 -18.890 1.00 89.25 192 ASP A CA 1
ATOM 1521 C C . ASP A 1 192 ? -13.148 -7.674 -19.822 1.00 89.25 192 ASP A C 1
ATOM 1523 O O . ASP A 1 192 ? -12.155 -8.226 -19.348 1.00 89.25 192 ASP A O 1
ATOM 1527 N N . PRO A 1 193 ? -13.385 -7.707 -21.147 1.00 90.31 193 PRO A N 1
ATOM 1528 C CA . PRO A 1 193 ? -12.458 -8.325 -22.091 1.00 90.31 193 PRO A CA 1
ATOM 1529 C C . PRO A 1 193 ? -11.170 -7.514 -22.313 1.00 90.31 193 PRO A C 1
ATOM 1531 O O . PRO A 1 193 ? -10.357 -7.930 -23.145 1.00 90.31 193 PRO A 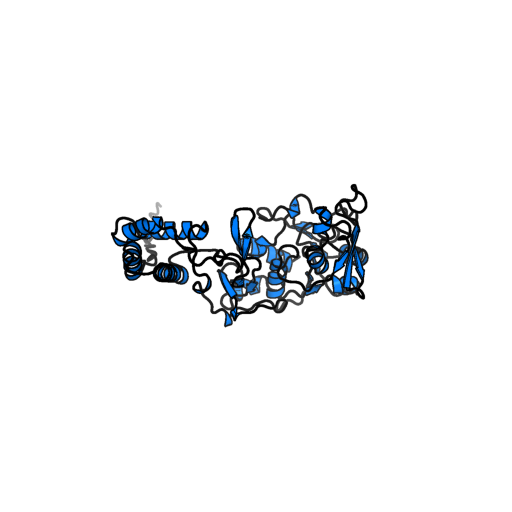O 1
ATOM 1534 N N . GLN A 1 194 ? -10.995 -6.361 -21.652 1.00 90.12 194 GLN A N 1
ATOM 1535 C CA . GLN A 1 194 ? -9.814 -5.520 -21.810 1.00 90.12 194 GLN A CA 1
ATOM 1536 C C . GLN A 1 194 ? -8.519 -6.296 -21.560 1.00 90.12 194 GLN A C 1
ATOM 1538 O O . GLN A 1 194 ? -8.374 -7.043 -20.591 1.00 90.12 194 GLN A O 1
ATOM 1543 N N . LYS A 1 195 ? -7.545 -6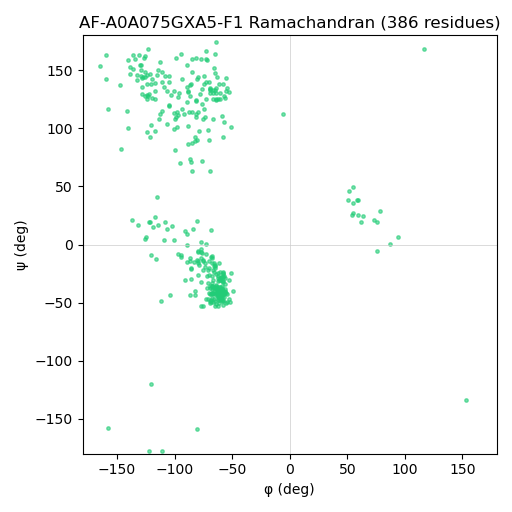.096 -22.447 1.00 94.75 195 LYS A N 1
ATOM 1544 C CA . LYS A 1 195 ? -6.222 -6.709 -22.333 1.00 94.75 195 LYS A CA 1
ATOM 1545 C C . LYS A 1 195 ? -5.276 -5.740 -21.661 1.00 94.75 195 LYS A C 1
ATOM 1547 O O . LYS A 1 195 ? -4.379 -5.185 -22.290 1.00 94.75 195 LYS A O 1
ATOM 1552 N N . THR A 1 196 ? -5.521 -5.540 -20.381 1.00 97.56 196 THR A N 1
ATOM 1553 C CA . THR A 1 196 ? -4.740 -4.643 -19.545 1.00 97.56 196 THR A CA 1
ATOM 1554 C C . THR A 1 196 ? -3.859 -5.459 -18.619 1.00 97.56 196 THR A C 1
ATOM 1556 O O . THR A 1 196 ? -4.347 -6.388 -17.975 1.00 97.56 196 THR A O 1
ATOM 1559 N N . VAL A 1 197 ? -2.579 -5.101 -18.535 1.00 98.19 197 VAL A N 1
ATOM 1560 C CA . VAL A 1 197 ? -1.634 -5.738 -17.614 1.00 98.19 197 VAL A CA 1
ATOM 1561 C C . VAL A 1 197 ? -1.035 -4.730 -16.648 1.00 98.19 197 VAL A C 1
ATOM 1563 O O . VAL A 1 197 ? -0.678 -3.623 -17.043 1.00 98.19 197 VAL A O 1
ATOM 1566 N N . VAL A 1 198 ? -0.914 -5.126 -15.387 1.00 98.62 198 VAL A N 1
ATOM 1567 C CA . VAL A 1 198 ? -0.177 -4.413 -14.344 1.00 98.62 198 VAL A CA 1
ATOM 1568 C C . VAL A 1 198 ? 1.220 -5.007 -14.245 1.00 98.62 198 VAL A C 1
ATOM 1570 O O . VAL A 1 198 ? 1.374 -6.223 -14.171 1.00 98.62 198 VAL A O 1
ATOM 1573 N N . VAL A 1 199 ? 2.237 -4.154 -14.256 1.00 98.69 199 VAL A N 1
ATOM 1574 C CA . VAL A 1 199 ? 3.638 -4.555 -14.126 1.00 98.69 199 VAL A CA 1
ATOM 1575 C C . VAL A 1 199 ? 4.078 -4.340 -12.687 1.00 98.69 199 VAL A C 1
ATOM 1577 O O . VAL A 1 199 ? 4.211 -3.201 -12.232 1.00 98.69 199 VAL A O 1
ATOM 1580 N N . TYR A 1 200 ? 4.296 -5.441 -11.972 1.00 98.50 200 TYR A N 1
ATOM 1581 C CA . TYR A 1 200 ? 4.858 -5.420 -10.629 1.00 98.50 200 TYR A CA 1
ATOM 1582 C C . TYR A 1 200 ? 6.386 -5.201 -10.680 1.00 98.50 200 TYR A C 1
ATOM 1584 O O . TYR A 1 200 ? 7.069 -5.931 -11.410 1.00 98.50 200 TYR A O 1
ATOM 1592 N N . PRO A 1 201 ? 6.937 -4.236 -9.915 1.00 98.31 201 PRO A N 1
ATOM 1593 C CA . PRO A 1 201 ? 8.339 -3.842 -10.000 1.00 98.31 201 PRO A CA 1
ATOM 1594 C C . PRO A 1 201 ? 9.225 -4.720 -9.097 1.00 98.31 201 PRO A C 1
ATOM 1596 O O . PRO A 1 201 ? 9.686 -4.293 -8.033 1.00 98.31 201 PRO A O 1
ATOM 1599 N N . TYR A 1 202 ? 9.459 -5.971 -9.502 1.00 98.50 202 TYR A N 1
ATOM 1600 C CA . TYR A 1 202 ? 10.284 -6.928 -8.755 1.00 98.50 202 TYR A CA 1
ATOM 1601 C C . TYR A 1 202 ? 11.729 -6.433 -8.615 1.00 98.50 202 TYR A C 1
ATOM 1603 O O . TYR A 1 202 ? 12.350 -6.601 -7.557 1.00 98.50 202 TYR A O 1
ATOM 1611 N N . PHE A 1 203 ? 12.290 -5.826 -9.663 1.00 98.56 203 PHE A N 1
ATOM 1612 C CA . PHE A 1 203 ? 13.661 -5.323 -9.623 1.00 98.56 203 PHE A CA 1
ATOM 1613 C C . PHE A 1 203 ? 13.800 -4.153 -8.662 1.00 98.56 203 PHE A C 1
ATOM 1615 O O . PHE A 1 203 ? 14.739 -4.148 -7.866 1.00 98.56 203 PHE A O 1
ATOM 1622 N N . THR A 1 204 ? 12.835 -3.229 -8.652 1.00 98.25 204 THR A N 1
ATOM 1623 C CA . THR A 1 204 ? 12.779 -2.171 -7.638 1.00 98.25 204 THR A CA 1
ATOM 1624 C C . THR A 1 204 ? 12.703 -2.771 -6.242 1.00 98.25 204 THR A C 1
ATOM 1626 O O . THR A 1 204 ? 13.521 -2.421 -5.398 1.00 98.25 204 THR A O 1
ATOM 1629 N N . TYR A 1 205 ? 11.807 -3.733 -5.994 1.00 97.56 205 TYR A N 1
ATOM 1630 C CA . TYR A 1 205 ? 11.732 -4.393 -4.685 1.00 97.56 205 TYR A CA 1
ATOM 1631 C C . TYR A 1 205 ? 13.102 -4.941 -4.246 1.00 97.56 205 TYR A C 1
ATOM 1633 O O . TYR A 1 205 ? 13.560 -4.682 -3.133 1.00 97.56 205 TYR A O 1
ATOM 1641 N N . SER A 1 206 ? 13.795 -5.637 -5.150 1.00 97.81 206 SER A N 1
ATOM 1642 C CA . SER A 1 206 ? 15.114 -6.213 -4.864 1.00 97.81 206 SER A CA 1
ATOM 1643 C C . SER A 1 206 ? 16.199 -5.151 -4.648 1.00 97.81 206 SER A C 1
ATOM 1645 O O . SER A 1 206 ? 17.058 -5.329 -3.789 1.00 97.81 206 SER A O 1
ATOM 1647 N N . ALA A 1 207 ? 16.153 -4.030 -5.374 1.00 97.50 207 ALA A N 1
ATOM 1648 C CA . ALA A 1 207 ? 17.098 -2.919 -5.238 1.00 97.50 207 ALA A CA 1
ATOM 1649 C C . ALA A 1 207 ? 17.025 -2.234 -3.861 1.00 97.50 207 ALA A C 1
ATOM 1651 O O . ALA A 1 207 ? 18.055 -1.813 -3.325 1.00 97.50 207 ALA A O 1
ATOM 1652 N N . TYR A 1 208 ? 15.819 -2.146 -3.288 1.00 95.81 208 TYR A N 1
ATOM 1653 C CA . TYR A 1 208 ? 15.565 -1.561 -1.965 1.00 95.81 208 TYR A CA 1
ATOM 1654 C C . TYR A 1 208 ? 15.818 -2.530 -0.804 1.00 95.81 208 TYR A C 1
ATOM 1656 O O . TYR A 1 208 ? 15.905 -2.091 0.343 1.00 95.81 208 TYR A O 1
ATOM 1664 N N . HIS A 1 209 ? 15.927 -3.834 -1.065 1.00 94.00 209 HIS A N 1
ATOM 1665 C CA . HIS A 1 209 ? 16.204 -4.806 -0.017 1.00 94.00 209 HIS A CA 1
ATOM 1666 C C . HIS A 1 209 ? 17.612 -4.597 0.556 1.00 94.00 209 HIS A C 1
ATOM 1668 O O . HIS A 1 209 ? 18.594 -4.535 -0.179 1.00 94.00 209 HIS A O 1
ATOM 1674 N N . GLU A 1 210 ? 17.725 -4.530 1.883 1.00 92.88 210 GLU A N 1
ATOM 1675 C CA . GLU A 1 210 ? 18.984 -4.232 2.569 1.00 92.88 210 GLU A CA 1
ATOM 1676 C C . GLU A 1 210 ? 19.808 -5.511 2.866 1.00 92.88 210 GLU A C 1
ATOM 1678 O O . GLU A 1 210 ? 19.262 -6.498 3.372 1.00 92.88 210 GLU A O 1
ATOM 1683 N N . PRO A 1 211 ? 21.133 -5.516 2.623 1.00 93.50 211 PRO A N 1
ATOM 1684 C CA . PRO A 1 211 ? 21.885 -4.473 1.930 1.00 93.50 211 PRO A CA 1
ATOM 1685 C C . PRO A 1 211 ? 21.609 -4.480 0.413 1.00 93.50 211 PRO A C 1
ATOM 1687 O O . PRO A 1 211 ? 21.538 -5.545 -0.203 1.00 93.50 211 PRO A O 1
ATOM 1690 N N . GLY A 1 212 ? 21.498 -3.290 -0.176 1.00 94.44 212 GLY A N 1
ATOM 1691 C CA . GLY A 1 212 ? 21.148 -3.060 -1.580 1.00 94.44 212 GLY A CA 1
ATOM 1692 C C . GLY A 1 212 ? 21.625 -1.694 -2.075 1.00 94.44 212 GLY A C 1
ATOM 1693 O O . GLY A 1 212 ? 22.535 -1.092 -1.500 1.00 94.44 212 GLY A O 1
ATOM 1694 N N . PHE A 1 213 ? 21.006 -1.170 -3.134 1.00 97.62 213 PHE A N 1
ATOM 1695 C CA . PHE A 1 213 ? 21.486 0.057 -3.785 1.00 97.62 213 PHE A CA 1
ATOM 1696 C C . PHE A 1 213 ? 21.414 1.275 -2.857 1.00 97.62 213 PHE A C 1
ATOM 1698 O O . PHE A 1 213 ? 22.314 2.112 -2.853 1.00 97.62 213 PHE A O 1
ATOM 1705 N N . TYR A 1 214 ? 20.407 1.343 -1.985 1.00 94.81 214 TYR A N 1
ATOM 1706 C CA . TYR A 1 214 ? 20.292 2.431 -1.013 1.00 94.81 214 TYR A CA 1
ATOM 1707 C C . TYR A 1 214 ? 21.355 2.367 0.092 1.00 94.81 214 TYR A C 1
ATOM 1709 O O . TYR A 1 214 ? 21.756 3.416 0.595 1.00 94.81 214 TYR A O 1
ATOM 1717 N N . THR A 1 215 ? 21.896 1.189 0.418 1.00 96.00 215 THR A N 1
ATOM 1718 C CA . THR A 1 215 ? 23.093 1.072 1.271 1.00 96.00 215 THR A CA 1
ATOM 1719 C C . THR A 1 215 ? 24.303 1.730 0.605 1.00 96.00 215 THR A C 1
ATOM 1721 O O . THR A 1 215 ? 25.089 2.412 1.268 1.00 96.00 215 THR A O 1
ATOM 1724 N N . TYR A 1 216 ? 24.433 1.568 -0.716 1.00 96.19 216 TYR A N 1
ATOM 1725 C CA . TYR A 1 216 ? 25.466 2.235 -1.507 1.00 96.19 216 TYR A CA 1
ATOM 1726 C C . TYR A 1 216 ? 25.251 3.754 -1.550 1.00 96.19 216 TYR A C 1
ATOM 1728 O O . TYR A 1 216 ? 26.165 4.503 -1.208 1.00 96.19 216 TYR A O 1
ATOM 1736 N N . TYR A 1 217 ? 24.040 4.229 -1.857 1.00 95.12 217 TYR A N 1
ATOM 1737 C CA . TYR A 1 217 ? 23.750 5.670 -1.921 1.00 95.12 217 TYR A CA 1
ATOM 1738 C C . TYR A 1 217 ? 23.940 6.392 -0.577 1.00 95.12 217 TYR A C 1
ATOM 1740 O O . TYR A 1 217 ? 24.307 7.566 -0.554 1.00 95.12 217 TYR A O 1
ATOM 1748 N N . ARG A 1 218 ? 23.753 5.697 0.554 1.00 95.69 218 ARG A N 1
ATOM 1749 C CA . ARG A 1 218 ? 24.055 6.227 1.898 1.00 95.69 218 ARG A CA 1
ATOM 1750 C C . ARG A 1 218 ? 25.551 6.230 2.246 1.00 95.69 218 ARG A C 1
ATOM 1752 O O . ARG A 1 218 ? 25.924 6.775 3.283 1.00 95.69 218 ARG A O 1
ATOM 1759 N N . GLY A 1 219 ? 26.411 5.654 1.403 1.00 95.19 219 GLY A N 1
ATOM 1760 C CA . GLY A 1 219 ? 27.853 5.542 1.643 1.00 95.19 219 GLY A CA 1
ATOM 1761 C C . GLY A 1 219 ? 28.220 4.506 2.709 1.00 95.19 219 GLY A C 1
ATOM 1762 O O . GLY A 1 219 ? 29.290 4.587 3.311 1.00 95.19 219 GLY A O 1
ATOM 1763 N N . GLU A 1 220 ? 27.327 3.553 2.979 1.00 96.88 220 GLU A N 1
ATOM 1764 C CA . GLU A 1 220 ? 27.519 2.505 3.989 1.00 96.88 220 GLU A CA 1
ATOM 1765 C C . GLU A 1 220 ? 28.202 1.255 3.405 1.00 96.88 220 GLU A C 1
ATOM 1767 O O . GLU A 1 220 ? 28.684 0.407 4.158 1.00 96.88 220 GLU A O 1
ATOM 1772 N N . CYS A 1 221 ? 28.254 1.131 2.072 1.00 95.06 221 CYS A N 1
ATOM 1773 C CA . CYS A 1 221 ? 28.826 -0.013 1.366 1.00 95.06 221 CYS A CA 1
ATOM 1774 C C . CYS A 1 221 ? 29.233 0.345 -0.072 1.00 95.06 221 CYS A C 1
ATOM 1776 O O . CYS A 1 221 ? 28.369 0.619 -0.898 1.00 95.06 221 CYS A O 1
ATOM 1778 N N . ASP A 1 222 ? 30.527 0.269 -0.393 1.00 91.44 222 ASP A N 1
ATOM 1779 C CA . ASP A 1 222 ? 31.048 0.635 -1.723 1.00 91.44 222 ASP A CA 1
ATOM 1780 C C . ASP A 1 222 ? 30.687 -0.381 -2.828 1.00 91.44 222 ASP A C 1
ATOM 1782 O O . ASP A 1 222 ? 30.555 -0.004 -3.990 1.00 91.44 222 ASP A O 1
ATOM 1786 N N . ASP A 1 223 ? 30.485 -1.654 -2.468 1.00 90.00 223 ASP A N 1
ATOM 1787 C CA . ASP A 1 223 ? 30.222 -2.755 -3.413 1.00 90.00 223 ASP A CA 1
ATOM 1788 C C . ASP A 1 223 ? 28.726 -3.130 -3.516 1.00 90.00 223 ASP A C 1
ATOM 1790 O O . ASP A 1 223 ? 28.357 -4.070 -4.222 1.00 90.00 223 ASP A O 1
ATOM 1794 N N . CYS A 1 224 ? 27.834 -2.403 -2.832 1.00 94.62 224 CYS A N 1
ATOM 1795 C CA . CYS A 1 224 ? 26.392 -2.694 -2.802 1.00 94.62 224 CYS A CA 1
ATOM 1796 C C . CYS A 1 224 ? 25.638 -2.188 -4.045 1.00 94.62 224 CYS A C 1
ATOM 1798 O O . CYS A 1 224 ? 24.418 -2.063 -4.033 1.00 94.62 224 CYS A O 1
ATOM 1800 N N . THR A 1 225 ? 26.354 -1.941 -5.143 1.00 95.94 225 THR A N 1
ATOM 1801 C CA . THR A 1 225 ? 25.783 -1.718 -6.478 1.00 95.94 225 THR A CA 1
ATOM 1802 C C . THR A 1 225 ? 25.329 -3.018 -7.143 1.00 95.94 225 THR A C 1
ATOM 1804 O O . THR A 1 225 ? 24.763 -2.978 -8.228 1.00 95.94 225 THR A O 1
ATOM 1807 N N . THR A 1 226 ? 25.558 -4.177 -6.515 1.00 97.44 226 THR A N 1
ATOM 1808 C CA . THR A 1 226 ? 25.000 -5.477 -6.912 1.00 97.44 226 THR A CA 1
ATOM 1809 C C . THR A 1 226 ? 24.248 -6.098 -5.739 1.00 97.44 226 THR A C 1
ATOM 1811 O O . THR A 1 226 ? 24.809 -6.231 -4.653 1.00 97.44 226 THR A O 1
ATOM 1814 N N . THR A 1 227 ? 23.000 -6.519 -5.951 1.00 96.44 227 THR A N 1
ATOM 1815 C CA . THR A 1 227 ? 22.160 -7.146 -4.914 1.00 96.44 227 THR A CA 1
ATOM 1816 C C . THR A 1 227 ? 21.412 -8.371 -5.436 1.00 96.44 227 THR A C 1
ATOM 1818 O O . THR A 1 227 ? 21.333 -8.603 -6.643 1.00 96.44 227 THR A O 1
ATOM 1821 N N . LYS A 1 228 ? 20.911 -9.205 -4.522 1.00 97.19 228 LYS A N 1
ATOM 1822 C CA . LYS A 1 228 ? 20.188 -10.442 -4.835 1.00 97.19 228 LYS A CA 1
ATOM 1823 C C . LYS A 1 228 ? 18.739 -10.157 -5.207 1.00 97.19 228 LYS A C 1
ATOM 1825 O O . LYS A 1 228 ? 18.088 -9.317 -4.598 1.00 97.19 228 LYS A O 1
ATOM 1830 N N . LEU A 1 229 ? 18.222 -10.934 -6.154 1.00 97.81 229 LEU A N 1
ATOM 1831 C CA . LEU A 1 229 ? 16.786 -11.049 -6.369 1.00 97.81 229 LEU A CA 1
ATOM 1832 C C . LEU A 1 229 ? 16.160 -11.686 -5.125 1.00 97.81 229 LEU A C 1
ATOM 1834 O O . LEU A 1 229 ? 16.550 -12.780 -4.715 1.00 97.81 229 LEU A O 1
ATOM 1838 N N . VAL A 1 230 ? 15.184 -11.008 -4.533 1.00 96.12 230 VAL A N 1
ATOM 1839 C CA . VAL A 1 230 ? 14.507 -11.448 -3.306 1.00 96.12 230 VAL A CA 1
ATOM 1840 C C . VAL A 1 230 ? 13.013 -11.591 -3.546 1.00 96.12 230 VAL A C 1
ATOM 1842 O O . VAL A 1 230 ? 12.442 -10.872 -4.361 1.00 96.12 230 VAL A O 1
ATOM 1845 N N . GLN A 1 231 ? 12.390 -12.553 -2.863 1.00 94.50 231 GLN A N 1
ATOM 1846 C CA . GLN A 1 231 ? 10.953 -12.778 -2.992 1.00 94.50 231 GLN A CA 1
ATOM 1847 C C . GLN A 1 231 ? 10.187 -11.553 -2.478 1.00 94.50 231 GLN A C 1
ATOM 1849 O O . GLN A 1 231 ? 10.420 -11.159 -1.333 1.00 94.50 231 GLN A O 1
ATOM 1854 N N . PRO A 1 232 ? 9.291 -10.967 -3.289 1.00 93.25 232 PRO A N 1
ATOM 1855 C CA . PRO A 1 232 ? 8.583 -9.763 -2.908 1.00 93.25 232 PRO A CA 1
ATOM 1856 C C . PRO A 1 232 ? 7.646 -9.941 -1.720 1.00 93.25 232 PRO A C 1
ATOM 1858 O O . PRO A 1 232 ? 6.997 -10.975 -1.552 1.00 93.25 232 PRO A O 1
ATOM 1861 N N . ALA A 1 233 ? 7.523 -8.867 -0.951 1.00 91.75 233 ALA A N 1
ATOM 1862 C CA . ALA A 1 233 ? 6.499 -8.661 0.058 1.00 91.75 233 ALA A CA 1
ATOM 1863 C C . ALA A 1 233 ? 5.733 -7.367 -0.254 1.00 91.75 233 ALA A C 1
ATOM 1865 O O . ALA A 1 233 ? 6.146 -6.572 -1.102 1.00 91.75 233 ALA A O 1
ATOM 1866 N N . ILE A 1 234 ? 4.610 -7.158 0.430 1.00 91.69 234 ILE A N 1
ATOM 1867 C CA . ILE A 1 234 ? 3.822 -5.933 0.293 1.00 91.69 234 ILE A CA 1
ATOM 1868 C C . ILE A 1 234 ? 4.600 -4.788 0.948 1.00 91.69 234 ILE A C 1
ATOM 1870 O O . ILE A 1 234 ? 4.552 -4.615 2.165 1.00 91.69 234 ILE A O 1
ATOM 1874 N N . GLU A 1 235 ? 5.298 -4.011 0.124 1.00 91.38 235 GLU A N 1
ATOM 1875 C CA . GLU A 1 235 ? 6.140 -2.902 0.569 1.00 91.38 235 GLU A CA 1
ATOM 1876 C C . GLU A 1 235 ? 5.823 -1.612 -0.181 1.00 91.38 235 GLU A C 1
ATOM 1878 O O . GLU A 1 235 ? 5.594 -1.615 -1.398 1.00 91.38 235 GLU A O 1
ATOM 1883 N N . TYR A 1 236 ? 5.899 -0.498 0.550 1.00 92.06 236 TYR A N 1
ATOM 1884 C CA . TYR A 1 236 ? 5.629 0.847 0.041 1.00 92.06 236 TYR A CA 1
ATOM 1885 C C . TYR A 1 236 ? 6.491 1.190 -1.181 1.00 92.06 236 TYR A C 1
ATOM 1887 O O . TYR A 1 236 ? 5.994 1.750 -2.155 1.00 92.06 236 TYR A O 1
ATOM 1895 N N . THR A 1 237 ? 7.776 0.822 -1.153 1.00 92.62 237 THR A N 1
ATOM 1896 C CA . THR A 1 237 ? 8.784 1.153 -2.180 1.00 92.62 237 THR A CA 1
ATOM 1897 C C . THR A 1 237 ? 8.571 0.432 -3.510 1.00 92.62 237 THR A C 1
ATOM 1899 O O . THR A 1 237 ? 9.152 0.823 -4.515 1.00 92.62 237 THR A O 1
ATOM 1902 N N . SER A 1 238 ? 7.731 -0.604 -3.541 1.00 94.19 238 SER A N 1
ATOM 1903 C CA . SER A 1 238 ? 7.463 -1.432 -4.728 1.00 94.19 238 SER A CA 1
ATOM 1904 C C . SER A 1 238 ? 5.985 -1.439 -5.127 1.00 94.19 238 SER A C 1
ATOM 1906 O O . SER A 1 238 ? 5.526 -2.336 -5.834 1.00 94.19 238 SER A O 1
ATOM 1908 N N . SER A 1 239 ? 5.226 -0.442 -4.661 1.00 96.81 239 SER A N 1
ATOM 1909 C CA . SER A 1 239 ? 3.792 -0.302 -4.930 1.00 96.81 239 SER A CA 1
ATOM 1910 C C . SER A 1 239 ? 2.938 -1.484 -4.446 1.00 96.81 239 SER A C 1
ATOM 1912 O O . SER A 1 239 ? 2.008 -1.911 -5.138 1.00 96.81 239 SER A O 1
ATOM 1914 N N . GLY A 1 240 ? 3.260 -2.064 -3.286 1.00 95.56 240 GLY A N 1
ATOM 1915 C CA . GLY A 1 240 ? 2.577 -3.250 -2.763 1.00 95.56 240 GLY A CA 1
ATOM 1916 C C . GLY A 1 240 ? 1.060 -3.072 -2.589 1.00 95.56 240 GLY A C 1
ATOM 1917 O O . GLY A 1 240 ? 0.289 -3.970 -2.939 1.00 95.56 240 GLY A O 1
ATOM 1918 N N . ILE A 1 241 ? 0.605 -1.923 -2.087 1.00 96.69 241 ILE A N 1
ATOM 1919 C CA . ILE A 1 241 ? -0.816 -1.584 -1.908 1.00 96.69 241 ILE A CA 1
ATOM 1920 C C . ILE A 1 241 ? -1.487 -1.350 -3.264 1.00 96.69 241 ILE A C 1
ATOM 1922 O O . ILE A 1 241 ? -2.546 -1.927 -3.520 1.00 96.69 241 ILE A O 1
ATOM 1926 N N . GLY A 1 242 ? -0.870 -0.573 -4.162 1.00 97.69 242 GLY A N 1
ATOM 1927 C CA . GLY A 1 242 ? -1.405 -0.362 -5.513 1.00 97.69 242 GLY A CA 1
ATOM 1928 C C . GLY A 1 242 ? -1.546 -1.668 -6.301 1.00 97.69 242 GLY A C 1
ATOM 1929 O O . GLY A 1 242 ? -2.577 -1.917 -6.929 1.00 97.69 242 GLY A O 1
ATOM 1930 N N . HIS A 1 243 ? -0.557 -2.559 -6.196 1.00 98.19 243 HIS A N 1
ATOM 1931 C CA . HIS A 1 243 ? -0.604 -3.886 -6.806 1.00 98.19 243 HIS A CA 1
ATOM 1932 C C . HIS A 1 243 ? -1.749 -4.739 -6.241 1.00 98.19 243 HIS A C 1
ATOM 1934 O O . HIS A 1 243 ? -2.496 -5.359 -7.002 1.00 98.19 243 HIS A O 1
ATOM 1940 N N . GLN A 1 244 ? -1.934 -4.755 -4.915 1.00 97.81 244 GLN A N 1
ATOM 1941 C CA . GLN A 1 244 ? -3.071 -5.433 -4.281 1.00 97.81 244 GLN A CA 1
ATOM 1942 C C . GLN A 1 244 ? -4.412 -4.888 -4.774 1.00 97.81 244 GLN A C 1
ATOM 1944 O O . GLN A 1 244 ? -5.274 -5.671 -5.166 1.00 97.81 244 GLN A O 1
ATOM 1949 N N . ALA A 1 245 ? -4.584 -3.565 -4.788 1.00 98.06 245 ALA A N 1
ATOM 1950 C CA . ALA A 1 245 ? -5.832 -2.928 -5.197 1.00 98.06 245 ALA A CA 1
ATOM 1951 C C . ALA A 1 245 ? -6.223 -3.319 -6.629 1.00 98.06 245 ALA A C 1
ATOM 1953 O O . ALA A 1 245 ? -7.357 -3.729 -6.877 1.00 98.06 245 ALA A O 1
ATOM 1954 N N . LEU A 1 246 ? -5.280 -3.249 -7.572 1.00 98.31 246 LEU A N 1
ATOM 1955 C CA . LEU A 1 246 ? -5.548 -3.574 -8.973 1.00 98.31 246 LEU A CA 1
ATOM 1956 C C . LEU A 1 246 ? -5.788 -5.078 -9.178 1.00 98.31 246 LEU A C 1
ATOM 1958 O O . LEU A 1 246 ? -6.727 -5.466 -9.871 1.00 98.31 246 LEU A O 1
ATOM 1962 N N . THR A 1 247 ? -5.010 -5.947 -8.535 1.00 97.81 247 THR A N 1
ATOM 1963 C CA . THR A 1 247 ? -5.215 -7.402 -8.661 1.00 97.81 247 THR A CA 1
ATOM 1964 C C . THR A 1 247 ? -6.538 -7.859 -8.036 1.00 97.81 247 THR A C 1
ATOM 1966 O O . THR A 1 247 ? -7.235 -8.677 -8.635 1.00 97.81 247 THR A O 1
ATOM 1969 N N . LEU A 1 248 ? -6.964 -7.270 -6.909 1.00 97.94 248 LEU A N 1
ATOM 1970 C CA . LEU A 1 248 ? -8.305 -7.483 -6.338 1.00 97.94 248 LEU A CA 1
ATOM 1971 C C . LEU A 1 248 ? -9.419 -7.119 -7.324 1.00 97.94 248 LEU A C 1
ATOM 1973 O O . LEU A 1 248 ? -10.417 -7.830 -7.436 1.00 97.94 248 LEU A O 1
ATOM 1977 N N . LEU A 1 249 ? -9.241 -6.025 -8.063 1.00 97.81 249 LEU A N 1
ATOM 1978 C CA . LEU A 1 249 ? -10.191 -5.547 -9.067 1.00 97.81 249 LEU A CA 1
ATOM 1979 C C . LEU A 1 249 ? -10.144 -6.348 -10.380 1.00 97.81 249 LEU A C 1
ATOM 1981 O O . LEU A 1 249 ? -10.905 -6.049 -11.299 1.00 97.81 249 LEU A O 1
ATOM 1985 N N . GLY A 1 250 ? -9.315 -7.391 -10.459 1.00 97.06 250 GLY A N 1
ATOM 1986 C CA . GLY A 1 250 ? -9.282 -8.345 -11.566 1.00 97.06 250 GLY A CA 1
ATOM 1987 C C . GLY A 1 250 ? -8.278 -8.026 -12.666 1.00 97.06 250 GLY A C 1
ATOM 1988 O O . GLY A 1 250 ? -8.289 -8.708 -13.689 1.00 97.06 250 GLY A O 1
ATOM 1989 N N . TYR A 1 251 ? -7.426 -7.012 -12.493 1.00 97.75 251 TYR A N 1
ATOM 1990 C CA . TYR A 1 251 ? -6.391 -6.717 -13.479 1.00 97.75 251 TYR A CA 1
ATOM 1991 C C . TYR A 1 251 ? -5.366 -7.855 -13.524 1.00 97.75 251 TYR A C 1
ATOM 1993 O O . TYR A 1 251 ? -4.875 -8.307 -12.486 1.00 97.75 251 TYR A O 1
ATOM 2001 N N . ALA A 1 252 ? -5.025 -8.304 -14.735 1.00 96.75 252 ALA A N 1
ATOM 2002 C CA . ALA A 1 252 ? -3.931 -9.246 -14.924 1.00 96.75 252 ALA A CA 1
ATOM 2003 C C . ALA A 1 252 ? -2.614 -8.597 -14.486 1.00 96.75 252 ALA A C 1
ATOM 2005 O O . ALA A 1 252 ? -2.409 -7.403 -14.701 1.00 96.75 252 ALA A O 1
ATOM 2006 N N . THR A 1 253 ? -1.716 -9.384 -13.902 1.00 97.50 253 THR A N 1
ATOM 2007 C CA . THR A 1 253 ? -0.410 -8.905 -13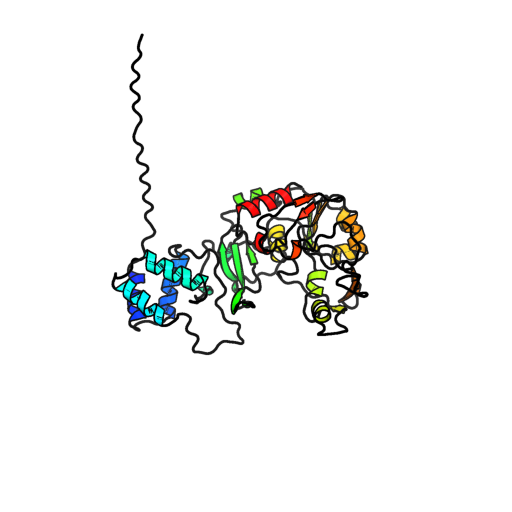.443 1.00 97.50 253 THR A CA 1
ATOM 2008 C C . THR A 1 253 ? 0.719 -9.766 -13.994 1.00 97.50 253 THR A C 1
ATOM 2010 O O . THR A 1 253 ? 0.551 -10.976 -14.161 1.00 97.50 253 THR A O 1
ATOM 2013 N N . ILE A 1 254 ? 1.846 -9.127 -14.298 1.00 98.12 254 ILE A N 1
ATOM 2014 C CA . ILE A 1 254 ? 3.134 -9.751 -14.614 1.00 98.12 254 ILE A CA 1
ATOM 2015 C C . ILE A 1 254 ? 4.236 -9.022 -13.849 1.00 98.12 254 ILE A C 1
ATOM 2017 O O . ILE A 1 254 ? 4.091 -7.864 -13.460 1.00 98.12 254 ILE A O 1
ATOM 2021 N N . THR A 1 255 ? 5.372 -9.677 -13.679 1.00 98.25 255 THR A N 1
ATOM 2022 C CA . THR A 1 255 ? 6.584 -9.052 -13.139 1.00 98.25 255 THR A CA 1
ATOM 2023 C C . THR A 1 255 ? 7.437 -8.435 -14.246 1.00 98.25 255 THR A C 1
ATOM 2025 O O . THR A 1 255 ? 7.437 -8.886 -15.394 1.00 98.25 255 THR A O 1
ATOM 2028 N N . ASP A 1 256 ? 8.228 -7.427 -13.900 1.00 98.06 256 ASP A N 1
ATOM 2029 C CA . ASP A 1 256 ? 9.298 -6.910 -14.760 1.00 98.06 256 ASP A CA 1
ATOM 2030 C C . ASP A 1 256 ? 10.345 -7.972 -15.166 1.00 98.06 256 ASP A C 1
ATOM 2032 O O . ASP A 1 256 ? 10.873 -7.893 -16.276 1.00 98.06 256 ASP A O 1
ATOM 2036 N N . ILE A 1 257 ? 10.570 -9.024 -14.366 1.00 98.38 257 ILE A N 1
ATOM 2037 C CA . ILE A 1 257 ? 11.363 -10.209 -14.764 1.00 98.38 257 ILE A CA 1
ATOM 2038 C C . ILE A 1 257 ? 10.802 -10.870 -16.031 1.00 98.38 257 ILE A C 1
ATOM 2040 O O . ILE A 1 257 ? 11.558 -11.293 -16.913 1.00 98.38 257 ILE A O 1
ATOM 2044 N N . GLU A 1 258 ? 9.480 -11.007 -16.135 1.00 98.44 258 GLU A N 1
ATOM 2045 C CA . GLU A 1 258 ? 8.846 -11.622 -17.306 1.00 98.44 258 GLU A CA 1
ATOM 2046 C C . GLU A 1 258 ? 9.023 -10.758 -18.556 1.00 98.44 258 GLU A C 1
ATOM 2048 O O . GLU A 1 258 ? 9.238 -11.295 -19.647 1.00 98.44 258 GLU A O 1
ATOM 2053 N N . ILE A 1 259 ? 9.002 -9.433 -18.389 1.00 98.62 259 ILE A N 1
ATOM 2054 C CA . ILE A 1 259 ? 9.255 -8.473 -19.468 1.00 98.62 259 ILE A CA 1
ATOM 2055 C C . ILE A 1 259 ? 10.717 -8.535 -19.899 1.00 98.62 259 ILE A C 1
ATOM 2057 O O . ILE A 1 259 ? 10.983 -8.638 -21.092 1.00 98.62 259 ILE A O 1
ATOM 2061 N N . ASP A 1 260 ? 11.668 -8.515 -18.967 1.00 98.62 260 ASP A N 1
ATOM 2062 C CA . ASP A 1 260 ? 13.094 -8.572 -19.300 1.00 98.62 260 ASP A CA 1
ATOM 2063 C C . ASP A 1 260 ? 13.452 -9.857 -20.069 1.00 98.62 260 ASP A C 1
ATOM 2065 O O . ASP A 1 260 ? 14.138 -9.817 -21.093 1.00 98.62 260 ASP A O 1
ATOM 2069 N N . ARG A 1 261 ? 12.899 -11.002 -19.647 1.00 98.31 261 ARG A N 1
ATOM 2070 C CA . ARG A 1 261 ? 13.096 -12.291 -20.334 1.00 98.31 261 ARG A CA 1
ATOM 2071 C C . ARG A 1 261 ? 12.381 -12.380 -21.679 1.00 98.31 261 ARG A C 1
ATOM 2073 O O . ARG A 1 261 ? 12.856 -13.086 -22.572 1.00 98.31 261 ARG A O 1
ATOM 2080 N N . ASN A 1 262 ? 11.224 -11.738 -21.821 1.00 98.44 262 ASN A N 1
ATOM 2081 C CA . ASN A 1 262 ? 10.433 -11.757 -23.047 1.00 98.44 262 ASN A CA 1
ATOM 2082 C C . ASN A 1 262 ? 9.693 -10.426 -23.270 1.00 98.44 262 ASN A C 1
ATOM 2084 O O . ASN A 1 262 ? 8.483 -10.345 -23.056 1.00 98.44 262 ASN A O 1
ATOM 2088 N N . PRO A 1 263 ? 10.361 -9.403 -23.824 1.00 98.38 263 PRO A N 1
ATOM 2089 C CA . PRO A 1 263 ? 9.770 -8.067 -23.941 1.00 98.38 263 PRO A CA 1
ATOM 2090 C C . PRO A 1 263 ? 8.577 -8.011 -24.902 1.00 98.38 263 PRO A C 1
ATOM 2092 O O . PRO A 1 263 ? 7.712 -7.144 -24.804 1.00 98.38 263 PRO A O 1
ATOM 2095 N N . SER A 1 264 ? 8.487 -8.978 -25.823 1.00 98.31 264 SER A N 1
ATOM 2096 C CA . SER A 1 264 ? 7.351 -9.103 -26.743 1.00 98.31 264 SER A CA 1
ATOM 2097 C C . SER A 1 264 ? 6.054 -9.513 -26.039 1.00 98.31 264 SER A C 1
ATOM 2099 O O . SER A 1 264 ? 4.994 -9.428 -26.657 1.00 98.31 264 SER A O 1
ATOM 2101 N N . ILE A 1 265 ? 6.099 -9.923 -24.762 1.00 98.31 265 ILE A N 1
ATOM 2102 C CA . ILE A 1 265 ? 4.897 -10.208 -23.967 1.00 98.31 265 ILE A CA 1
ATOM 2103 C C . ILE A 1 265 ? 3.952 -9.002 -23.916 1.00 98.31 265 ILE A C 1
ATOM 2105 O O . ILE A 1 265 ? 2.740 -9.188 -23.989 1.00 98.31 265 ILE A O 1
ATOM 2109 N N . LEU A 1 266 ? 4.496 -7.778 -23.907 1.00 98.44 266 LEU A N 1
ATOM 2110 C CA . LEU A 1 266 ? 3.705 -6.548 -23.860 1.00 98.44 266 LEU A CA 1
ATOM 2111 C C . LEU A 1 266 ? 2.803 -6.373 -25.089 1.00 98.44 266 LEU A C 1
ATOM 2113 O O . LEU A 1 266 ? 1.730 -5.805 -24.971 1.00 98.44 266 LEU A O 1
ATOM 2117 N N . GLN A 1 267 ? 3.165 -6.938 -26.247 1.00 97.25 267 GLN A N 1
ATOM 2118 C CA . GLN A 1 267 ? 2.355 -6.855 -27.476 1.00 97.25 267 GLN A CA 1
ATOM 2119 C C . GLN A 1 267 ? 1.024 -7.620 -27.384 1.00 97.25 267 GLN A C 1
ATOM 2121 O O . GLN A 1 267 ? 0.182 -7.509 -28.275 1.00 97.25 267 GLN A O 1
ATOM 2126 N N . GLN A 1 268 ? 0.848 -8.449 -26.353 1.00 97.19 268 GLN A N 1
ATOM 2127 C CA . GLN A 1 268 ? -0.403 -9.166 -26.107 1.00 97.19 268 GLN A CA 1
ATOM 2128 C C . GLN A 1 268 ? -1.458 -8.279 -25.443 1.00 97.19 268 GLN A C 1
ATOM 2130 O O . GLN A 1 268 ? -2.633 -8.655 -25.437 1.00 97.19 268 GLN A O 1
ATOM 2135 N N . PHE A 1 269 ? -1.041 -7.138 -24.898 1.00 97.88 269 PHE A N 1
ATOM 2136 C CA . PHE A 1 269 ? -1.870 -6.220 -24.141 1.00 97.88 269 PHE A CA 1
ATOM 2137 C C . PHE A 1 269 ? -2.135 -4.955 -24.953 1.00 97.88 269 PHE A C 1
ATOM 2139 O O . PHE A 1 269 ? -1.295 -4.503 -25.724 1.00 97.88 269 PHE A O 1
ATOM 2146 N N . ASP A 1 270 ? -3.330 -4.398 -24.791 1.00 97.06 270 ASP A N 1
ATOM 2147 C CA . ASP A 1 270 ? -3.709 -3.126 -25.406 1.00 97.06 270 ASP A CA 1
ATOM 2148 C C . ASP A 1 270 ? -3.275 -1.944 -24.519 1.00 97.06 270 ASP A C 1
ATOM 2150 O O . ASP A 1 270 ? -3.139 -0.819 -25.000 1.00 97.06 270 ASP A O 1
ATOM 2154 N N . LYS A 1 271 ? -3.037 -2.206 -23.224 1.00 98.06 271 LYS A N 1
ATOM 2155 C CA . LYS A 1 271 ? -2.659 -1.229 -22.198 1.00 98.06 271 LYS A CA 1
ATOM 2156 C C . LYS A 1 271 ? -1.738 -1.854 -21.150 1.00 98.06 271 LYS A C 1
ATOM 2158 O O . LYS A 1 271 ? -1.991 -2.960 -20.668 1.00 98.06 271 LYS A O 1
ATOM 2163 N N . VAL A 1 272 ? -0.704 -1.113 -20.762 1.00 98.69 272 VAL A N 1
ATOM 2164 C CA . VAL A 1 272 ? 0.262 -1.510 -19.727 1.00 98.69 272 VAL A CA 1
ATOM 2165 C C . VAL A 1 272 ? 0.223 -0.496 -18.587 1.00 98.69 272 VAL A C 1
ATOM 2167 O O . VAL A 1 272 ? 0.390 0.695 -18.826 1.00 98.69 272 VAL A O 1
ATOM 2170 N N . LEU A 1 273 ? 0.018 -0.949 -17.354 1.00 98.62 273 LEU A N 1
ATOM 2171 C CA . LEU A 1 273 ? 0.132 -0.133 -16.146 1.00 98.62 273 LEU A CA 1
ATOM 2172 C C . LEU A 1 273 ? 1.474 -0.392 -15.479 1.00 98.62 273 LEU A C 1
ATOM 2174 O O . LEU A 1 273 ? 1.716 -1.479 -14.959 1.00 98.62 273 LEU A O 1
ATOM 2178 N N . MET A 1 274 ? 2.325 0.623 -15.469 1.00 98.50 274 MET A N 1
ATOM 2179 C CA . MET A 1 274 ? 3.592 0.599 -14.756 1.00 98.50 274 MET A CA 1
ATOM 2180 C C . MET A 1 274 ? 3.371 1.110 -13.333 1.00 98.50 274 MET A C 1
ATOM 2182 O O . MET A 1 274 ? 2.905 2.236 -13.137 1.00 98.50 274 MET A O 1
ATOM 2186 N N . LEU A 1 275 ? 3.713 0.282 -12.347 1.00 98.56 275 LEU A N 1
ATOM 2187 C CA . LEU A 1 275 ? 3.829 0.701 -10.948 1.00 98.56 275 LEU A CA 1
ATOM 2188 C C . LEU A 1 275 ? 5.194 1.388 -10.714 1.00 98.56 275 LEU A C 1
ATOM 2190 O O . LEU A 1 275 ? 5.801 1.842 -11.684 1.00 98.56 275 LEU A O 1
ATOM 2194 N N . HIS A 1 276 ? 5.704 1.470 -9.478 1.00 97.88 276 HIS A N 1
ATOM 2195 C CA . HIS A 1 276 ? 6.993 2.108 -9.142 1.00 97.88 276 HIS A CA 1
ATOM 2196 C C . HIS A 1 276 ? 8.214 1.314 -9.667 1.00 97.88 276 HIS A C 1
ATOM 2198 O O . HIS A 1 276 ? 9.033 0.764 -8.932 1.00 97.88 276 HIS A O 1
ATOM 2204 N N . SER A 1 277 ? 8.312 1.202 -10.991 1.00 97.62 277 SER A N 1
ATOM 2205 C CA . SER A 1 277 ? 9.358 0.491 -11.733 1.00 97.62 277 SER A CA 1
ATOM 2206 C C . SER A 1 277 ? 10.564 1.401 -11.940 1.00 97.62 277 SER A C 1
ATOM 2208 O O . SER A 1 277 ? 10.879 1.782 -13.065 1.00 97.62 277 SER A O 1
ATOM 2210 N N . GLU A 1 278 ? 11.188 1.804 -10.839 1.00 98.25 278 GLU A N 1
ATOM 2211 C CA . GLU A 1 278 ? 12.356 2.682 -10.806 1.00 98.25 278 GLU A CA 1
ATOM 2212 C C . GLU A 1 278 ? 13.583 2.069 -11.486 1.00 98.25 278 GLU A C 1
ATOM 2214 O O . GLU A 1 278 ? 14.241 2.740 -12.283 1.00 98.25 278 GLU A O 1
ATOM 2219 N N . TYR A 1 279 ? 13.860 0.790 -11.223 1.00 98.62 279 TYR A N 1
ATOM 2220 C CA . TYR A 1 279 ? 15.016 0.079 -11.769 1.00 98.62 279 TYR A CA 1
ATOM 2221 C C . TYR A 1 279 ? 14.580 -0.868 -12.878 1.00 98.62 279 TYR A C 1
ATOM 2223 O O . TYR A 1 279 ? 13.797 -1.788 -12.645 1.00 98.62 279 TYR A O 1
ATOM 2231 N N . VAL A 1 280 ? 15.102 -0.665 -14.086 1.00 98.69 280 VAL A N 1
ATOM 2232 C CA . VAL A 1 280 ? 14.752 -1.474 -15.261 1.00 98.69 280 VAL A CA 1
ATOM 2233 C C . VAL A 1 280 ? 15.974 -1.753 -16.126 1.00 98.69 280 VAL A C 1
ATOM 2235 O O . VAL A 1 280 ? 16.969 -1.030 -16.085 1.00 98.69 280 VAL A O 1
ATOM 2238 N N . THR A 1 281 ? 15.911 -2.795 -16.951 1.00 98.81 281 THR A N 1
ATOM 2239 C CA . THR A 1 281 ? 16.948 -3.041 -17.961 1.00 98.81 281 THR A CA 1
ATOM 2240 C C . THR A 1 281 ? 16.721 -2.187 -19.207 1.00 98.81 281 THR A C 1
ATOM 2242 O O . THR A 1 281 ? 15.603 -1.739 -19.483 1.00 98.81 281 THR A O 1
ATOM 2245 N N . ARG A 1 282 ? 17.763 -2.005 -20.028 1.00 98.50 282 ARG A N 1
ATOM 2246 C CA . ARG A 1 282 ? 17.639 -1.347 -21.343 1.00 98.50 282 ARG A CA 1
ATOM 2247 C C . ARG A 1 282 ? 16.579 -1.989 -22.228 1.00 98.50 282 ARG A C 1
ATOM 2249 O O . ARG A 1 282 ? 15.782 -1.294 -22.849 1.00 98.50 282 ARG A O 1
ATOM 2256 N N . THR A 1 283 ? 16.545 -3.316 -22.238 1.00 98.12 283 THR A N 1
ATOM 2257 C CA . THR A 1 283 ? 15.586 -4.094 -23.020 1.00 98.12 283 THR A CA 1
ATOM 2258 C C . THR A 1 283 ? 14.146 -3.789 -22.604 1.00 98.12 283 THR A C 1
ATOM 2260 O O . THR A 1 283 ? 13.279 -3.605 -23.461 1.00 98.12 283 THR A O 1
ATOM 2263 N N . MET A 1 284 ? 13.883 -3.706 -21.296 1.00 98.44 284 MET A N 1
ATOM 2264 C CA . MET A 1 284 ? 12.568 -3.319 -20.791 1.00 98.44 284 MET A CA 1
ATOM 2265 C C . MET A 1 284 ? 12.229 -1.876 -21.145 1.00 98.44 284 MET A C 1
ATOM 2267 O O . MET A 1 284 ? 11.127 -1.625 -21.625 1.00 98.44 284 MET A O 1
ATOM 2271 N N . PHE A 1 285 ? 13.163 -0.944 -20.930 1.00 98.69 285 PHE A N 1
ATOM 2272 C CA . PHE A 1 285 ? 12.972 0.468 -21.257 1.00 98.69 285 PHE A CA 1
ATOM 2273 C C . PHE A 1 285 ? 12.512 0.635 -22.708 1.00 98.69 285 PHE A C 1
ATOM 2275 O O . PHE A 1 285 ? 11.490 1.274 -22.970 1.00 98.69 285 PHE A O 1
ATOM 2282 N N . ASP A 1 286 ? 13.213 -0.008 -23.642 1.00 98.50 286 ASP A N 1
ATOM 2283 C CA . ASP A 1 286 ? 12.875 0.032 -25.061 1.00 98.50 286 ASP A CA 1
ATOM 2284 C C . ASP A 1 286 ? 11.491 -0.581 -25.324 1.00 98.50 286 ASP A C 1
ATOM 2286 O O . ASP A 1 286 ? 10.700 -0.024 -26.082 1.00 98.50 286 ASP A O 1
ATOM 2290 N N . ALA A 1 287 ? 11.152 -1.713 -24.705 1.00 98.56 287 ALA A N 1
ATOM 2291 C CA . ALA A 1 287 ? 9.858 -2.362 -24.923 1.00 98.56 287 ALA A CA 1
ATOM 2292 C C . ALA A 1 287 ? 8.677 -1.552 -24.364 1.00 98.56 287 ALA A C 1
ATOM 2294 O O . ALA A 1 287 ? 7.656 -1.415 -25.038 1.00 98.56 287 ALA A O 1
ATOM 2295 N N . ILE A 1 288 ? 8.828 -0.989 -23.164 1.00 98.62 288 ILE A N 1
ATOM 2296 C CA . ILE A 1 288 ? 7.798 -0.203 -22.477 1.00 98.62 288 ILE A CA 1
ATOM 2297 C C . ILE A 1 288 ? 7.579 1.121 -23.214 1.00 98.62 288 ILE A C 1
ATOM 2299 O O . ILE A 1 288 ? 6.448 1.460 -23.553 1.00 98.62 288 ILE A O 1
ATOM 2303 N N . THR A 1 289 ? 8.647 1.854 -23.538 1.00 98.19 289 THR A N 1
ATOM 2304 C CA . THR A 1 289 ? 8.525 3.164 -24.206 1.00 98.19 289 THR A CA 1
ATOM 2305 C C . THR A 1 289 ? 8.054 3.069 -25.662 1.00 98.19 289 THR A C 1
ATOM 2307 O O . THR A 1 289 ? 7.504 4.036 -26.192 1.00 98.19 289 THR A O 1
ATOM 2310 N N . ASN A 1 290 ? 8.203 1.905 -26.307 1.00 98.19 290 ASN A N 1
ATOM 2311 C CA . ASN A 1 290 ? 7.638 1.634 -27.633 1.00 98.19 290 ASN A CA 1
ATOM 2312 C C . ASN A 1 290 ? 6.191 1.106 -27.598 1.00 98.19 290 ASN A C 1
ATOM 2314 O O . ASN A 1 290 ? 5.551 1.045 -28.653 1.00 98.19 290 ASN A O 1
ATOM 2318 N N . HIS A 1 291 ? 5.662 0.717 -26.434 1.00 98.56 291 HIS A N 1
ATOM 2319 C CA . HIS A 1 291 ? 4.268 0.297 -26.312 1.00 98.56 291 HIS A CA 1
ATOM 2320 C C . HIS A 1 291 ? 3.332 1.510 -26.496 1.00 98.56 291 HIS A C 1
ATOM 2322 O O . HIS A 1 291 ? 3.589 2.559 -25.910 1.00 98.56 291 HIS A O 1
ATOM 2328 N N . PRO A 1 292 ? 2.252 1.416 -27.298 1.00 97.25 292 PRO A N 1
ATOM 2329 C CA . PRO A 1 292 ? 1.468 2.586 -27.708 1.00 97.25 292 PRO A CA 1
ATOM 2330 C C . PRO A 1 292 ? 0.578 3.190 -26.612 1.00 97.25 292 PRO A C 1
ATOM 2332 O O . PRO A 1 292 ? 0.146 4.331 -26.764 1.00 97.25 292 PRO A O 1
ATOM 2335 N N . ASN A 1 293 ? 0.271 2.432 -25.555 1.00 98.00 293 ASN A N 1
ATOM 2336 C CA . ASN A 1 293 ? -0.552 2.890 -24.435 1.00 98.00 293 ASN A CA 1
ATOM 2337 C C . ASN A 1 293 ? 0.006 2.376 -23.102 1.00 98.00 293 ASN A C 1
ATOM 2339 O O . ASN A 1 293 ? -0.165 1.202 -22.757 1.00 98.00 293 ASN A O 1
ATOM 2343 N N . VAL A 1 294 ? 0.721 3.237 -22.385 1.00 98.62 294 VAL A N 1
ATOM 2344 C CA . VAL A 1 294 ? 1.293 2.943 -21.068 1.00 98.62 294 VAL A CA 1
ATOM 2345 C C . VAL A 1 294 ? 0.801 3.960 -20.047 1.00 98.62 294 VAL A C 1
ATOM 2347 O O . VAL A 1 294 ? 0.935 5.162 -20.256 1.00 98.62 294 VAL A O 1
ATOM 2350 N N . ILE A 1 295 ? 0.264 3.494 -18.925 1.00 98.56 295 ILE A N 1
ATOM 2351 C CA . ILE A 1 295 ? -0.042 4.336 -17.769 1.00 98.56 295 ILE A CA 1
ATOM 2352 C C . ILE A 1 295 ? 1.089 4.165 -16.760 1.00 98.56 295 ILE A C 1
ATOM 2354 O O . ILE A 1 295 ? 1.206 3.126 -16.115 1.00 98.56 295 ILE A O 1
ATOM 2358 N N . TYR A 1 296 ? 1.918 5.191 -16.621 1.00 98.44 296 TYR A N 1
ATOM 2359 C CA . TYR A 1 296 ? 2.918 5.310 -15.567 1.00 98.44 296 TYR A CA 1
ATOM 2360 C C . TYR A 1 296 ? 2.219 5.843 -14.319 1.00 98.44 296 TYR A C 1
ATOM 2362 O O . TYR A 1 296 ? 2.052 7.049 -14.132 1.00 98.44 296 TYR A O 1
ATOM 2370 N N . LEU A 1 297 ? 1.712 4.911 -13.514 1.00 98.12 297 LEU A N 1
ATOM 2371 C CA . LEU A 1 297 ? 0.842 5.211 -12.381 1.00 98.12 297 LEU A CA 1
ATOM 2372 C C . LEU A 1 297 ? 1.617 5.780 -11.187 1.00 98.12 297 LEU A C 1
ATOM 2374 O O . LEU A 1 297 ? 1.035 6.460 -10.345 1.00 98.12 297 LEU A O 1
ATOM 2378 N N . TYR A 1 298 ? 2.919 5.513 -11.125 1.00 98.06 298 TYR A N 1
ATOM 2379 C CA . TYR A 1 298 ? 3.829 6.051 -10.125 1.00 98.06 298 TYR A CA 1
ATOM 2380 C C . TYR A 1 298 ? 4.880 6.908 -10.846 1.00 98.06 298 TYR A C 1
ATOM 2382 O O . TYR A 1 298 ? 5.362 6.494 -11.908 1.00 98.06 298 TYR A O 1
ATOM 2390 N N . PRO A 1 299 ? 5.251 8.077 -10.292 1.00 97.31 299 PRO A N 1
ATOM 2391 C CA . PRO A 1 299 ? 6.413 8.824 -10.752 1.00 97.31 299 PRO A CA 1
ATOM 2392 C C . PRO A 1 299 ? 7.681 8.005 -10.503 1.00 97.31 299 PRO A C 1
ATOM 2394 O O . PRO A 1 299 ? 7.625 6.936 -9.893 1.00 97.31 299 PRO A O 1
ATOM 2397 N N . ASN A 1 300 ? 8.827 8.501 -10.969 1.00 96.38 300 ASN A N 1
ATOM 2398 C CA . ASN A 1 300 ? 10.107 7.803 -10.810 1.00 96.38 300 ASN A CA 1
ATOM 2399 C C . ASN A 1 300 ? 10.161 6.432 -11.507 1.00 96.38 300 ASN A C 1
ATOM 2401 O O . ASN A 1 300 ? 11.000 5.592 -11.202 1.00 96.38 300 ASN A O 1
ATOM 2405 N N . ALA A 1 301 ? 9.276 6.188 -12.474 1.00 95.94 301 ALA A N 1
ATOM 2406 C CA . ALA A 1 301 ? 9.355 5.012 -13.327 1.00 95.94 301 ALA A CA 1
ATOM 2407 C C . ALA A 1 301 ? 10.481 5.166 -14.362 1.00 95.94 301 ALA A C 1
ATOM 2409 O O . ALA A 1 301 ? 10.688 6.245 -14.916 1.00 95.94 301 ALA A O 1
ATOM 2410 N N . LEU A 1 302 ? 11.150 4.057 -14.684 1.00 97.50 302 LEU A N 1
ATOM 2411 C CA . LEU A 1 302 ? 12.226 3.984 -15.678 1.00 97.50 302 LEU A CA 1
ATOM 2412 C C . LEU A 1 302 ? 13.405 4.920 -15.354 1.00 97.50 302 LEU A C 1
ATOM 2414 O O . LEU A 1 302 ? 13.971 5.562 -16.242 1.00 97.50 302 LEU A O 1
ATOM 2418 N N . TYR A 1 303 ? 13.750 5.033 -14.073 1.00 97.75 303 TYR A N 1
ATOM 2419 C CA . TYR A 1 303 ? 14.700 6.032 -13.605 1.00 97.75 303 TYR A CA 1
ATOM 2420 C C . TYR A 1 303 ? 16.154 5.569 -13.690 1.00 97.75 303 TYR A C 1
ATOM 2422 O O . TYR A 1 303 ? 17.013 6.324 -14.145 1.00 97.75 303 TYR A O 1
ATOM 2430 N N . ALA A 1 304 ? 16.439 4.330 -13.295 1.00 98.31 304 ALA A N 1
ATOM 2431 C CA . ALA A 1 304 ? 17.790 3.786 -13.219 1.00 98.31 304 ALA A CA 1
ATOM 2432 C C . ALA A 1 304 ? 17.937 2.499 -14.041 1.00 98.31 304 ALA A C 1
ATOM 2434 O O . ALA A 1 304 ? 17.064 1.629 -14.061 1.00 98.31 304 ALA A O 1
ATOM 2435 N N . GLU A 1 305 ? 19.065 2.392 -14.740 1.00 98.75 305 GLU A N 1
ATOM 2436 C CA . GLU A 1 305 ? 19.416 1.247 -15.569 1.00 98.75 305 GLU A CA 1
ATOM 2437 C C . GLU A 1 305 ? 20.142 0.193 -14.741 1.00 98.75 305 GLU A C 1
ATOM 2439 O O . GLU A 1 305 ? 21.118 0.492 -14.044 1.00 98.75 305 GLU A O 1
ATOM 2444 N N . ILE A 1 306 ? 19.694 -1.051 -14.879 1.00 98.81 306 ILE A N 1
ATOM 2445 C CA . ILE A 1 306 ? 20.324 -2.227 -14.286 1.00 98.81 306 ILE A CA 1
ATOM 2446 C C . ILE A 1 306 ? 20.629 -3.290 -15.343 1.00 98.81 306 ILE A C 1
ATOM 2448 O O . ILE A 1 306 ? 20.036 -3.318 -16.424 1.00 98.81 306 ILE A O 1
ATOM 2452 N N . GLU A 1 307 ? 21.511 -4.217 -14.991 1.00 98.56 307 GLU A N 1
ATOM 2453 C CA . GLU A 1 307 ? 21.616 -5.526 -15.633 1.00 98.56 307 GLU A CA 1
ATOM 2454 C C . GLU A 1 307 ? 21.203 -6.638 -14.663 1.00 98.56 307 GLU A C 1
ATOM 2456 O O . GLU A 1 307 ? 21.234 -6.459 -13.444 1.00 98.56 307 GLU A O 1
ATOM 2461 N N . VAL A 1 308 ? 20.804 -7.788 -15.211 1.00 98.69 308 VAL A N 1
ATOM 2462 C CA . VAL A 1 308 ? 20.308 -8.934 -14.440 1.00 98.69 308 VAL A CA 1
ATOM 2463 C C . VAL A 1 308 ? 21.112 -10.179 -14.797 1.00 98.69 308 VAL A C 1
ATOM 2465 O O . VAL A 1 308 ? 21.207 -10.559 -15.965 1.00 98.69 308 VAL A O 1
ATOM 2468 N N . ASP A 1 309 ? 21.639 -10.863 -13.784 1.00 98.44 309 ASP A N 1
ATOM 2469 C CA . ASP A 1 309 ? 22.216 -12.200 -13.912 1.00 98.44 309 ASP A CA 1
ATOM 2470 C C . ASP A 1 309 ? 21.255 -13.221 -13.293 1.00 98.44 309 ASP A C 1
ATOM 2472 O O . ASP A 1 309 ? 21.156 -13.367 -12.074 1.00 98.44 309 ASP A O 1
ATOM 2476 N N . TYR A 1 310 ? 20.542 -13.961 -14.144 1.00 97.88 310 TYR A N 1
ATOM 2477 C CA . TYR A 1 310 ? 19.600 -14.994 -13.706 1.00 97.88 310 TYR A CA 1
ATOM 2478 C C . TYR A 1 310 ? 20.259 -16.288 -13.212 1.00 97.88 310 TYR A C 1
ATOM 2480 O O . TYR A 1 310 ? 19.571 -17.111 -12.614 1.00 97.88 310 TYR A O 1
ATOM 2488 N N . ILE A 1 311 ? 21.551 -16.506 -13.475 1.00 97.88 311 ILE A N 1
ATOM 2489 C CA . ILE A 1 311 ? 22.298 -17.650 -12.932 1.00 97.88 311 ILE A CA 1
ATOM 2490 C C . ILE A 1 311 ? 22.749 -17.323 -11.510 1.00 97.88 311 ILE A C 1
ATOM 2492 O O . ILE A 1 311 ? 22.645 -18.164 -10.619 1.00 97.88 311 ILE A O 1
ATOM 2496 N N . ALA A 1 312 ? 23.252 -16.106 -11.299 1.00 97.88 312 ALA A N 1
ATOM 2497 C CA . ALA A 1 312 ? 23.647 -15.618 -9.984 1.00 97.88 312 ALA A CA 1
ATOM 2498 C C . ALA A 1 312 ? 22.461 -15.120 -9.142 1.00 97.88 312 ALA A C 1
ATOM 2500 O O . ALA A 1 312 ? 22.633 -14.927 -7.936 1.00 97.88 312 ALA A O 1
ATOM 2501 N N . GLU A 1 313 ? 21.290 -14.927 -9.753 1.00 97.94 313 GLU A N 1
ATOM 2502 C CA . GLU A 1 313 ? 20.097 -14.316 -9.156 1.00 97.94 313 GLU A CA 1
ATOM 2503 C C . GLU A 1 313 ? 20.406 -12.930 -8.573 1.00 97.94 313 GLU A C 1
ATOM 2505 O O . GLU A 1 313 ? 20.115 -12.646 -7.411 1.00 97.94 313 GLU A O 1
ATOM 2510 N N . THR A 1 314 ? 21.056 -12.073 -9.363 1.00 98.25 314 THR A N 1
ATOM 2511 C CA . THR A 1 314 ? 21.456 -10.718 -8.952 1.00 98.25 314 THR A CA 1
ATOM 2512 C C . THR A 1 314 ? 21.050 -9.660 -9.961 1.00 98.25 314 THR A C 1
ATOM 2514 O O . THR A 1 314 ? 20.957 -9.937 -11.156 1.00 98.25 314 THR A O 1
ATOM 2517 N N . ILE A 1 315 ? 20.887 -8.435 -9.470 1.00 98.56 315 ILE A N 1
ATOM 2518 C CA . ILE A 1 315 ? 20.826 -7.216 -10.275 1.00 98.56 315 ILE A CA 1
ATOM 2519 C C . ILE A 1 315 ? 22.021 -6.325 -9.957 1.00 98.56 315 ILE A C 1
ATOM 2521 O O . ILE A 1 315 ? 22.457 -6.273 -8.804 1.00 98.56 315 ILE A O 1
ATOM 2525 N N . THR A 1 316 ? 22.520 -5.613 -10.962 1.00 98.50 316 THR A N 1
ATOM 2526 C CA . THR A 1 316 ? 23.652 -4.689 -10.835 1.00 98.50 316 THR A CA 1
ATOM 2527 C C . THR A 1 316 ? 23.284 -3.332 -11.420 1.00 98.50 316 THR A C 1
ATOM 2529 O O . THR A 1 316 ? 22.789 -3.254 -12.543 1.00 98.50 316 THR A O 1
ATOM 2532 N N . LEU A 1 317 ? 23.518 -2.263 -10.657 1.00 98.50 317 LEU A N 1
ATOM 2533 C CA . LEU A 1 317 ? 23.324 -0.884 -11.089 1.00 98.50 317 LEU A CA 1
ATOM 2534 C C . LEU A 1 317 ? 24.321 -0.537 -12.197 1.00 98.50 317 LEU A C 1
ATOM 2536 O O . LEU A 1 317 ? 25.533 -0.648 -12.012 1.00 98.50 317 LEU A O 1
ATOM 2540 N N . ILE A 1 318 ? 23.801 -0.072 -13.328 1.00 98.44 318 ILE A N 1
ATOM 2541 C CA . ILE A 1 318 ? 24.595 0.375 -14.474 1.00 98.44 318 ILE A CA 1
ATOM 2542 C C . ILE A 1 318 ? 24.623 1.897 -14.543 1.00 98.44 318 ILE A C 1
ATOM 2544 O O . ILE A 1 318 ? 25.685 2.473 -14.789 1.00 98.44 318 ILE A O 1
ATOM 2548 N N . ARG A 1 319 ? 23.474 2.560 -14.341 1.00 98.00 319 ARG A N 1
ATOM 2549 C CA . ARG A 1 319 ? 23.349 4.004 -14.574 1.00 98.00 319 ARG A CA 1
ATOM 2550 C C . ARG A 1 319 ? 22.165 4.641 -13.831 1.00 98.00 319 ARG A C 1
ATOM 2552 O O . ARG A 1 319 ? 21.089 4.057 -13.801 1.00 98.00 319 ARG A O 1
ATOM 2559 N N . GLY A 1 320 ? 22.325 5.864 -13.322 1.00 96.88 320 GLY A N 1
ATOM 2560 C CA . GLY A 1 320 ? 21.287 6.632 -12.604 1.00 96.88 320 GLY A CA 1
ATOM 2561 C C . GLY A 1 320 ? 21.679 6.913 -11.152 1.00 96.88 320 GLY A C 1
ATOM 2562 O O . GLY A 1 320 ? 22.658 6.349 -10.672 1.00 96.88 320 GLY A O 1
ATOM 2563 N N . HIS A 1 321 ? 20.959 7.796 -10.452 1.00 95.38 321 HIS A N 1
ATOM 2564 C CA . HIS A 1 321 ? 21.279 8.188 -9.061 1.00 95.38 321 HIS A CA 1
ATOM 2565 C C . HIS A 1 321 ? 22.736 8.627 -8.866 1.00 95.38 321 HIS A C 1
ATOM 2567 O O . HIS A 1 321 ? 23.426 8.196 -7.944 1.00 95.38 321 HIS A O 1
ATOM 2573 N N . ASN A 1 322 ? 23.227 9.471 -9.774 1.00 95.50 322 ASN A N 1
ATOM 2574 C CA . ASN A 1 322 ? 24.597 9.988 -9.765 1.00 95.50 322 ASN A CA 1
ATOM 2575 C C . ASN A 1 322 ? 25.669 8.885 -9.941 1.00 95.50 322 ASN A C 1
ATOM 2577 O O . ASN A 1 322 ? 26.818 9.068 -9.532 1.00 95.50 322 ASN A O 1
ATOM 2581 N N . TYR A 1 323 ? 25.301 7.751 -10.557 1.00 95.94 323 TYR A N 1
ATOM 2582 C CA . TYR A 1 323 ? 26.183 6.626 -10.872 1.00 95.94 323 TYR A CA 1
ATOM 2583 C C . TYR A 1 323 ? 26.253 6.347 -12.389 1.00 95.94 323 TYR A C 1
ATOM 2585 O O . TYR A 1 323 ? 25.229 6.418 -13.080 1.00 95.94 323 TYR A O 1
ATOM 2593 N N . PRO A 1 324 ? 27.434 5.975 -12.928 1.00 95.50 324 PRO A N 1
ATOM 2594 C CA . PRO A 1 324 ? 28.744 5.971 -12.259 1.00 95.50 324 PRO A CA 1
ATOM 2595 C C . PRO A 1 324 ? 29.359 7.373 -12.131 1.00 95.50 324 PRO A C 1
ATOM 2597 O O . PRO A 1 324 ? 30.352 7.551 -11.428 1.00 95.50 324 PRO A O 1
ATOM 2600 N N . GLU A 1 325 ? 28.784 8.358 -12.823 1.00 96.50 325 GLU A N 1
ATOM 2601 C CA . GLU A 1 325 ? 29.237 9.747 -12.837 1.00 96.50 325 GLU A CA 1
ATOM 2602 C C . GLU A 1 325 ? 28.219 10.641 -12.109 1.00 96.50 325 GLU A C 1
ATOM 2604 O O . GLU A 1 325 ? 27.012 10.466 -12.311 1.00 96.50 325 GLU A O 1
ATOM 2609 N N . PRO A 1 326 ? 28.666 11.631 -11.310 1.00 94.06 326 PRO A N 1
ATOM 2610 C CA . PRO A 1 326 ? 27.771 12.478 -10.525 1.00 94.06 326 PRO A CA 1
ATOM 2611 C C . PRO A 1 326 ? 26.731 13.249 -11.340 1.00 94.06 326 PRO A C 1
ATOM 2613 O O . PRO A 1 326 ? 25.697 13.643 -10.812 1.00 94.06 326 PRO A O 1
ATOM 2616 N N . GLU A 1 327 ? 26.984 13.497 -12.619 1.00 95.44 327 GLU A N 1
ATOM 2617 C CA . GLU A 1 327 ? 26.079 14.222 -13.510 1.00 95.44 327 GLU A CA 1
ATOM 2618 C C . GLU A 1 327 ? 24.927 13.347 -14.032 1.00 95.44 327 GLU A C 1
ATOM 2620 O O . GLU A 1 327 ? 23.942 13.868 -14.559 1.00 95.44 327 GLU A O 1
ATOM 2625 N N . ILE A 1 328 ? 25.028 12.024 -13.883 1.00 95.44 328 ILE A N 1
ATOM 2626 C CA . ILE A 1 328 ? 24.045 11.063 -14.378 1.00 95.44 328 ILE A CA 1
ATOM 2627 C C . ILE A 1 328 ? 22.929 10.903 -13.349 1.00 95.44 328 ILE A C 1
ATOM 2629 O O . ILE A 1 328 ? 22.955 10.029 -12.487 1.00 95.44 328 ILE A O 1
ATOM 2633 N N . ILE A 1 329 ? 21.929 11.770 -13.446 1.00 92.94 329 ILE A N 1
ATOM 2634 C CA . ILE A 1 329 ? 20.756 11.730 -12.568 1.00 92.94 329 ILE A CA 1
ATOM 2635 C C . ILE A 1 329 ? 19.825 10.578 -12.988 1.00 92.94 329 ILE A C 1
ATOM 2637 O O . ILE A 1 329 ? 19.552 9.692 -12.183 1.00 92.94 329 ILE A O 1
ATOM 2641 N N . ASN A 1 330 ? 19.438 10.526 -14.268 1.00 95.00 330 ASN A N 1
ATOM 2642 C CA . ASN A 1 330 ? 18.604 9.471 -14.854 1.00 95.00 330 ASN A CA 1
ATOM 2643 C C . ASN A 1 330 ? 19.442 8.507 -15.725 1.00 95.00 330 ASN A C 1
ATOM 2645 O O . ASN A 1 330 ? 20.328 8.926 -16.471 1.00 95.00 330 ASN A O 1
ATOM 2649 N N . GLY A 1 331 ? 19.148 7.207 -15.652 1.00 96.81 331 GLY A N 1
ATOM 2650 C CA . GLY A 1 331 ? 19.849 6.129 -16.360 1.00 96.81 331 GLY A CA 1
ATOM 2651 C C . GLY A 1 331 ? 19.570 6.044 -17.864 1.00 96.81 331 GLY A C 1
ATOM 2652 O O . GLY A 1 331 ? 20.332 5.434 -18.621 1.00 96.81 331 GLY A O 1
ATOM 2653 N N . PHE A 1 332 ? 18.520 6.698 -18.345 1.00 97.44 332 PHE A N 1
ATOM 2654 C CA . PHE A 1 332 ? 18.031 6.569 -19.718 1.00 97.44 332 PHE A CA 1
ATOM 2655 C C . PHE A 1 332 ? 18.018 7.882 -20.503 1.00 97.44 332 PHE A C 1
ATOM 2657 O O . PHE A 1 332 ? 17.808 7.837 -21.714 1.00 97.44 332 PHE A O 1
ATOM 2664 N N . ASP A 1 333 ? 18.265 9.017 -19.840 1.00 94.31 333 ASP A N 1
ATOM 2665 C CA . ASP A 1 333 ? 18.059 10.371 -20.377 1.00 94.31 333 ASP A CA 1
ATOM 2666 C C . ASP A 1 333 ? 16.651 10.538 -20.973 1.00 94.31 333 ASP A C 1
ATOM 2668 O O . ASP A 1 333 ? 16.457 11.132 -22.038 1.00 94.31 333 ASP A O 1
ATOM 2672 N N . TRP A 1 334 ? 15.657 9.939 -20.313 1.00 95.31 334 TRP A N 1
ATOM 2673 C CA . TRP A 1 334 ? 14.293 9.911 -20.818 1.00 95.31 334 TRP A CA 1
ATOM 2674 C C . TRP A 1 334 ? 13.635 11.287 -20.697 1.00 95.31 334 TRP A C 1
ATOM 2676 O O . TRP A 1 334 ? 13.560 11.858 -19.615 1.00 95.31 334 TRP A O 1
ATOM 2686 N N . GLU A 1 335 ? 13.119 11.818 -21.808 1.00 95.25 335 GLU A N 1
ATOM 2687 C CA . GLU A 1 335 ? 12.556 13.178 -21.861 1.00 95.25 335 GLU A CA 1
ATOM 2688 C C . GLU A 1 335 ? 11.295 13.381 -21.000 1.00 95.25 335 GLU A C 1
ATOM 2690 O O . GLU A 1 335 ? 10.933 14.522 -20.721 1.00 95.25 335 GLU A O 1
ATOM 2695 N N . PHE A 1 336 ? 10.628 12.291 -20.603 1.00 96.25 336 PHE A N 1
ATOM 2696 C CA . PHE A 1 336 ? 9.414 12.306 -19.779 1.00 96.25 336 PHE A CA 1
ATOM 2697 C C . PHE A 1 336 ? 9.662 11.861 -18.330 1.00 96.25 336 PHE A C 1
ATOM 2699 O O . PHE A 1 336 ? 8.706 11.572 -17.617 1.00 96.25 336 PHE A O 1
ATOM 2706 N N . GLU A 1 337 ? 10.921 11.786 -17.892 1.00 93.75 337 GLU A N 1
ATOM 2707 C CA . GLU A 1 337 ? 11.249 11.568 -16.482 1.00 93.75 337 GLU A CA 1
ATOM 2708 C C . GLU A 1 337 ? 10.520 12.603 -15.598 1.00 93.75 337 GLU A C 1
ATOM 2710 O O . GLU A 1 337 ? 10.471 13.792 -15.921 1.00 93.75 337 GLU A O 1
ATOM 2715 N N . ASN A 1 338 ? 9.865 12.123 -14.536 1.00 95.88 338 ASN A N 1
ATOM 2716 C CA . ASN A 1 338 ? 8.949 12.917 -13.713 1.00 95.88 338 ASN A CA 1
ATOM 2717 C C . ASN A 1 338 ? 9.115 12.676 -12.198 1.00 95.88 338 ASN A C 1
ATOM 2719 O O . ASN A 1 338 ? 8.197 12.935 -11.426 1.00 95.88 338 ASN A O 1
ATOM 2723 N N . THR A 1 339 ? 10.263 12.172 -11.759 1.00 94.56 339 THR A N 1
ATOM 2724 C CA . THR A 1 339 ? 10.623 11.919 -10.360 1.00 94.56 339 THR A CA 1
ATOM 2725 C C . THR A 1 339 ? 10.479 13.176 -9.516 1.00 94.56 339 THR A C 1
ATOM 2727 O O . THR A 1 339 ? 9.805 13.151 -8.488 1.00 94.56 339 THR A O 1
ATOM 2730 N N . HIS A 1 340 ? 11.055 14.306 -9.940 1.00 93.56 340 HIS A N 1
ATOM 2731 C CA . HIS A 1 340 ? 11.019 15.541 -9.152 1.00 93.56 340 HIS A CA 1
ATOM 2732 C C . HIS A 1 340 ? 9.992 16.549 -9.684 1.00 93.56 340 HIS A C 1
ATOM 2734 O O . HIS A 1 340 ? 10.042 16.913 -10.858 1.00 93.56 340 HIS A O 1
ATOM 2740 N N . PRO A 1 341 ? 9.093 17.079 -8.827 1.00 94.56 341 PRO A N 1
ATOM 2741 C CA . PRO A 1 341 ? 8.969 16.843 -7.379 1.00 94.56 341 PRO A CA 1
ATOM 2742 C C . PRO A 1 341 ? 8.063 15.653 -6.999 1.00 94.56 341 PRO A C 1
ATOM 2744 O O . PRO A 1 341 ? 7.850 15.412 -5.812 1.00 94.56 341 PRO A O 1
ATOM 2747 N N . TYR A 1 342 ? 7.481 14.966 -7.980 1.00 96.94 342 TYR A N 1
ATOM 2748 C CA . TYR A 1 342 ? 6.288 14.141 -7.799 1.00 96.94 342 TYR A CA 1
ATOM 2749 C C . TYR A 1 342 ? 6.478 12.881 -6.941 1.00 96.94 342 TYR A C 1
ATOM 2751 O O . TYR A 1 342 ? 5.523 12.465 -6.290 1.00 96.94 342 TYR A O 1
ATOM 2759 N N . GLU A 1 343 ? 7.678 12.296 -6.856 1.00 94.75 343 GLU A N 1
ATOM 2760 C CA . GLU A 1 343 ? 7.940 11.124 -5.999 1.00 94.75 343 GLU A CA 1
ATOM 2761 C C . GLU A 1 343 ? 7.727 11.408 -4.504 1.00 94.75 343 GLU A C 1
ATOM 2763 O O . GLU A 1 343 ? 7.447 10.499 -3.723 1.00 94.75 343 GLU A O 1
ATOM 2768 N N . TYR A 1 344 ? 7.838 12.678 -4.106 1.00 94.69 344 TYR A N 1
ATOM 2769 C CA . TYR A 1 344 ? 7.701 13.107 -2.716 1.00 94.69 344 TYR A CA 1
ATOM 2770 C C . TYR A 1 344 ? 6.287 13.576 -2.361 1.00 94.69 344 TYR A C 1
ATOM 2772 O O . TYR A 1 344 ? 5.996 13.767 -1.177 1.00 94.69 344 TYR A O 1
ATOM 2780 N N . ASP A 1 345 ? 5.402 13.757 -3.346 1.00 96.50 345 ASP A N 1
ATOM 2781 C CA . ASP A 1 345 ? 3.987 14.015 -3.081 1.00 96.50 345 ASP A CA 1
ATOM 2782 C C . ASP A 1 345 ? 3.266 12.691 -2.820 1.00 96.50 345 ASP A C 1
ATOM 2784 O O . ASP A 1 345 ? 2.814 12.010 -3.735 1.00 96.50 345 ASP A O 1
ATOM 2788 N N . THR A 1 346 ? 3.178 12.321 -1.546 1.00 93.62 346 THR A N 1
ATOM 2789 C CA . THR A 1 346 ? 2.528 11.078 -1.093 1.00 93.62 346 THR A CA 1
ATOM 2790 C C . THR A 1 346 ? 1.085 11.292 -0.629 1.00 93.62 346 THR A C 1
ATOM 2792 O O . THR A 1 346 ? 0.373 10.325 -0.344 1.00 93.62 346 THR A O 1
ATOM 2795 N N . GLU A 1 347 ? 0.650 12.553 -0.526 1.00 91.69 347 GLU A N 1
ATOM 2796 C CA . GLU A 1 347 ? -0.723 12.910 -0.158 1.00 91.69 347 GLU A CA 1
ATOM 2797 C C . GLU A 1 347 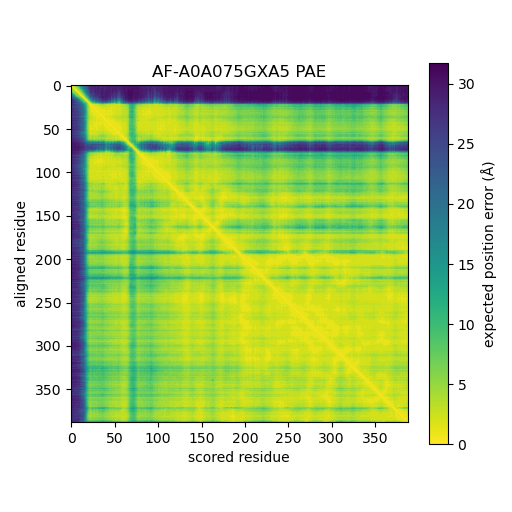? -1.632 12.923 -1.386 1.00 91.69 347 GLU A C 1
ATOM 2799 O O . GLU A 1 347 ? -2.826 12.633 -1.264 1.00 91.69 347 GLU A O 1
ATOM 2804 N N . CYS A 1 348 ? -1.076 13.230 -2.565 1.00 94.62 348 CYS A N 1
ATOM 2805 C CA . CYS A 1 348 ? -1.792 13.196 -3.835 1.00 94.62 348 CYS A CA 1
ATOM 2806 C C . CYS A 1 348 ? -3.075 14.053 -3.822 1.00 94.62 348 CYS A C 1
ATOM 2808 O O . CYS A 1 348 ? -4.100 13.697 -4.415 1.00 94.62 348 CYS A O 1
ATOM 2810 N N . LEU A 1 349 ? -3.056 15.193 -3.116 1.00 92.00 349 LEU A N 1
ATOM 2811 C CA . LEU A 1 349 ? -4.243 16.040 -2.949 1.00 92.00 349 LEU A CA 1
ATOM 2812 C C . LEU A 1 349 ? -4.733 16.613 -4.284 1.00 92.00 349 LEU A C 1
ATOM 2814 O O . LEU A 1 349 ? -5.946 16.707 -4.495 1.00 92.00 349 LEU A O 1
ATOM 2818 N N . GLU A 1 350 ? -3.799 16.947 -5.170 1.00 92.38 350 GLU A N 1
ATOM 2819 C CA . GLU A 1 350 ? -4.028 17.490 -6.513 1.00 92.38 350 GLU A CA 1
ATOM 2820 C C . GLU A 1 350 ? -3.534 16.503 -7.584 1.00 92.38 350 GLU A C 1
ATOM 2822 O O . GLU A 1 350 ? -2.914 16.898 -8.570 1.00 92.38 350 GLU A O 1
ATOM 2827 N N . MET A 1 351 ? -3.781 15.201 -7.372 1.00 94.25 351 MET A N 1
ATOM 2828 C CA . MET A 1 351 ? -3.426 14.174 -8.351 1.00 94.25 351 MET A CA 1
ATOM 2829 C C . MET A 1 351 ? -4.068 14.480 -9.710 1.00 94.25 351 MET A C 1
ATOM 2831 O O . MET A 1 351 ? -5.290 14.598 -9.830 1.00 94.25 351 MET A O 1
ATOM 2835 N N . GLU A 1 352 ? -3.233 14.524 -10.739 1.00 94.06 352 GLU A N 1
ATOM 2836 C CA . GLU A 1 352 ? -3.612 14.655 -12.137 1.00 94.06 352 GLU A CA 1
ATOM 2837 C C . GLU A 1 352 ? -2.990 13.523 -12.948 1.00 94.06 352 GLU A C 1
ATOM 2839 O O . GLU A 1 352 ? -1.889 13.051 -12.655 1.00 94.06 352 GLU A O 1
ATOM 2844 N N . LEU A 1 353 ? -3.698 13.117 -14.002 1.00 95.50 353 LEU A N 1
ATOM 2845 C CA . LEU A 1 353 ? -3.169 12.216 -15.011 1.00 95.50 353 LEU A CA 1
ATOM 2846 C C . LEU A 1 353 ? -2.990 12.993 -16.316 1.00 95.50 353 LEU A C 1
ATOM 2848 O O . LEU A 1 353 ? -3.967 13.464 -16.903 1.00 95.50 353 LEU A O 1
ATOM 2852 N N . TYR A 1 354 ? -1.747 13.148 -16.761 1.00 96.50 354 TYR A N 1
ATOM 2853 C CA . TYR A 1 354 ? -1.405 13.937 -17.943 1.00 96.50 354 TYR A CA 1
ATOM 2854 C C . TYR A 1 354 ? -0.834 13.063 -19.055 1.00 96.50 354 TYR A C 1
ATOM 2856 O O . TYR A 1 354 ? -0.222 12.023 -18.817 1.00 96.50 354 TYR A O 1
ATOM 2864 N N . GLN A 1 355 ? -1.066 13.483 -20.296 1.00 97.44 355 GLN A N 1
ATOM 2865 C CA . GLN A 1 355 ? -0.700 12.707 -21.472 1.00 97.44 355 GLN A CA 1
ATOM 2866 C C . GLN A 1 355 ? 0.755 12.963 -21.881 1.00 97.44 355 GLN A C 1
ATOM 2868 O O . GLN A 1 355 ? 1.201 14.109 -21.953 1.00 97.44 355 GLN A O 1
ATOM 2873 N N . ILE A 1 356 ? 1.456 11.891 -22.238 1.00 97.62 356 ILE A N 1
ATOM 2874 C CA . ILE A 1 356 ? 2.768 11.903 -22.888 1.00 97.62 356 ILE A CA 1
ATOM 2875 C C . ILE A 1 356 ? 2.713 11.143 -24.219 1.00 97.62 356 ILE A C 1
ATOM 2877 O O . ILE A 1 356 ? 1.663 10.662 -24.648 1.00 97.62 356 ILE A O 1
ATOM 2881 N N . LYS A 1 357 ? 3.853 11.029 -24.906 1.00 96.62 357 LYS A N 1
ATOM 2882 C CA . LYS A 1 357 ? 3.922 10.475 -26.266 1.00 96.62 357 LYS A CA 1
ATOM 2883 C C . LYS A 1 357 ? 3.347 9.058 -26.403 1.00 96.62 357 LYS A C 1
ATOM 2885 O O . LYS A 1 357 ? 2.707 8.784 -27.414 1.00 96.62 357 LYS A O 1
ATOM 2890 N N . ASN A 1 358 ? 3.605 8.174 -25.440 1.00 97.06 358 ASN A N 1
ATOM 2891 C CA . ASN A 1 358 ? 3.210 6.761 -25.481 1.00 97.06 358 ASN A CA 1
ATOM 2892 C C . ASN A 1 358 ? 2.179 6.383 -24.398 1.00 97.06 358 ASN A C 1
ATOM 2894 O O . ASN A 1 358 ? 2.002 5.201 -24.111 1.00 97.06 358 ASN A O 1
ATOM 2898 N N . GLY A 1 359 ? 1.504 7.366 -23.790 1.00 97.38 359 GLY A N 1
ATOM 2899 C CA . GLY A 1 359 ? 0.465 7.104 -22.795 1.00 97.38 359 GLY A CA 1
ATOM 2900 C C . GLY A 1 359 ? 0.278 8.229 -21.781 1.00 97.38 359 GLY A C 1
ATOM 2901 O O . GLY A 1 359 ? 0.175 9.391 -22.171 1.00 97.38 359 GLY A O 1
ATOM 2902 N N . TRP A 1 360 ? 0.199 7.886 -20.497 1.00 98.44 360 TRP A N 1
ATOM 2903 C CA . TRP A 1 360 ? -0.224 8.777 -19.414 1.00 98.44 360 TRP A CA 1
ATOM 2904 C C . TRP A 1 360 ? 0.666 8.647 -18.179 1.00 98.44 360 TRP A C 1
ATOM 2906 O O . TRP A 1 360 ? 1.193 7.573 -17.909 1.00 98.44 360 TRP A O 1
ATOM 2916 N N . MET A 1 361 ? 0.797 9.724 -17.411 1.00 98.00 361 MET A N 1
ATOM 2917 C CA . MET A 1 361 ? 1.584 9.788 -16.178 1.00 98.00 361 MET A CA 1
ATOM 2918 C C . MET A 1 361 ? 0.794 10.443 -15.055 1.00 98.00 361 MET A C 1
ATOM 2920 O O . MET A 1 361 ? 0.031 11.378 -15.306 1.00 98.00 361 MET A O 1
ATOM 2924 N N . THR A 1 362 ? 1.009 9.984 -13.824 1.00 97.44 362 THR A N 1
ATOM 2925 C CA . THR A 1 362 ? 0.592 10.706 -12.616 1.00 97.44 362 THR A CA 1
ATOM 2926 C C . THR A 1 362 ? 1.637 11.738 -12.197 1.00 97.44 362 THR A C 1
ATOM 2928 O O . THR A 1 362 ? 2.809 11.662 -12.566 1.00 97.44 362 THR A O 1
ATOM 2931 N N . ASN A 1 363 ? 1.205 12.717 -11.405 1.00 97.06 363 ASN A N 1
ATOM 2932 C CA . ASN A 1 363 ? 2.042 13.768 -10.823 1.00 97.06 363 ASN A CA 1
ATOM 2933 C C . ASN A 1 363 ? 2.256 13.602 -9.301 1.00 97.06 363 ASN A C 1
ATOM 2935 O O . ASN A 1 363 ? 2.584 14.570 -8.623 1.00 97.06 363 ASN A O 1
ATOM 2939 N N . CYS A 1 364 ? 2.041 12.412 -8.738 1.00 97.19 364 CYS A N 1
ATOM 2940 C CA . CYS A 1 364 ? 2.235 12.149 -7.309 1.00 97.19 364 CYS A CA 1
ATOM 2941 C C . CYS A 1 364 ? 2.402 10.642 -7.060 1.00 97.19 364 CYS A C 1
ATOM 2943 O O . CYS A 1 364 ? 2.040 9.839 -7.919 1.00 97.19 364 CYS A O 1
ATOM 2945 N N . TYR A 1 365 ? 2.920 10.246 -5.897 1.00 97.25 365 TYR A N 1
ATOM 2946 C CA . TYR A 1 365 ? 3.143 8.854 -5.495 1.00 97.25 365 TYR A CA 1
ATOM 2947 C C . TYR A 1 365 ? 1.892 8.254 -4.811 1.00 97.25 365 TYR A C 1
ATOM 2949 O O . TYR A 1 365 ? 1.654 8.504 -3.625 1.00 97.25 365 TYR A O 1
ATOM 2957 N N . PRO A 1 366 ? 1.073 7.431 -5.500 1.00 96.56 366 PRO A N 1
ATOM 2958 C CA . PRO A 1 366 ? -0.294 7.116 -5.071 1.00 96.56 366 PRO A CA 1
ATOM 2959 C C . PRO A 1 366 ? -0.414 5.978 -4.046 1.00 96.56 366 PRO A C 1
ATOM 2961 O O . PRO A 1 366 ? -1.511 5.474 -3.817 1.00 96.56 366 PRO A O 1
ATOM 2964 N N . GLU A 1 367 ? 0.668 5.527 -3.416 1.00 94.94 367 GLU A N 1
ATOM 2965 C CA . GLU A 1 367 ? 0.616 4.324 -2.570 1.00 94.94 367 GLU A CA 1
ATOM 2966 C C . GLU A 1 367 ? -0.349 4.465 -1.387 1.00 94.94 367 GLU A C 1
ATOM 2968 O O . GLU A 1 367 ? -1.222 3.623 -1.178 1.00 94.94 367 GLU A O 1
ATOM 2973 N N . ASN A 1 368 ? -0.274 5.590 -0.672 1.00 92.12 368 ASN A N 1
ATOM 2974 C CA . ASN A 1 368 ? -1.216 5.903 0.404 1.00 92.12 368 ASN A CA 1
ATOM 2975 C C . ASN A 1 368 ? -2.615 6.244 -0.127 1.00 92.12 368 ASN A C 1
ATOM 2977 O O . ASN A 1 368 ? -3.604 6.129 0.596 1.00 92.12 368 ASN A O 1
ATOM 2981 N N . PHE A 1 369 ? -2.719 6.661 -1.388 1.00 93.25 369 PHE A N 1
ATOM 2982 C CA . PHE A 1 369 ? -3.989 7.002 -2.020 1.00 93.25 369 PHE A CA 1
ATOM 2983 C C . PHE A 1 369 ? -4.856 5.750 -2.236 1.00 93.25 369 PHE A C 1
ATOM 2985 O O . PHE A 1 369 ? -6.068 5.793 -2.007 1.00 93.25 369 PHE A O 1
ATOM 2992 N N . PHE A 1 370 ? -4.243 4.602 -2.555 1.00 95.44 370 PHE A N 1
ATOM 2993 C CA . PHE A 1 370 ? -4.935 3.309 -2.672 1.00 95.44 370 PHE A CA 1
ATOM 2994 C C . PHE A 1 370 ? -5.518 2.775 -1.355 1.00 95.44 370 PHE A C 1
ATOM 2996 O O . PHE A 1 370 ? -6.419 1.936 -1.387 1.00 95.44 370 PHE A O 1
ATOM 3003 N N . MET A 1 371 ? -5.097 3.310 -0.205 1.00 91.38 371 MET A N 1
ATOM 3004 C CA . MET A 1 371 ? -5.725 3.023 1.092 1.00 91.38 371 MET A CA 1
ATOM 3005 C C . MET A 1 371 ? -7.147 3.598 1.194 1.00 91.38 371 MET A C 1
ATOM 3007 O O . MET A 1 371 ? -7.919 3.193 2.058 1.00 91.38 371 MET A O 1
ATOM 3011 N N . GLY A 1 372 ? -7.528 4.521 0.303 1.00 86.25 372 GLY A N 1
ATOM 3012 C CA . GLY A 1 372 ? -8.905 5.001 0.192 1.00 86.25 372 GLY A CA 1
ATOM 3013 C C . GLY A 1 372 ? -9.312 6.017 1.256 1.00 86.25 372 GLY A C 1
ATOM 3014 O O . GLY A 1 372 ? -10.495 6.105 1.576 1.00 86.25 372 GLY A O 1
ATOM 3015 N N . ASN A 1 373 ? -8.363 6.804 1.778 1.00 84.69 373 ASN A N 1
ATOM 3016 C CA . ASN A 1 373 ? -8.649 7.911 2.703 1.00 84.69 373 ASN A CA 1
ATOM 3017 C C . ASN A 1 373 ? -9.618 8.951 2.099 1.00 84.69 373 ASN A C 1
ATOM 3019 O O . ASN A 1 373 ? -10.370 9.590 2.832 1.00 84.69 373 ASN A O 1
ATOM 3023 N N . ASP A 1 374 ? -9.630 9.084 0.767 1.00 90.06 374 ASP A N 1
ATOM 3024 C CA . ASP A 1 374 ? -10.657 9.791 -0.005 1.00 90.06 374 ASP A CA 1
ATOM 3025 C C . ASP A 1 374 ? -11.293 8.811 -1.015 1.00 90.06 374 ASP A C 1
ATOM 3027 O O . ASP A 1 374 ? -10.780 8.635 -2.128 1.00 90.06 374 ASP A O 1
ATOM 3031 N N . PRO A 1 375 ? -12.398 8.132 -0.646 1.00 89.38 375 PRO A N 1
ATOM 3032 C CA . PRO A 1 375 ? -13.023 7.122 -1.500 1.00 89.38 375 PRO A CA 1
ATOM 3033 C C . PRO A 1 375 ? -13.507 7.665 -2.848 1.00 89.38 375 PRO A C 1
ATOM 3035 O O . PRO A 1 375 ? -13.545 6.921 -3.826 1.00 89.38 375 PRO A O 1
ATOM 3038 N N . VAL A 1 376 ? -13.877 8.949 -2.919 1.00 91.44 376 VAL A N 1
ATOM 3039 C CA . VAL A 1 376 ? -14.372 9.570 -4.156 1.00 91.44 376 VAL A CA 1
ATOM 3040 C C . VAL A 1 376 ? -13.221 9.773 -5.131 1.00 91.44 376 VAL A C 1
ATOM 3042 O O . VAL A 1 376 ? -13.334 9.405 -6.301 1.00 91.44 376 VAL A O 1
ATOM 3045 N N . LYS A 1 377 ? -12.094 10.317 -4.660 1.00 92.69 377 LYS A N 1
ATOM 3046 C CA . LYS A 1 377 ? -10.904 10.471 -5.504 1.00 92.69 377 LYS A CA 1
ATOM 3047 C C . LYS A 1 377 ? -10.331 9.122 -5.930 1.00 92.69 377 LYS A C 1
ATOM 3049 O O . LYS A 1 377 ? -9.977 8.978 -7.099 1.00 92.69 377 LYS A O 1
ATOM 3054 N N . LEU A 1 378 ? -10.310 8.130 -5.036 1.00 95.31 378 LEU A N 1
ATOM 3055 C CA . LEU A 1 378 ? -9.883 6.774 -5.388 1.00 95.31 378 LEU A CA 1
ATOM 3056 C C . LEU A 1 378 ? -10.767 6.172 -6.486 1.00 95.31 378 LEU A C 1
ATOM 3058 O O . LEU A 1 378 ? -10.244 5.673 -7.478 1.00 95.31 378 LEU A O 1
ATOM 3062 N N . MET A 1 379 ? -12.092 6.280 -6.361 1.00 94.75 379 MET A N 1
ATOM 3063 C CA . MET A 1 379 ? -13.019 5.834 -7.406 1.00 94.75 379 MET A CA 1
ATOM 3064 C C . MET A 1 379 ? -12.744 6.513 -8.749 1.00 94.75 379 MET A C 1
ATOM 3066 O O . MET A 1 379 ? -12.669 5.831 -9.767 1.00 94.75 379 MET A O 1
ATOM 3070 N N . ASN A 1 380 ? -12.532 7.832 -8.762 1.00 94.25 380 ASN A N 1
ATOM 3071 C CA . ASN A 1 380 ? -12.224 8.565 -9.993 1.00 94.25 380 ASN A CA 1
ATOM 3072 C C . ASN A 1 380 ? -10.922 8.083 -10.651 1.00 94.25 380 ASN A C 1
ATOM 3074 O O . ASN A 1 380 ? -10.892 7.910 -11.868 1.00 94.25 380 ASN A O 1
ATOM 3078 N N . LEU A 1 381 ? -9.866 7.832 -9.869 1.00 95.75 381 LEU A N 1
ATOM 3079 C CA . LEU A 1 381 ? -8.621 7.262 -10.393 1.00 95.75 381 LEU A CA 1
ATOM 3080 C C . LEU A 1 381 ? -8.857 5.873 -10.995 1.00 95.75 381 LEU A C 1
ATOM 3082 O O . LEU A 1 381 ? -8.387 5.593 -12.094 1.00 95.75 381 LEU A O 1
ATOM 3086 N N . LEU A 1 382 ? -9.596 5.008 -10.299 1.00 96.94 382 LEU A N 1
ATOM 3087 C CA . LEU A 1 382 ? -9.874 3.651 -10.769 1.00 96.94 382 LEU A CA 1
ATOM 3088 C C . LEU A 1 382 ? -10.735 3.644 -12.043 1.00 96.94 382 LEU A C 1
ATOM 3090 O O . LEU A 1 382 ? -10.485 2.836 -12.935 1.00 96.94 382 LEU A O 1
ATOM 3094 N N . TYR A 1 383 ? -11.688 4.573 -12.170 1.00 95.56 383 TYR A N 1
ATOM 3095 C CA . TYR A 1 383 ? -12.420 4.805 -13.418 1.00 95.56 383 TYR A CA 1
ATOM 3096 C C . TYR A 1 383 ? -11.487 5.232 -14.556 1.00 95.56 383 TYR A C 1
ATOM 3098 O O . TYR A 1 383 ? -11.536 4.647 -15.634 1.00 95.56 383 TYR A O 1
ATOM 3106 N N . LEU A 1 384 ? -10.591 6.195 -14.314 1.00 94.69 384 LEU A N 1
ATOM 3107 C CA . LEU A 1 384 ? -9.615 6.632 -15.319 1.00 94.69 384 LEU A CA 1
ATOM 3108 C C . LEU A 1 384 ? -8.693 5.489 -15.753 1.00 94.69 384 LEU A C 1
ATOM 3110 O O . LEU A 1 384 ? -8.491 5.290 -16.946 1.00 94.69 384 LEU A O 1
ATOM 3114 N N . ILE A 1 385 ? -8.173 4.708 -14.803 1.00 95.88 385 ILE A N 1
ATOM 3115 C CA . ILE A 1 385 ? -7.344 3.530 -15.087 1.00 95.88 385 ILE A CA 1
ATOM 3116 C C . ILE A 1 385 ? -8.107 2.518 -15.942 1.00 95.88 385 ILE A C 1
ATOM 3118 O O . ILE A 1 385 ? -7.514 1.918 -16.837 1.00 95.88 385 ILE A O 1
ATOM 3122 N N . LYS A 1 386 ? -9.401 2.319 -15.681 1.00 94.94 386 LYS A N 1
ATOM 3123 C CA . LYS A 1 386 ? -10.246 1.390 -16.433 1.00 94.94 386 LYS A CA 1
ATOM 3124 C C . LYS A 1 386 ? -10.503 1.865 -17.865 1.00 94.94 386 LYS A C 1
ATOM 3126 O O . LYS A 1 386 ? -10.411 1.040 -18.773 1.00 94.94 386 LYS A O 1
ATOM 3131 N N . ASP A 1 387 ? -10.771 3.157 -18.053 1.00 91.62 387 ASP A N 1
ATOM 3132 C CA . ASP A 1 387 ? -11.290 3.725 -19.306 1.00 91.62 387 ASP A CA 1
ATOM 3133 C C . ASP A 1 387 ? -10.221 4.198 -20.310 1.00 91.62 387 ASP A C 1
ATOM 3135 O O . ASP A 1 387 ? -10.480 4.186 -21.518 1.00 91.62 387 ASP A O 1
ATOM 3139 N N . LEU A 1 388 ? -9.052 4.648 -19.835 1.00 88.94 388 LEU A N 1
ATOM 3140 C CA . LEU A 1 388 ? -7.895 5.017 -20.678 1.00 88.94 388 LEU A CA 1
ATOM 3141 C C . LEU A 1 388 ? -7.229 3.786 -21.291 1.00 88.94 388 LEU A C 1
ATOM 3143 O O . LEU A 1 388 ? -6.549 3.902 -22.339 1.00 88.94 388 LEU A O 1
#

pLDDT: mean 90.12, std 15.72, range [27.81, 98.81]

Solvent-accessible surface area (backbone atoms only — not comparable to full-atom values): 21694 Å² total; per-residue (Å²): 138,85,84,86,77,87,79,86,76,81,85,76,81,86,77,74,74,76,78,66,79,71,79,58,69,68,53,41,51,43,30,31,36,35,44,72,63,76,46,53,72,66,63,40,49,51,48,51,33,51,34,40,61,66,65,66,39,79,66,76,66,53,69,48,57,58,70,38,86,93,68,78,58,103,74,75,70,45,58,59,74,74,53,34,56,56,30,33,35,40,46,70,68,72,43,53,70,66,59,52,46,55,50,52,46,50,30,44,77,68,66,62,30,51,66,62,58,86,66,39,59,61,99,60,63,72,87,67,45,47,62,31,90,92,52,94,74,64,67,97,43,54,25,51,26,32,79,58,70,41,34,34,28,29,47,71,60,42,36,44,71,44,98,87,70,48,54,35,60,66,39,66,48,62,24,45,53,72,93,47,47,72,69,46,58,76,50,34,38,78,89,50,88,72,44,47,36,36,39,42,20,51,55,21,41,18,39,68,38,85,79,6,41,61,38,28,77,72,71,76,33,94,74,22,49,48,27,54,67,54,87,84,72,61,35,81,80,29,28,26,50,45,51,42,56,42,42,60,32,43,46,45,74,48,45,47,66,56,33,62,78,38,46,70,60,60,75,75,37,73,33,39,35,36,35,28,28,26,43,36,36,67,67,34,52,54,41,58,68,67,35,78,36,31,37,33,54,20,26,35,41,65,30,25,27,33,49,75,40,83,89,79,38,30,39,32,69,63,25,18,82,35,29,88,44,76,84,29,56,50,36,67,75,55,93,78,68,45,35,82,73,14,53,74,32,49,77,45,87,84,63,48,79,46,80,55,98,33,31,35,35,36,60,15,24,48,49,62,43,64,62,17,88,48,48,66,61,40,49,52,51,40,43,49,69,67,73,110

Foldseek 3Di:
DDDDDDDDDDDDPPPPPPPLPDQPLVLLVQLQCVLVVVDDPQSNLLSVLVCPQVVVQDDQFQFDQDDAPVDDDPDDAQADNVVSVVSNCSSVVVDDPVVNSVVVNVCRVVSVGGHDQQSHDDPDDLVQWAFFPVADDDSVQWGFTHDFLWGKTAGPSQWDQDPVRGIGHQAMTTTHDPVCVVVLVLLACQPPPAQEEEEFQQVQQFQPPPPHVVCCLVVVDVPRLKTARDDDDQGLRGLSLVVRLRSNSPHHYDYLVVCVVPVCVLVSHLEYEYAQNLEHAPSNVVSQQPAQAYEPEAANHQFFHWDADPVRRMIGTDFAPCPPHNVGHGHPPDPPRQVPPAAVAAVCPVWDWDDDRRYIYIRHGCSVVSVRPPVVVNSVVSNVVRPD

Radius of gyration: 26.06 Å; Cα contacts (8 Å, |Δi|>4): 691; chains: 1; bounding box: 91×57×70 Å

Nearest PDB structures (foldseek):
  3bgk-assembly1_A  TM=3.527E-01  e=1.569E+00  Streptococcus mutans